Protein AF-0000000065997465 (afdb_homodimer)

Secondary structure (DSSP, 8-state):
-------HHHHHHHHHHHHT-THHHHH--GGG---SSHHHHHHHHHHHHHHHHHHH----EEEEEEEEEES--SEE-HHHHHHTT-GGGTEEEEEEEEEES--HHHHHHHHHHHHHHTBTTS-HHHHHHHHHHHHT-TTS------HHHHHTTTT-S--HHHHHHHHHHHHHHHTEEE-SSTT-EEE--GGG-HHHHHHHHHHHHHHHHHHH-TTSEEE--EEPP-EE-SS-TT-TTSPPEE-SEEEE-SSEEEEEEE---SSSS-SSSS-----HHHHHHHHHHHHH---SS--EEEEEEEEEESS---EEEEEETTEEEEEEEEETTS-HHHHHHHHHHHHHHHH-/-------HHHHHHHHHHHHT-THHHHH--GGG---SSHHHHHHHHHHHHHHHHHHH----EEEEEEEEEES--SEE-HHHHHHTT-GGGTEEEEEEEEEES--HHHHHHHHHHHHHHTBTTS-HHHHHHHHHHHHT-TTS------HHHHHTTTT-S--HHHHHHHHHHHHHHHTEEE-SSTT-EEE--GGG-HHHHHHHHHHHHHHHHHHH-TTSEEE--EEPP-EE-SS-TT-TTSPPEE-SEEEE-SSEEEEEEE---SSSS-SSSS-----HHHHHHHHHHHHH---SS--EEEEEEEEEESS---EEEEEETTEEEEEEEEETTS-HHHHHHHHHHHHHHHH-

GO terms:
  GO:0005515 protein binding (F, IPI)
  GO:0032067 type IV site-specific deoxyribonuclease activity (F, IDA)
  GO:0032067 type IV site-specific deoxyribonuclease activity (F, IMP)

Structure (mmCIF, N/CA/C/O backbone):
data_AF-0000000065997465-model_v1
#
loop_
_entity.id
_entity.type
_entity.pdbx_description
1 polymer 'Type IV methyl-directed restriction enzyme EcoKMcrBC'
#
loop_
_atom_site.group_PDB
_atom_site.id
_atom_site.type_symbol
_atom_site.label_atom_id
_atom_site.label_alt_id
_atom_site.label_comp_id
_atom_site.label_asym_id
_atom_site.label_entity_id
_atom_site.label_seq_id
_atom_site.pdbx_PDB_ins_code
_atom_site.Cartn_x
_atom_site.Cartn_y
_atom_site.Cartn_z
_atom_site.occupancy
_atom_site.B_iso_or_equiv
_atom_site.auth_seq_id
_atom_site.auth_comp_id
_atom_site.auth_asym_id
_atom_site.auth_atom_id
_atom_site.pdbx_PDB_model_num
ATOM 1 N N . MET A 1 1 ? -16.844 3.535 -18.391 1 28.77 1 MET A N 1
ATOM 2 C CA . MET A 1 1 ? -16.344 2.504 -19.297 1 28.77 1 MET A CA 1
ATOM 3 C C . MET A 1 1 ? -15.844 1.292 -18.516 1 28.77 1 MET A C 1
ATOM 5 O O . MET A 1 1 ? -15.203 1.439 -17.469 1 28.77 1 MET A O 1
ATOM 9 N N . GLU A 1 2 ? -16.406 0.195 -18.672 1 41.38 2 GLU A N 1
ATOM 10 C CA . GLU A 1 2 ? -16.094 -1.05 -17.984 1 41.38 2 GLU A CA 1
ATOM 11 C C . GLU A 1 2 ? -14.617 -1.414 -18.156 1 41.38 2 GLU A C 1
ATOM 13 O O . GLU A 1 2 ? -14.078 -1.309 -19.266 1 41.38 2 GLU A O 1
ATOM 18 N N . GLN A 1 3 ? -13.773 -1.021 -17.375 1 50.41 3 GLN A N 1
ATOM 19 C CA . GLN A 1 3 ? -12.352 -1.318 -17.453 1 50.41 3 GLN A CA 1
ATOM 20 C C . GLN A 1 3 ? -12.102 -2.674 -18.125 1 50.41 3 GLN A C 1
ATOM 22 O O . GLN A 1 3 ? -12.766 -3.658 -17.797 1 50.41 3 GLN A O 1
ATOM 27 N N . PRO A 1 4 ? -11.516 -2.508 -19.359 1 57.16 4 PRO A N 1
ATOM 28 C CA . PRO A 1 4 ? -11.305 -3.752 -20.109 1 57.16 4 PRO A CA 1
ATOM 29 C C . PRO A 1 4 ? -10.672 -4.848 -19.25 1 57.16 4 PRO A C 1
ATOM 31 O O . PRO A 1 4 ? -9.766 -4.574 -18.453 1 57.16 4 PRO A O 1
ATOM 34 N N . VAL A 1 5 ? -11.367 -6.004 -19.141 1 72.56 5 VAL A N 1
ATOM 35 C CA . VAL A 1 5 ? -11.086 -7.156 -18.281 1 72.56 5 VAL A CA 1
ATOM 36 C C . VAL A 1 5 ? -10.305 -8.211 -19.062 1 72.56 5 VAL A C 1
ATOM 38 O O . VAL A 1 5 ? -10.492 -8.352 -20.281 1 72.56 5 VAL A O 1
ATOM 41 N N . ILE A 1 6 ? -9.141 -8.68 -18.703 1 85.19 6 ILE A N 1
ATOM 42 C CA . ILE A 1 6 ? -8.398 -9.805 -19.266 1 85.19 6 ILE A CA 1
ATOM 43 C C . ILE A 1 6 ? -9.352 -10.969 -19.547 1 85.19 6 ILE A C 1
ATOM 45 O O . ILE A 1 6 ? -10.078 -11.414 -18.656 1 85.19 6 ILE A O 1
ATOM 49 N N . PRO A 1 7 ? -9.398 -11.312 -20.875 1 86.56 7 PRO A N 1
ATOM 50 C CA . PRO A 1 7 ? -10.234 -12.477 -21.172 1 86.56 7 PRO A CA 1
ATOM 51 C C . PRO A 1 7 ? -9.906 -13.688 -20.312 1 86.56 7 PRO A C 1
ATOM 53 O O . PRO A 1 7 ? -8.734 -13.938 -20.016 1 86.56 7 PRO A O 1
ATOM 56 N N . VAL A 1 8 ? -10.891 -14.477 -20.016 1 86.19 8 VAL A N 1
ATOM 57 C CA . VAL A 1 8 ? -10.75 -15.602 -19.094 1 86.19 8 VAL A CA 1
ATOM 58 C C . VAL A 1 8 ? -9.828 -16.656 -19.703 1 86.19 8 VAL A C 1
ATOM 60 O O . VAL A 1 8 ? -9.086 -17.328 -18.984 1 86.19 8 VAL A O 1
ATOM 63 N N . ARG A 1 9 ? -9.852 -16.844 -21 1 86.81 9 ARG A N 1
ATOM 64 C CA . ARG A 1 9 ? -8.992 -17.797 -21.672 1 86.81 9 ARG A CA 1
ATOM 65 C C . ARG A 1 9 ? -7.52 -17.469 -21.438 1 86.81 9 ARG A C 1
ATOM 67 O O . ARG A 1 9 ? -6.695 -18.375 -21.281 1 86.81 9 ARG A O 1
ATOM 74 N N . ASN A 1 10 ? -7.23 -16.266 -21.469 1 89.81 10 ASN A N 1
ATOM 75 C CA . ASN A 1 10 ? -5.848 -15.844 -21.234 1 89.81 10 ASN A CA 1
ATOM 76 C C . ASN A 1 10 ? -5.418 -16.062 -19.797 1 89.81 10 ASN A C 1
ATOM 78 O O . ASN A 1 10 ? -4.246 -16.344 -19.531 1 89.81 10 ASN A O 1
ATOM 82 N N . ILE A 1 11 ? -6.363 -15.922 -18.922 1 88.69 11 ILE A N 1
ATOM 83 C CA . ILE A 1 11 ? -6.086 -16.25 -17.531 1 88.69 11 ILE A CA 1
ATOM 84 C C . ILE A 1 11 ? -5.742 -17.734 -17.406 1 88.69 11 ILE A C 1
ATOM 86 O O . ILE A 1 11 ? -4.824 -18.109 -16.672 1 88.69 11 ILE A O 1
ATOM 90 N N . TYR A 1 12 ? -6.441 -18.531 -18.156 1 88.19 12 TYR A N 1
ATOM 91 C CA . TYR A 1 12 ? -6.156 -19.969 -18.156 1 88.19 12 TYR A CA 1
ATOM 92 C C . TYR A 1 12 ? -4.754 -20.25 -18.688 1 88.19 12 TYR A C 1
ATOM 94 O O . TYR A 1 12 ? -4.02 -21.047 -18.109 1 88.19 12 TYR A O 1
ATOM 102 N N . TYR A 1 13 ? -4.406 -19.594 -19.719 1 89.19 13 TYR A N 1
ATOM 103 C CA . TYR A 1 13 ? -3.064 -19.766 -20.25 1 89.19 13 TYR A CA 1
ATOM 104 C C . TYR A 1 13 ? -2.01 -19.359 -19.234 1 89.19 13 TYR A C 1
ATOM 106 O O . TYR A 1 13 ? -1.001 -20.047 -19.062 1 89.19 13 TYR A O 1
ATOM 114 N N . MET A 1 14 ? -2.229 -18.312 -18.547 1 92.44 14 MET A N 1
ATOM 115 C CA . MET A 1 14 ? -1.304 -17.859 -17.516 1 92.44 14 MET A CA 1
ATOM 116 C C . MET A 1 14 ? -1.179 -18.891 -16.406 1 92.44 14 MET A C 1
ATOM 118 O O . MET A 1 14 ? -0.078 -19.156 -15.922 1 92.44 14 MET A O 1
ATOM 122 N N . LEU A 1 15 ? -2.326 -19.453 -16.078 1 89.56 15 LEU A N 1
ATOM 123 C CA . LEU A 1 15 ? -2.332 -20.469 -15.047 1 89.56 15 LEU A CA 1
ATOM 124 C C . LEU A 1 15 ? -1.533 -21.688 -15.484 1 89.56 15 LEU A C 1
ATOM 126 O O . LEU A 1 15 ? -0.74 -22.234 -14.711 1 89.56 15 LEU A O 1
ATOM 130 N N . THR A 1 16 ? -1.719 -22.062 -16.656 1 89.12 16 THR A N 1
ATOM 131 C CA . THR A 1 16 ? -1.038 -23.25 -17.172 1 89.12 16 THR A CA 1
ATOM 132 C C . THR A 1 16 ? 0.471 -23.031 -17.203 1 89.12 16 THR A C 1
ATOM 134 O O . THR A 1 16 ? 1.244 -23.938 -16.891 1 89.12 16 THR A O 1
ATOM 137 N N . TYR A 1 17 ? 0.901 -21.875 -17.609 1 89.69 17 TYR A N 1
ATOM 138 C CA . TYR A 1 17 ? 2.316 -21.531 -17.531 1 89.69 17 TYR A CA 1
ATOM 139 C C . TYR A 1 17 ? 2.803 -21.578 -16.078 1 89.69 17 TYR A C 1
ATOM 141 O O . TYR A 1 17 ? 3.832 -22.203 -15.789 1 89.69 17 TYR A O 1
ATOM 149 N N . ALA A 1 18 ? 2.045 -20.969 -15.258 1 91.19 18 ALA A N 1
ATOM 150 C CA . ALA A 1 18 ? 2.428 -20.859 -13.852 1 91.19 18 ALA A CA 1
ATOM 151 C C . ALA A 1 18 ? 2.578 -22.234 -13.219 1 91.19 18 ALA A C 1
ATOM 153 O O . ALA A 1 18 ? 3.438 -22.453 -12.359 1 91.19 18 ALA A O 1
ATOM 154 N N . TRP A 1 19 ? 1.747 -23.141 -13.734 1 87.31 19 TRP A N 1
ATOM 155 C CA . TRP A 1 19 ? 1.773 -24.5 -13.188 1 87.31 19 TRP A CA 1
ATOM 156 C C . TRP A 1 19 ? 2.854 -25.344 -13.867 1 87.31 19 TRP A C 1
ATOM 158 O O . TRP A 1 19 ? 3.254 -26.391 -13.344 1 87.31 19 TRP A O 1
ATOM 168 N N . GLY A 1 20 ? 3.279 -24.922 -14.969 1 85.31 20 GLY A N 1
ATOM 169 C CA . GLY A 1 20 ? 4.348 -25.625 -15.664 1 85.31 20 GLY A CA 1
ATOM 170 C C . GLY A 1 20 ? 3.84 -26.703 -16.609 1 85.31 20 GLY A C 1
ATOM 171 O O . GLY A 1 20 ? 4.555 -27.656 -16.922 1 85.31 20 GLY A O 1
ATOM 172 N N . TYR A 1 21 ? 2.625 -26.609 -17.016 1 82 21 TYR A N 1
ATOM 173 C CA . TYR A 1 21 ? 2.057 -27.656 -17.875 1 82 21 TYR A CA 1
ATOM 174 C C . TYR A 1 21 ? 1.659 -27.094 -19.234 1 82 21 TYR A C 1
ATOM 176 O O . TYR A 1 21 ? 0.493 -27.172 -19.625 1 82 21 TYR A O 1
ATOM 184 N N . LEU A 1 22 ? 2.545 -26.688 -20.031 1 78.31 22 LEU A N 1
ATOM 185 C CA . LEU A 1 22 ? 2.318 -26 -21.297 1 78.31 22 LEU A CA 1
ATOM 186 C C . LEU A 1 22 ? 1.854 -26.969 -22.375 1 78.31 22 LEU A C 1
ATOM 188 O O . LEU A 1 22 ? 1.147 -26.578 -23.312 1 78.31 22 LEU A O 1
ATOM 192 N N . GLN A 1 23 ? 2.311 -28.203 -22.297 1 75.75 23 GLN A N 1
ATOM 193 C CA . GLN A 1 23 ? 1.925 -29.188 -23.312 1 75.75 23 GLN A CA 1
ATOM 194 C C . GLN A 1 23 ? 0.417 -29.422 -23.297 1 75.75 23 GLN A C 1
ATOM 196 O O . GLN A 1 23 ? -0.185 -29.672 -24.344 1 75.75 23 GLN A O 1
ATOM 201 N N . GLU A 1 24 ? -0.088 -29.234 -22.188 1 70.81 24 GLU A N 1
ATOM 202 C CA . GLU A 1 24 ? -1.517 -29.469 -22 1 70.81 24 GLU A CA 1
ATOM 203 C C . GLU A 1 24 ? -2.35 -28.328 -22.578 1 70.81 24 GLU A C 1
ATOM 205 O O . GLU A 1 24 ? -3.529 -28.516 -22.891 1 70.81 24 GLU A O 1
ATOM 210 N N . ILE A 1 25 ? -1.681 -27.156 -22.688 1 63.66 25 ILE A N 1
ATOM 211 C CA . ILE A 1 25 ? -2.344 -26 -23.297 1 63.66 25 ILE A CA 1
ATOM 212 C C . ILE A 1 25 ? -2.699 -26.328 -24.75 1 63.66 25 ILE A C 1
ATOM 214 O O . ILE A 1 25 ? -3.803 -26.016 -25.203 1 63.66 25 ILE A O 1
ATOM 218 N N . LYS A 1 26 ? -1.789 -26.859 -25.406 1 62.69 26 LYS A N 1
ATOM 219 C CA . LYS A 1 26 ? -1.94 -27.141 -26.828 1 62.69 26 LYS A CA 1
ATOM 220 C C . LYS A 1 26 ? -3.051 -28.172 -27.062 1 62.69 26 LYS A C 1
ATOM 222 O O . LYS A 1 26 ? -3.633 -28.203 -28.156 1 62.69 26 LYS A O 1
ATOM 227 N N . GLN A 1 27 ? -3.422 -28.781 -26.078 1 60.03 27 GLN A N 1
ATOM 228 C CA . GLN A 1 27 ? -4.383 -29.859 -26.25 1 60.03 27 GLN A CA 1
ATOM 229 C C . GLN A 1 27 ? -5.809 -29.375 -26.016 1 60.03 27 GLN A C 1
ATOM 231 O O . GLN A 1 27 ? -6.758 -29.922 -26.578 1 60.03 27 GLN A O 1
ATOM 236 N N . ALA A 1 28 ? -5.871 -28.375 -25.219 1 61.59 28 ALA A N 1
ATOM 237 C CA . ALA A 1 28 ? -7.223 -27.938 -24.875 1 61.59 28 ALA A CA 1
ATOM 238 C C . ALA A 1 28 ? -7.758 -26.953 -25.922 1 61.59 28 ALA A C 1
ATOM 240 O O . ALA A 1 28 ? -7.105 -25.969 -26.234 1 61.59 28 ALA A O 1
ATOM 241 N N . ASN A 1 29 ? -8.602 -27.406 -26.828 1 67.44 29 ASN A N 1
ATOM 242 C CA . ASN A 1 29 ? -9.305 -26.5 -27.719 1 67.44 29 ASN A CA 1
ATOM 243 C C . ASN A 1 29 ? -10.25 -25.578 -26.953 1 67.44 29 ASN A C 1
ATOM 245 O O . ASN A 1 29 ? -11.422 -25.891 -26.766 1 67.44 29 ASN A O 1
ATOM 249 N N . LEU A 1 30 ? -9.719 -24.5 -26.453 1 72.44 30 LEU A N 1
ATOM 250 C CA . LEU A 1 30 ? -10.484 -23.609 -25.578 1 72.44 30 LEU A CA 1
ATOM 251 C C . LEU A 1 30 ? -11.602 -22.922 -26.359 1 72.44 30 LEU A C 1
ATOM 253 O O . LEU A 1 30 ? -12.57 -22.438 -25.766 1 72.44 30 LEU A O 1
ATOM 257 N N . GLU A 1 31 ? -11.43 -22.797 -27.656 1 71 31 GLU A N 1
ATOM 258 C CA . GLU A 1 31 ? -12.461 -22.172 -28.469 1 71 31 GLU A CA 1
ATOM 259 C C . GLU A 1 31 ? -13.766 -22.969 -28.422 1 71 31 GLU A C 1
ATOM 261 O O . GLU A 1 31 ? -14.852 -22.406 -28.625 1 71 31 GLU A O 1
ATOM 266 N N . ALA A 1 32 ? -13.617 -24.156 -28.078 1 68.12 32 ALA A N 1
ATOM 267 C CA . ALA A 1 32 ? -14.781 -25.047 -28.094 1 68.12 32 ALA A CA 1
ATOM 268 C C . ALA A 1 32 ? -15.508 -25.016 -26.75 1 68.12 32 ALA A C 1
ATOM 270 O O . ALA A 1 32 ? -16.562 -25.641 -26.594 1 68.12 32 ALA A O 1
ATOM 271 N N . ILE A 1 33 ? -15.086 -24.219 -25.875 1 73.31 33 ILE A N 1
ATOM 272 C CA . ILE A 1 33 ? -15.625 -24.266 -24.531 1 73.31 33 ILE A CA 1
ATOM 273 C C . ILE A 1 33 ? -16.906 -23.438 -24.453 1 73.31 33 ILE A C 1
ATOM 275 O O . ILE A 1 33 ? -16.906 -22.25 -24.797 1 73.31 33 ILE A O 1
ATOM 279 N N . PRO A 1 34 ? -18.016 -24.078 -24.156 1 70.44 34 PRO A N 1
ATOM 280 C CA . PRO A 1 34 ? -19.297 -23.359 -24.062 1 70.44 34 PRO A CA 1
ATOM 281 C C . PRO A 1 34 ? -19.344 -22.422 -22.859 1 70.44 34 PRO A C 1
ATOM 283 O O . PRO A 1 34 ? -20.391 -21.828 -22.578 1 70.44 34 PRO A O 1
ATOM 286 N N . GLY A 1 35 ? -18.219 -22.047 -22.344 1 66.88 35 GLY A N 1
ATOM 287 C CA . GLY A 1 35 ? -18.266 -21.234 -21.125 1 66.88 35 GLY A CA 1
ATOM 288 C C . GLY A 1 35 ? -17.516 -19.922 -21.266 1 66.88 35 GLY A C 1
ATOM 289 O O . GLY A 1 35 ? -16.688 -19.766 -22.156 1 66.88 35 GLY A O 1
ATOM 290 N N . ASN A 1 36 ? -18.062 -18.984 -20.359 1 74 36 ASN A N 1
ATOM 291 C CA . ASN A 1 36 ? -17.578 -17.609 -20.484 1 74 36 ASN A CA 1
ATOM 292 C C . ASN A 1 36 ? -16.812 -17.172 -19.234 1 74 36 ASN A C 1
ATOM 294 O O . ASN A 1 36 ? -16.406 -16.031 -19.125 1 74 36 ASN A O 1
ATOM 298 N N . ASN A 1 37 ? -16.766 -18.156 -18.297 1 86.44 37 ASN A N 1
ATOM 299 C CA . ASN A 1 37 ? -16.047 -17.781 -17.094 1 86.44 37 ASN A CA 1
ATOM 300 C C . ASN A 1 37 ? -14.953 -18.781 -16.75 1 86.44 37 ASN A C 1
ATOM 302 O O . ASN A 1 37 ? -14.844 -19.828 -17.391 1 86.44 37 ASN A O 1
ATOM 306 N N . LEU A 1 38 ? -14.188 -18.438 -15.828 1 88.75 38 LEU A N 1
ATOM 307 C CA . LEU A 1 38 ? -13 -19.219 -15.516 1 88.75 38 LEU A CA 1
ATOM 308 C C . LEU A 1 38 ? -13.375 -20.594 -14.992 1 88.75 38 LEU A C 1
ATOM 310 O O . LEU A 1 38 ? -12.734 -21.594 -15.328 1 88.75 38 LEU A O 1
ATOM 314 N N . LEU A 1 39 ? -14.406 -20.641 -14.227 1 91.88 39 LEU A N 1
ATOM 315 C CA . LEU A 1 39 ? -14.852 -21.922 -13.695 1 91.88 39 LEU A CA 1
ATOM 316 C C . LEU A 1 39 ? -15.25 -22.875 -14.812 1 91.88 39 LEU A C 1
ATOM 318 O O . LEU A 1 39 ? -14.914 -24.062 -14.773 1 91.88 39 LEU A O 1
ATOM 322 N N . ASP A 1 40 ? -15.906 -22.438 -15.789 1 91.81 40 ASP A N 1
ATOM 323 C CA . ASP A 1 40 ? -16.312 -23.25 -16.938 1 91.81 40 ASP A CA 1
ATOM 324 C C . ASP A 1 40 ? -15.086 -23.812 -17.656 1 91.81 40 ASP A C 1
ATOM 326 O O . ASP A 1 40 ? -15.062 -24.984 -18.016 1 91.81 40 ASP A O 1
ATOM 330 N N . ILE A 1 41 ? -14.164 -22.969 -17.844 1 89 41 ILE A N 1
ATOM 331 C CA . ILE A 1 41 ? -12.953 -23.391 -18.531 1 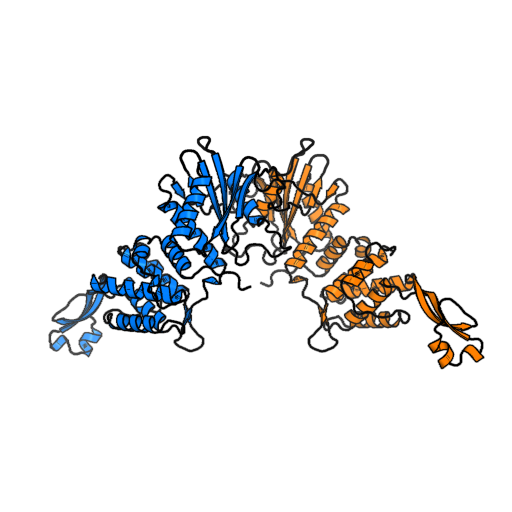89 41 ILE A CA 1
ATOM 332 C C . ILE A 1 41 ? -12.234 -24.453 -17.703 1 89 41 ILE A C 1
ATOM 334 O O . ILE A 1 41 ? -11.85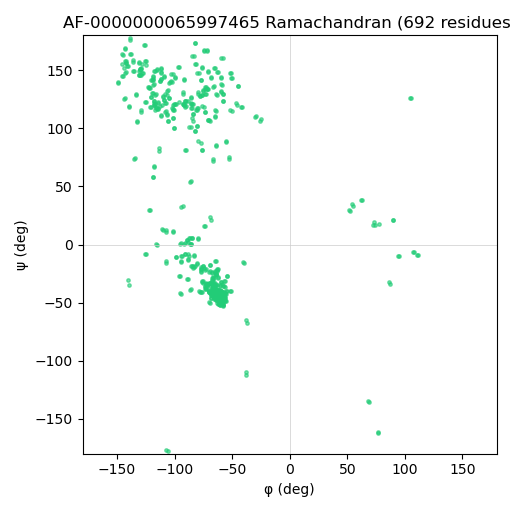9 -25.5 -18.234 1 89 41 ILE A O 1
ATOM 338 N N . LEU A 1 42 ? -12.086 -24.203 -16.484 1 91.69 42 LEU A N 1
ATOM 339 C CA . LEU A 1 42 ? -11.406 -25.141 -15.609 1 91.69 42 LEU A CA 1
ATOM 340 C C . LEU A 1 42 ? -12.18 -26.453 -15.508 1 91.69 42 LEU A C 1
ATOM 342 O O . LEU A 1 42 ? -11.578 -27.531 -15.5 1 91.69 42 LEU A O 1
ATOM 346 N N . GLY A 1 43 ? -13.453 -26.266 -15.383 1 93.56 43 GLY A N 1
ATOM 347 C CA . GLY A 1 43 ? -14.289 -27.469 -15.367 1 93.56 43 GLY A CA 1
ATOM 348 C C . GLY A 1 43 ? -14.148 -28.312 -16.625 1 93.56 43 GLY A C 1
ATOM 349 O O . GLY A 1 43 ? -14.055 -29.531 -16.547 1 93.56 43 GLY A O 1
ATOM 350 N N . TYR A 1 44 ? -14.203 -27.656 -17.75 1 91.25 44 TYR A N 1
ATOM 351 C CA . TYR A 1 44 ? -14.023 -28.344 -19.016 1 91.25 44 TYR A CA 1
ATOM 352 C C . TYR A 1 44 ? -12.688 -29.062 -19.078 1 91.25 44 TYR A C 1
ATOM 354 O O . TYR A 1 44 ? -12.617 -30.234 -19.453 1 91.25 44 TYR A O 1
ATOM 362 N N . VAL A 1 45 ? -11.656 -28.391 -18.688 1 89.44 45 VAL A N 1
ATOM 363 C CA . VAL A 1 45 ? -10.305 -28.938 -18.703 1 89.44 45 VAL A CA 1
ATOM 364 C C . VAL A 1 45 ? -10.219 -30.125 -17.734 1 89.44 45 VAL A C 1
ATOM 366 O O . VAL A 1 45 ? -9.617 -31.141 -18.062 1 89.44 45 VAL A O 1
ATOM 369 N N . LEU A 1 46 ? -10.797 -29.953 -16.578 1 94.12 46 LEU A N 1
ATOM 370 C CA . LEU A 1 46 ? -10.812 -31.047 -15.609 1 94.12 46 LEU A CA 1
ATOM 371 C C . LEU A 1 46 ? -11.516 -32.281 -16.172 1 94.12 46 LEU A C 1
ATOM 373 O O . LEU A 1 46 ? -10.992 -33.375 -16.109 1 94.12 46 LEU A O 1
ATOM 377 N N . ASN A 1 47 ? -12.672 -32.031 -16.75 1 94.12 47 ASN A N 1
ATOM 378 C CA . ASN A 1 47 ? -13.43 -33.125 -17.344 1 94.12 47 ASN A CA 1
ATOM 379 C C . ASN A 1 47 ? -12.617 -33.875 -18.391 1 94.12 47 ASN A C 1
ATOM 381 O O . ASN A 1 47 ? -12.547 -35.094 -18.391 1 94.12 47 ASN A O 1
ATOM 385 N N . LYS A 1 48 ? -12.023 -33.125 -19.266 1 89.94 48 LYS A N 1
ATOM 386 C CA . LYS A 1 48 ? -11.203 -33.719 -20.297 1 89.94 48 LYS A CA 1
ATOM 387 C C . LYS A 1 48 ? -10.016 -34.469 -19.703 1 89.94 48 LYS A C 1
ATOM 389 O O . LYS A 1 48 ? -9.648 -35.562 -20.188 1 89.94 48 LYS A O 1
ATOM 394 N N . GLY A 1 49 ? -9.422 -33.906 -18.703 1 90.75 49 GLY A N 1
ATOM 395 C CA . GLY A 1 49 ? -8.312 -34.562 -18.031 1 90.75 49 GLY A CA 1
ATOM 396 C C . GLY A 1 49 ? -8.695 -35.875 -17.375 1 90.75 49 GLY A C 1
ATOM 397 O O . GLY A 1 49 ? -7.996 -36.875 -17.516 1 90.75 49 GLY A O 1
ATOM 398 N N . VAL A 1 50 ? -9.758 -35.844 -16.672 1 94.25 50 VAL A N 1
ATOM 399 C CA . VAL A 1 50 ? -10.234 -37.031 -15.992 1 94.25 50 VAL A CA 1
ATOM 400 C C . VAL A 1 50 ? -10.594 -38.094 -17.016 1 94.25 50 VAL A C 1
ATOM 402 O O . VAL A 1 50 ? -10.305 -39.281 -16.828 1 94.25 50 VAL A O 1
ATOM 405 N N . LEU A 1 51 ? -11.25 -37.688 -18.062 1 92.38 51 LEU A N 1
ATOM 406 C CA . LEU A 1 51 ? -11.602 -38.625 -19.125 1 92.38 51 LEU A CA 1
ATOM 407 C C . LEU A 1 51 ? -10.352 -39.281 -19.703 1 92.38 51 LEU A C 1
ATOM 409 O O . LEU A 1 51 ? -10.328 -40.5 -19.891 1 92.38 51 LEU A O 1
ATOM 413 N N . GLN A 1 52 ? -9.383 -38.531 -19.922 1 89.62 52 GLN A N 1
ATOM 414 C CA . GLN A 1 52 ? -8.125 -39.062 -20.453 1 89.62 52 GLN A CA 1
ATOM 415 C C . GLN A 1 52 ? -7.469 -40.031 -19.453 1 89.62 52 GLN A C 1
ATOM 417 O O . GLN A 1 52 ? -6.965 -41.062 -19.844 1 89.62 52 GLN A O 1
ATOM 422 N N . LEU A 1 53 ? -7.449 -39.625 -18.219 1 90.88 53 LEU A N 1
ATOM 423 C CA . LEU A 1 53 ? -6.887 -40.5 -17.188 1 90.88 53 LEU A CA 1
ATOM 424 C C . LEU A 1 53 ? -7.652 -41.812 -17.094 1 90.88 53 LEU A C 1
ATOM 426 O O . LEU A 1 53 ? -7.047 -42.875 -16.938 1 90.88 53 LEU A O 1
ATOM 430 N N . SER A 1 54 ? -8.938 -41.719 -17.188 1 90.75 54 SER A N 1
ATOM 431 C CA . SER A 1 54 ? -9.781 -42.906 -17.125 1 90.75 54 SER A CA 1
ATOM 432 C C . SER A 1 54 ? -9.508 -43.844 -18.297 1 90.75 54 SER A C 1
ATOM 434 O O . SER A 1 54 ? -9.523 -45.062 -18.125 1 90.75 54 SER A O 1
ATOM 436 N N . ARG A 1 55 ? -9.203 -43.312 -19.422 1 89.12 55 ARG A N 1
ATOM 437 C CA . ARG A 1 55 ? -8.922 -44.094 -20.609 1 89.12 55 ARG A CA 1
ATOM 438 C C . ARG A 1 55 ? -7.559 -44.781 -20.516 1 89.12 55 ARG A C 1
ATOM 440 O O . ARG A 1 55 ? -7.398 -45.938 -20.922 1 89.12 55 ARG A O 1
ATOM 447 N N . ARG A 1 56 ? -6.629 -44.156 -19.953 1 86.56 56 ARG A N 1
ATOM 448 C CA . ARG A 1 56 ? -5.273 -44.688 -19.812 1 86.56 56 ARG A CA 1
ATOM 449 C C . ARG A 1 56 ? -5.16 -45.594 -18.594 1 86.56 56 ARG A C 1
ATOM 451 O O . ARG A 1 56 ? -4.238 -46.406 -18.5 1 86.56 56 ARG A O 1
ATOM 458 N N . GLY A 1 57 ? -6.039 -45.5 -17.703 1 87.44 57 GLY A N 1
ATOM 459 C CA . GLY A 1 57 ? -5.992 -46.25 -16.438 1 87.44 57 GLY A CA 1
ATOM 460 C C . GLY A 1 57 ? -5.59 -45.375 -15.266 1 87.44 57 GLY A C 1
ATOM 461 O O . GLY A 1 57 ? -4.535 -44.75 -15.281 1 87.44 57 GLY A O 1
ATOM 462 N N . LEU A 1 58 ? -6.359 -45.375 -14.266 1 89.88 58 LEU A N 1
ATOM 463 C CA . LEU A 1 58 ? -6.117 -44.594 -13.07 1 89.88 58 LEU A CA 1
ATOM 464 C C . LEU A 1 58 ? -4.949 -45.156 -12.266 1 89.88 58 LEU A C 1
ATOM 466 O O . LEU A 1 58 ? -4.648 -46.344 -12.352 1 89.88 58 LEU A O 1
ATOM 470 N N . GLU A 1 59 ? -4.34 -44.219 -11.664 1 87.31 59 GLU A N 1
ATOM 471 C CA . GLU A 1 59 ? -3.217 -44.594 -10.812 1 87.31 59 GLU A CA 1
ATOM 472 C C . GLU A 1 59 ? -3.664 -45.562 -9.719 1 87.31 59 GLU A C 1
ATOM 474 O O . GLU A 1 59 ? -4.738 -45.406 -9.141 1 87.31 59 GLU A O 1
ATOM 479 N N . LEU A 1 60 ? -2.834 -46.531 -9.531 1 85.25 60 LEU A N 1
ATOM 480 C CA . LEU A 1 60 ? -3.1 -47.562 -8.516 1 85.25 60 LEU A CA 1
ATOM 481 C C . LEU A 1 60 ? -2.084 -47.469 -7.383 1 85.25 60 LEU A C 1
ATOM 483 O O . LEU A 1 60 ? -0.951 -47.031 -7.59 1 85.25 60 LEU A O 1
ATOM 487 N N . ASP A 1 61 ? -2.582 -47.656 -6.258 1 82.31 61 ASP A N 1
ATOM 488 C CA . ASP A 1 61 ? -1.684 -47.75 -5.109 1 82.31 61 ASP A CA 1
ATOM 489 C C . ASP A 1 61 ? -2.17 -48.812 -4.117 1 82.31 61 ASP A C 1
ATOM 491 O O . ASP A 1 61 ? -3.328 -49.219 -4.164 1 82.31 61 ASP A O 1
ATOM 495 N N . TYR A 1 62 ? -1.187 -49.312 -3.336 1 78.56 62 TYR A N 1
ATOM 496 C CA . TYR A 1 62 ? -1.54 -50.281 -2.305 1 78.56 62 TYR A CA 1
ATOM 497 C C . TYR A 1 62 ? -2.246 -49.625 -1.137 1 78.56 62 TYR A C 1
ATOM 499 O O . TYR A 1 62 ? -1.709 -48.688 -0.538 1 78.56 62 TYR A O 1
ATOM 507 N N . ASN A 1 63 ? -3.393 -49.938 -0.961 1 79.06 63 ASN A N 1
ATOM 508 C CA . ASN A 1 63 ? -4.18 -49.438 0.169 1 79.06 63 ASN A CA 1
ATOM 509 C C . ASN A 1 63 ? -4.844 -50.594 0.922 1 79.06 63 ASN A C 1
ATOM 511 O O . ASN A 1 63 ? -5.141 -51.625 0.337 1 79.06 63 ASN A O 1
ATOM 515 N N . PRO A 1 64 ? -4.965 -50.312 2.389 1 77.06 64 PRO A N 1
ATOM 516 C CA . PRO A 1 64 ? -5.629 -51.344 3.166 1 77.06 64 PRO A CA 1
ATOM 517 C C . PRO A 1 64 ? -7.047 -51.625 2.676 1 77.06 64 PRO A C 1
ATOM 519 O O . PRO A 1 64 ? -7.801 -50.719 2.375 1 77.06 64 PRO A O 1
ATOM 522 N N . ASN A 1 65 ? -7.242 -52.781 2.379 1 77.81 65 ASN A N 1
ATOM 523 C CA . ASN A 1 65 ? -8.562 -53.25 1.98 1 77.81 65 ASN A CA 1
ATOM 524 C C . ASN A 1 65 ? -9.062 -54.344 2.916 1 77.81 65 ASN A C 1
ATOM 526 O O . ASN A 1 65 ? -8.305 -55.25 3.279 1 77.81 65 ASN A O 1
ATOM 530 N N . THR A 1 66 ? -10.273 -54.125 3.445 1 82.75 66 THR A N 1
ATOM 531 C CA . THR A 1 66 ? -10.883 -55.125 4.328 1 82.75 66 THR A CA 1
ATOM 532 C C . THR A 1 66 ? -11.953 -55.938 3.592 1 82.75 66 THR A C 1
ATOM 534 O O . THR A 1 66 ? -12.922 -55.344 3.088 1 82.75 66 THR A O 1
ATOM 537 N N . GLU A 1 67 ? -11.758 -57.156 3.473 1 85.5 67 GLU A N 1
ATOM 538 C CA . GLU A 1 67 ? -12.75 -58 2.805 1 85.5 67 GLU A CA 1
ATOM 539 C C . GLU A 1 67 ? -12.812 -59.375 3.436 1 85.5 67 GLU A C 1
ATOM 541 O O . GLU A 1 67 ? -11.945 -59.75 4.23 1 85.5 67 GLU A O 1
ATOM 546 N N . ILE A 1 68 ? -13.93 -60.125 3.119 1 87.88 68 ILE A N 1
ATOM 547 C CA . ILE A 1 68 ? -14.086 -61.5 3.529 1 87.88 68 ILE A CA 1
ATOM 548 C C . ILE A 1 68 ? -13.305 -62.406 2.578 1 87.88 68 ILE A C 1
ATOM 550 O O . ILE A 1 68 ? -13.531 -62.406 1.365 1 87.88 68 ILE A O 1
ATOM 554 N N . ILE A 1 69 ? -12.422 -63.031 3.098 1 88.56 69 ILE A N 1
ATOM 555 C CA . ILE A 1 69 ? -11.633 -63.906 2.232 1 88.56 69 ILE A CA 1
ATOM 556 C C . ILE A 1 69 ? -11.547 -65.312 2.846 1 88.56 69 ILE A C 1
ATOM 558 O O . ILE A 1 69 ? -11.664 -65.438 4.062 1 88.56 69 ILE A O 1
ATOM 562 N N . PRO A 1 70 ? -11.414 -66.25 1.866 1 89.44 70 PRO A N 1
ATOM 563 C CA . PRO A 1 70 ? -11.055 -67.562 2.416 1 89.44 70 PRO A CA 1
ATOM 564 C C . PRO A 1 70 ? -9.664 -67.562 3.047 1 89.44 70 PRO A C 1
ATOM 566 O O . PRO A 1 70 ? -8.711 -67.062 2.463 1 89.44 70 PRO A O 1
ATOM 569 N N . GLY A 1 71 ? -9.594 -68.188 4.199 1 86.88 71 GLY A N 1
ATOM 570 C CA . GLY A 1 71 ? -8.312 -68.25 4.898 1 86.88 71 GLY A CA 1
ATOM 571 C C . GLY A 1 71 ? -7.977 -66.938 5.578 1 86.88 71 GLY A C 1
ATOM 572 O O . GLY A 1 71 ? -8.859 -66.25 6.074 1 86.88 71 GLY A O 1
ATOM 573 N N . ILE A 1 72 ? -6.715 -66.75 5.895 1 84.12 72 ILE A N 1
ATOM 574 C CA . ILE A 1 72 ? -6.234 -65.562 6.59 1 84.12 72 ILE A CA 1
ATOM 575 C C . ILE A 1 72 ? -5.238 -64.812 5.703 1 84.12 72 ILE A C 1
ATOM 577 O O . ILE A 1 72 ? -4.34 -65.438 5.117 1 84.12 72 ILE A O 1
ATOM 581 N N . LYS A 1 73 ? -5.574 -63.5 5.461 1 82.81 73 LYS A N 1
ATOM 582 C CA . LYS A 1 73 ? -4.621 -62.625 4.777 1 82.81 73 LYS A CA 1
ATOM 583 C C . LYS A 1 73 ? -4.5 -61.281 5.484 1 82.81 73 LYS A C 1
ATOM 585 O O . LYS A 1 73 ? -5.508 -60.656 5.781 1 82.81 73 LYS A O 1
ATOM 590 N N . GLY A 1 74 ? -3.236 -60.875 5.77 1 83.5 74 GLY A N 1
ATOM 591 C CA . GLY A 1 74 ? -3.012 -59.594 6.438 1 83.5 74 GLY A CA 1
ATOM 592 C C . GLY A 1 74 ? -3.496 -59.594 7.875 1 83.5 74 GLY A C 1
ATOM 593 O O . GLY A 1 74 ? -3.238 -60.531 8.633 1 83.5 74 GLY A O 1
ATOM 594 N N . ARG A 1 75 ? -4.223 -58.375 8.188 1 86.94 75 ARG A N 1
ATOM 595 C CA . ARG A 1 75 ? -4.738 -58.219 9.547 1 86.94 75 ARG A CA 1
ATOM 596 C C . ARG A 1 75 ? -6.172 -58.719 9.648 1 86.94 75 ARG A C 1
ATOM 598 O O . ARG A 1 75 ? -7.039 -58.312 8.875 1 86.94 75 ARG A O 1
ATOM 605 N N . ILE A 1 76 ? -6.445 -59.594 10.656 1 85.88 76 ILE A N 1
ATOM 606 C CA . ILE A 1 76 ? -7.773 -60.156 10.852 1 85.88 76 ILE A CA 1
ATOM 607 C C . ILE A 1 76 ? -8.602 -59.25 11.758 1 85.88 76 ILE A C 1
ATOM 609 O O . ILE A 1 76 ? -8.133 -58.844 12.82 1 85.88 76 ILE A O 1
ATOM 613 N N . GLU A 1 77 ? -9.719 -58.906 11.133 1 87.38 77 GLU A N 1
ATOM 614 C CA . GLU A 1 77 ? -10.711 -58.25 11.984 1 87.38 77 GLU A CA 1
ATOM 615 C C . GLU A 1 77 ? -11.531 -59.281 12.766 1 87.38 77 GLU A C 1
ATOM 617 O O . GLU A 1 77 ? -12.617 -59.656 12.336 1 87.38 77 GLU A O 1
ATOM 622 N N . PHE A 1 78 ? -11.133 -59.469 13.922 1 85.94 78 PHE A N 1
ATOM 623 C CA . PHE A 1 78 ? -11.641 -60.594 14.688 1 85.94 78 PHE A CA 1
ATOM 624 C C . PHE A 1 78 ? -13.117 -60.406 15.031 1 85.94 78 PHE A C 1
ATOM 626 O O . PHE A 1 78 ? -13.93 -61.312 14.875 1 85.94 78 PHE A O 1
ATOM 633 N N . ALA A 1 79 ? -13.336 -59.219 15.461 1 87.5 79 ALA A N 1
ATOM 634 C CA . ALA A 1 79 ? -14.711 -58.906 15.859 1 87.5 79 ALA A CA 1
ATOM 635 C C . ALA A 1 79 ? -15.68 -59.125 14.703 1 87.5 79 ALA A C 1
ATOM 637 O O . ALA A 1 79 ? -16.734 -59.75 14.852 1 87.5 79 ALA A O 1
ATOM 638 N N . LYS A 1 80 ? -15.312 -58.688 13.633 1 87.75 80 LYS A N 1
ATOM 639 C CA . LYS A 1 80 ? -16.172 -58.781 12.461 1 87.75 80 LYS A CA 1
ATOM 640 C C . LYS A 1 80 ? -16.266 -60.219 11.969 1 87.75 80 LYS A C 1
ATOM 642 O O . LYS A 1 80 ? -17.328 -60.656 11.516 1 87.75 80 LYS A O 1
ATOM 647 N N . THR A 1 81 ? -15.18 -60.875 12.125 1 87.75 81 THR A N 1
ATOM 648 C CA . THR A 1 81 ? -15.125 -62.25 11.688 1 87.75 81 THR A CA 1
ATOM 649 C C . THR A 1 81 ? -16.047 -63.125 12.539 1 87.75 81 THR A C 1
ATOM 651 O O . THR A 1 81 ? -16.766 -64 12.016 1 87.75 81 THR A O 1
ATOM 654 N N . ILE A 1 82 ? -16.109 -62.875 13.812 1 84.38 82 ILE A N 1
ATOM 655 C CA . ILE A 1 82 ? -16.891 -63.656 14.758 1 84.38 82 ILE A CA 1
ATOM 656 C C . ILE A 1 82 ? -18.359 -63.312 14.625 1 84.38 82 ILE A C 1
ATOM 658 O O . ILE A 1 82 ? -19.219 -64.188 14.547 1 84.38 82 ILE A O 1
ATOM 662 N N . ARG A 1 83 ? -18.5 -62 14.453 1 84.44 83 ARG A N 1
ATOM 663 C CA . ARG A 1 83 ? -19.875 -61.531 14.398 1 84.44 83 ARG A CA 1
ATOM 664 C C . ARG A 1 83 ? -20.578 -62.031 13.141 1 84.44 83 ARG A C 1
ATOM 666 O O . ARG A 1 83 ? -21.781 -62.344 13.164 1 84.44 83 ARG A O 1
ATOM 673 N N . GLY A 1 84 ? -19.891 -62.188 12.141 1 86.44 84 GLY A N 1
ATOM 674 C CA . GLY A 1 84 ? -20.453 -62.625 10.867 1 86.44 84 GLY A CA 1
ATOM 675 C C . GLY A 1 84 ? -20.453 -64.125 10.68 1 86.44 84 GLY A C 1
ATOM 676 O O . GLY A 1 84 ? -20.938 -64.625 9.664 1 86.44 84 GLY A O 1
ATOM 677 N N . PHE A 1 85 ? -19.984 -64.875 11.664 1 86.19 85 PHE A N 1
ATOM 678 C CA . PHE A 1 85 ? -19.891 -66.312 11.656 1 86.19 85 PHE A CA 1
ATOM 679 C C . PHE A 1 85 ? -19.125 -66.812 10.438 1 86.19 85 PHE A C 1
ATOM 681 O O . PHE A 1 85 ? -19.438 -67.875 9.875 1 86.19 85 PHE A O 1
ATOM 688 N N . HIS A 1 86 ? -18.125 -66 10.047 1 87 86 HIS A N 1
ATOM 689 C CA . HIS A 1 86 ? -17.391 -66.375 8.836 1 87 86 HIS A CA 1
ATOM 690 C C . HIS A 1 86 ? -16.406 -67.5 9.078 1 87 86 HIS A C 1
ATOM 692 O O . HIS A 1 86 ? -16.109 -68.25 8.156 1 87 86 HIS A O 1
ATOM 698 N N . LEU A 1 87 ? -16.078 -67.688 10.25 1 85.56 87 LEU A N 1
ATOM 699 C CA . LEU A 1 87 ? -15.102 -68.688 10.609 1 85.56 87 LEU A CA 1
ATOM 700 C C . LEU A 1 87 ? -15.648 -70.062 10.312 1 85.56 87 LEU A C 1
ATOM 702 O O . LEU A 1 87 ? -14.906 -71 9.898 1 85.56 87 LEU A O 1
ATOM 706 N N . ASN A 1 88 ? -16.922 -70.25 10.477 1 86.12 88 ASN A N 1
ATOM 707 C CA . ASN A 1 88 ? -17.562 -71.5 10.242 1 86.12 88 ASN A CA 1
ATOM 708 C C . ASN A 1 88 ? -17.469 -71.938 8.773 1 86.12 88 ASN A C 1
ATOM 710 O O . ASN A 1 88 ? -17.578 -73.125 8.461 1 86.12 88 ASN A O 1
ATOM 714 N N . HIS A 1 89 ? -17.266 -71 8.016 1 89.75 89 HIS A N 1
ATOM 715 C CA . HIS A 1 89 ? -17.156 -71.312 6.582 1 89.75 89 HIS A CA 1
ATOM 716 C C . HIS A 1 89 ? -15.719 -71.188 6.102 1 89.75 89 HIS A C 1
ATOM 718 O O . HIS A 1 89 ? -15.461 -71.125 4.895 1 89.75 89 HIS A O 1
ATOM 724 N N . GLY A 1 90 ? -14.875 -71.062 7.047 1 88.69 90 GLY A N 1
ATOM 725 C CA . GLY A 1 90 ? -13.469 -71 6.703 1 88.69 90 GLY A CA 1
ATOM 726 C C . GLY A 1 90 ? -13.07 -69.625 6.156 1 88.69 90 GLY A C 1
ATOM 727 O O . GLY A 1 90 ? -12.094 -69.5 5.418 1 88.69 90 GLY A O 1
ATOM 728 N N . LYS A 1 91 ? -13.906 -68.688 6.418 1 91.19 91 LYS A N 1
ATOM 729 C CA . LYS A 1 91 ? -13.617 -67.375 5.926 1 91.19 91 LYS A CA 1
ATOM 730 C C . LYS A 1 91 ? -13.281 -66.375 7.07 1 91.19 91 LYS A C 1
ATOM 732 O O . LYS A 1 91 ? -13.664 -66.625 8.219 1 91.19 91 LYS A O 1
ATOM 737 N N . THR A 1 92 ? -12.484 -65.375 6.793 1 91.69 92 THR A N 1
ATOM 738 C CA . THR A 1 92 ? -12.156 -64.375 7.754 1 91.69 92 THR A CA 1
ATOM 739 C C . THR A 1 92 ? -12.344 -62.969 7.137 1 91.69 92 THR A C 1
ATOM 741 O O . THR A 1 92 ? -12.258 -62.812 5.914 1 91.69 92 THR A O 1
ATOM 744 N N . VAL A 1 93 ? -12.688 -62.062 8 1 90.31 93 VAL A N 1
ATOM 745 C CA . VAL A 1 93 ? -12.602 -60.656 7.629 1 90.31 93 VAL A CA 1
ATOM 746 C C . VAL A 1 93 ? -11.18 -60.125 7.832 1 90.31 93 VAL A C 1
ATOM 748 O O . VAL A 1 93 ? -10.688 -60.094 8.961 1 90.31 93 VAL A O 1
ATOM 751 N N . SER A 1 94 ? -10.531 -59.938 6.691 1 89.81 94 SER A N 1
ATOM 752 C CA . SER A 1 94 ? -9.125 -59.594 6.738 1 89.81 94 SER A CA 1
ATOM 753 C C . SER A 1 94 ? -8.875 -58.219 6.086 1 89.81 94 SER A C 1
ATOM 755 O O . SER A 1 94 ? -9.555 -57.875 5.125 1 89.81 94 SER A O 1
ATOM 757 N N . THR A 1 95 ? -7.938 -57.469 6.699 1 86.44 95 THR A N 1
ATOM 758 C CA . THR A 1 95 ? -7.461 -56.219 6.137 1 86.44 95 THR A CA 1
ATOM 759 C C . THR A 1 95 ? -6.051 -56.375 5.574 1 86.44 95 THR A C 1
ATOM 761 O O . THR A 1 95 ? -5.141 -56.812 6.285 1 86.44 95 THR A O 1
ATOM 764 N N . PHE A 1 96 ? -5.992 -56.281 4.227 1 83.88 96 PHE A N 1
ATOM 765 C CA . PHE A 1 96 ? -4.68 -56.375 3.596 1 83.88 96 PHE A CA 1
ATOM 766 C C . PHE A 1 96 ? -4.531 -55.312 2.512 1 83.88 96 PHE A C 1
ATOM 768 O O . PHE A 1 96 ? -5.527 -54.781 2.014 1 83.88 96 PHE A O 1
ATOM 775 N N . ASP A 1 97 ? -3.285 -55 2.184 1 79.44 97 ASP A N 1
ATOM 776 C CA . ASP A 1 97 ? -3.029 -53.969 1.163 1 79.44 97 ASP 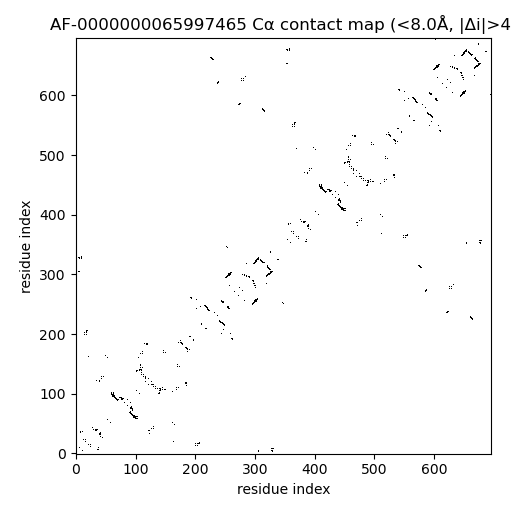A CA 1
ATOM 777 C C . ASP A 1 97 ? -3.283 -54.531 -0.236 1 79.44 97 ASP A C 1
ATOM 779 O O . ASP A 1 97 ? -2.85 -55.625 -0.559 1 79.44 97 ASP A O 1
ATOM 783 N N . MET A 1 98 ? -4.23 -53.906 -0.892 1 78.25 98 MET A N 1
ATOM 784 C CA . MET A 1 98 ? -4.5 -54.281 -2.279 1 78.25 98 MET A CA 1
ATOM 785 C C . MET A 1 98 ? -4.258 -53.094 -3.213 1 78.25 98 MET A C 1
ATOM 787 O O . MET A 1 98 ? -4.418 -51.938 -2.816 1 78.25 98 MET A O 1
ATOM 791 N N . LEU A 1 99 ? -3.768 -53.5 -4.352 1 80.69 99 LEU A N 1
ATOM 792 C CA . LEU A 1 99 ? -3.604 -52.5 -5.398 1 80.69 99 LEU A CA 1
ATOM 793 C C . LEU A 1 99 ? -4.957 -52.062 -5.945 1 80.69 99 LEU A C 1
ATOM 795 O O . LEU A 1 99 ? -5.707 -52.875 -6.488 1 80.69 99 LEU A O 1
ATOM 799 N N . ASN A 1 100 ? -5.32 -50.844 -5.559 1 84.12 100 ASN A N 1
ATOM 800 C CA . ASN A 1 100 ? -6.594 -50.344 -6.082 1 84.12 100 ASN A CA 1
ATOM 801 C C . ASN A 1 100 ? -6.508 -48.875 -6.488 1 84.12 100 ASN A C 1
ATOM 803 O O . ASN A 1 100 ? -5.461 -48.25 -6.328 1 84.12 100 ASN A O 1
ATOM 807 N N . GLU A 1 101 ? -7.609 -48.406 -7.039 1 89.38 101 GLU A N 1
ATOM 808 C CA . GLU A 1 101 ? -7.652 -47.062 -7.617 1 89.38 101 GLU A CA 1
ATOM 809 C C . GLU A 1 101 ? -7.961 -46.031 -6.555 1 89.38 101 GLU A C 1
ATOM 811 O O . GLU A 1 101 ? -7.965 -44.812 -6.84 1 89.38 101 GLU A O 1
ATOM 816 N N . ASP A 1 102 ? -8.133 -46.375 -5.32 1 90.38 102 ASP A N 1
ATOM 817 C CA . ASP A 1 102 ? -8.539 -45.438 -4.277 1 90.38 102 ASP A CA 1
ATOM 818 C C . ASP A 1 102 ? -7.332 -44.75 -3.674 1 90.38 102 ASP A C 1
ATOM 820 O O . ASP A 1 102 ? -7.137 -44.75 -2.457 1 90.38 102 ASP A O 1
ATOM 824 N N . THR A 1 103 ? -6.586 -44.188 -4.516 1 89.88 103 THR A N 1
ATOM 825 C CA . THR A 1 103 ? -5.41 -43.406 -4.129 1 89.88 103 THR A CA 1
ATOM 826 C C . THR A 1 103 ? -5.797 -41.969 -3.758 1 89.88 103 THR A C 1
ATOM 828 O O . THR A 1 103 ? -6.891 -41.531 -4.094 1 89.88 103 THR A O 1
ATOM 831 N N . LEU A 1 104 ? -4.898 -41.344 -3.066 1 91 104 LEU A N 1
ATOM 832 C CA . LEU A 1 104 ? -5.152 -39.938 -2.67 1 91 104 LEU A CA 1
ATOM 833 C C . LEU A 1 104 ? -5.414 -39.062 -3.891 1 91 104 LEU A C 1
ATOM 835 O O . LEU A 1 104 ? -6.32 -38.25 -3.877 1 91 104 LEU A O 1
ATOM 839 N N . ALA A 1 105 ? -4.629 -39.281 -4.91 1 93 105 ALA A N 1
ATOM 840 C CA . ALA A 1 105 ? -4.793 -38.5 -6.133 1 93 105 ALA A CA 1
ATOM 841 C C . ALA A 1 105 ? -6.188 -38.656 -6.719 1 93 105 ALA A C 1
ATOM 843 O O . ALA A 1 105 ? -6.859 -37.688 -7.055 1 93 105 ALA A O 1
ATOM 844 N N . ASN A 1 106 ? -6.621 -39.875 -6.73 1 94.25 106 ASN A N 1
ATOM 845 C CA . ASN A 1 106 ? -7.934 -40.188 -7.301 1 94.25 106 ASN A CA 1
ATOM 846 C C . ASN A 1 106 ? -9.062 -39.688 -6.395 1 94.25 106 ASN A C 1
ATOM 848 O O . ASN A 1 106 ? -10.102 -39.25 -6.879 1 94.25 106 ASN A O 1
ATOM 852 N N . ARG A 1 107 ? -8.844 -39.75 -5.172 1 94.56 107 ARG A N 1
ATOM 853 C CA . ARG A 1 107 ? -9.82 -39.188 -4.23 1 94.56 107 ARG A CA 1
ATOM 854 C C . ARG A 1 107 ? -9.977 -37.688 -4.398 1 94.56 107 ARG A C 1
ATOM 856 O O . ARG A 1 107 ? -11.086 -37.156 -4.324 1 94.56 107 ARG A O 1
ATOM 863 N N . ILE A 1 108 ? -8.891 -37.062 -4.594 1 95.44 108 ILE A N 1
ATOM 864 C CA . ILE A 1 108 ? -8.906 -35.625 -4.805 1 95.44 108 ILE A CA 1
ATOM 865 C C . ILE A 1 108 ? -9.695 -35.281 -6.07 1 95.44 108 ILE A C 1
ATOM 867 O O . ILE A 1 108 ? -10.539 -34.375 -6.066 1 95.44 108 ILE A O 1
ATOM 871 N N . ILE A 1 109 ? -9.422 -36.031 -7.07 1 96.62 109 ILE A N 1
ATOM 872 C CA . ILE A 1 109 ? -10.078 -35.812 -8.352 1 96.62 109 ILE A CA 1
ATOM 873 C C . ILE A 1 109 ? -11.586 -36 -8.203 1 96.62 109 ILE A C 1
ATOM 875 O O . ILE A 1 109 ? -12.367 -35.125 -8.578 1 96.62 109 ILE A O 1
ATOM 879 N N . LYS A 1 110 ? -11.992 -37.094 -7.641 1 96.88 110 LYS A N 1
ATOM 880 C CA . LYS A 1 110 ? -13.422 -37.375 -7.48 1 96.88 110 LYS A CA 1
ATOM 881 C C . LYS A 1 110 ? -14.094 -36.312 -6.598 1 96.88 110 LYS A C 1
ATOM 883 O O . LYS A 1 110 ? -15.188 -35.844 -6.91 1 96.88 110 LYS A O 1
ATOM 888 N N . SER A 1 111 ? -13.445 -36.031 -5.543 1 96.88 111 SER A N 1
ATOM 889 C CA . SER A 1 111 ? -14 -35.031 -4.625 1 96.88 111 SER A CA 1
ATOM 890 C C . SER A 1 111 ? -14.141 -33.656 -5.297 1 96.88 111 SER A C 1
ATOM 892 O O . SER A 1 111 ? -15.094 -32.938 -5.035 1 96.88 111 SER A O 1
ATOM 894 N N . THR A 1 112 ? -13.172 -33.281 -6.098 1 97.06 112 THR A N 1
ATOM 895 C CA . THR A 1 112 ? -13.242 -32.031 -6.816 1 97.06 112 THR A CA 1
ATOM 896 C C . THR A 1 112 ? -14.398 -32.031 -7.812 1 97.06 112 THR A C 1
ATOM 898 O O . THR A 1 112 ? -15.094 -31.016 -7.965 1 97.06 112 THR A O 1
ATOM 901 N N . LEU A 1 113 ? -14.594 -33.156 -8.469 1 97.19 113 LEU A N 1
ATOM 902 C CA . LEU A 1 113 ? -15.742 -33.281 -9.352 1 97.19 113 LEU A CA 1
ATOM 903 C C . LEU A 1 113 ? -17.047 -33.031 -8.594 1 97.19 113 LEU A C 1
ATOM 905 O O . LEU A 1 113 ? -17.938 -32.375 -9.094 1 97.19 113 LEU A O 1
ATOM 909 N N . ALA A 1 114 ? -17.078 -33.562 -7.426 1 95.69 114 ALA A N 1
ATOM 910 C CA . ALA A 1 114 ? -18.25 -33.375 -6.594 1 95.69 114 ALA A CA 1
ATOM 911 C C . ALA A 1 114 ? -18.484 -31.906 -6.285 1 95.69 114 ALA A C 1
ATOM 913 O O . ALA A 1 114 ? -19.625 -31.438 -6.312 1 95.69 114 ALA A O 1
ATOM 914 N N . ILE A 1 115 ? -17.453 -31.266 -6 1 95 115 ILE A N 1
ATOM 915 C CA . ILE A 1 115 ? -17.531 -29.844 -5.707 1 95 115 ILE A CA 1
ATOM 916 C C . ILE A 1 115 ? -17.953 -29.078 -6.957 1 95 115 ILE A C 1
ATOM 918 O O . ILE A 1 115 ? -18.812 -28.203 -6.895 1 95 115 ILE A O 1
ATOM 922 N N . LEU A 1 116 ? -17.328 -29.422 -8.055 1 95.75 116 LEU A N 1
ATOM 923 C CA . LEU A 1 116 ? -17.594 -28.781 -9.336 1 95.75 116 LEU A CA 1
ATOM 924 C C . LEU A 1 116 ? -19.062 -28.875 -9.695 1 95.75 116 LEU A C 1
ATOM 926 O O . LEU A 1 116 ? -19.688 -27.891 -10.086 1 95.75 116 LEU A O 1
ATOM 930 N N . ILE A 1 117 ? -19.656 -30 -9.477 1 96.06 117 ILE A N 1
ATOM 931 C CA . ILE A 1 117 ? -21.047 -30.281 -9.812 1 96.06 117 ILE A CA 1
ATOM 932 C C . ILE A 1 117 ? -21.984 -29.391 -8.992 1 96.06 117 ILE A C 1
ATOM 934 O O . ILE A 1 117 ? -23.047 -28.984 -9.461 1 96.06 117 ILE A O 1
ATOM 938 N N . LYS A 1 118 ? -21.531 -29 -7.91 1 94.38 118 LYS A N 1
ATOM 939 C CA . LYS A 1 118 ? -22.375 -28.266 -6.969 1 94.38 118 LYS A CA 1
ATOM 940 C C . LYS A 1 118 ? -22.219 -26.766 -7.137 1 94.38 118 LYS A C 1
ATOM 942 O O . LYS A 1 118 ? -22.859 -25.984 -6.418 1 94.38 118 LYS A O 1
ATOM 947 N N . HIS A 1 119 ? -21.453 -26.406 -8.016 1 93.69 119 HIS A N 1
ATOM 948 C CA . HIS A 1 119 ? -21.281 -24.969 -8.25 1 93.69 119 HIS A CA 1
ATOM 949 C C . HIS A 1 119 ? -22.5 -24.391 -8.953 1 93.69 119 HIS A C 1
ATOM 951 O O . HIS A 1 119 ? -22.922 -24.891 -9.992 1 93.69 119 HIS A O 1
ATOM 957 N N . GLU A 1 120 ? -22.953 -23.297 -8.516 1 88.56 120 GLU A N 1
ATOM 958 C CA . GLU A 1 120 ? -24.203 -22.719 -8.977 1 88.56 120 GLU A CA 1
ATOM 959 C C . GLU A 1 120 ? -24.062 -22.156 -10.391 1 88.56 120 GLU A C 1
ATOM 961 O O . GLU A 1 120 ? -24.938 -22.328 -11.234 1 88.56 120 GLU A O 1
ATOM 966 N N . LYS A 1 121 ? -22.984 -21.594 -10.711 1 88.88 121 LYS A N 1
ATOM 967 C CA . LYS A 1 121 ? -22.844 -20.844 -11.953 1 88.88 121 LYS A CA 1
ATOM 968 C C . LYS A 1 121 ? -22.109 -21.672 -13.016 1 88.88 121 LYS A C 1
ATOM 970 O O . LYS A 1 121 ? -21.703 -21.141 -14.039 1 88.88 121 LYS A O 1
ATOM 975 N N . LEU A 1 122 ? -21.938 -22.922 -12.719 1 92.81 122 LEU A N 1
ATOM 976 C CA . LEU A 1 122 ? -21.266 -23.797 -13.68 1 92.81 122 LEU A CA 1
ATOM 977 C C . LEU A 1 122 ? -22.172 -24.078 -14.875 1 92.81 122 LEU A C 1
ATOM 979 O O . LEU A 1 122 ? -23.359 -24.344 -14.703 1 92.81 122 LEU A O 1
ATOM 983 N N . ASN A 1 123 ? -21.578 -23.953 -16.078 1 93.31 123 ASN A N 1
ATOM 984 C CA . ASN A 1 123 ? -22.297 -24.297 -17.297 1 93.31 123 ASN A CA 1
ATOM 985 C C . ASN A 1 123 ? -22.922 -25.688 -17.203 1 93.31 123 ASN A C 1
ATOM 987 O O . ASN A 1 123 ? -22.297 -26.625 -16.703 1 93.31 123 ASN A O 1
ATOM 991 N N . SER A 1 124 ? -24.062 -25.875 -17.75 1 94 124 SER A N 1
ATOM 992 C CA . SER A 1 124 ? -24.844 -27.094 -17.578 1 94 124 SER A CA 1
ATOM 993 C C . SER A 1 124 ? -24.188 -28.266 -18.297 1 94 124 SER A C 1
ATOM 995 O O . SER A 1 124 ? -24.172 -29.391 -17.797 1 94 124 SER A O 1
ATOM 997 N N . THR A 1 125 ? -23.656 -28.047 -19.5 1 93.88 125 THR A N 1
ATOM 998 C CA . THR A 1 125 ? -23.016 -29.109 -20.266 1 93.88 125 THR A CA 1
ATOM 999 C C . THR A 1 125 ? -21.781 -29.625 -19.516 1 93.88 125 THR A C 1
ATOM 1001 O O . THR A 1 125 ? -21.578 -30.844 -19.438 1 93.88 125 THR A O 1
ATOM 1004 N N . ILE A 1 126 ? -21.094 -28.75 -18.953 1 94.56 126 ILE A N 1
ATOM 1005 C CA . ILE A 1 126 ? -19.906 -29.109 -18.203 1 94.56 126 ILE A CA 1
ATOM 1006 C C . ILE A 1 126 ? -20.281 -29.859 -16.938 1 94.56 126 ILE A C 1
ATOM 1008 O O . ILE A 1 126 ? -19.656 -30.844 -16.562 1 94.56 126 ILE A O 1
ATOM 1012 N N . ARG A 1 127 ? -21.281 -29.375 -16.344 1 95.94 127 ARG A N 1
ATOM 1013 C CA . ARG A 1 127 ? -21.797 -30 -15.125 1 95.94 127 ARG A CA 1
ATOM 1014 C C . ARG A 1 127 ? -22.188 -31.453 -15.391 1 95.94 127 ARG A C 1
ATOM 1016 O O . ARG A 1 127 ? -21.844 -32.344 -14.625 1 95.94 127 ARG A O 1
ATOM 1023 N N . ASP A 1 128 ? -22.891 -31.641 -16.438 1 96.56 128 ASP A N 1
ATOM 1024 C CA . ASP A 1 128 ? -23.375 -32.969 -16.781 1 96.56 128 ASP A CA 1
ATOM 1025 C C . ASP A 1 128 ? -22.219 -33.906 -17.078 1 96.56 128 ASP A C 1
ATOM 1027 O O . ASP A 1 128 ? -22.234 -35.094 -16.688 1 96.56 128 ASP A O 1
ATOM 1031 N N . GLU A 1 129 ? -21.312 -33.375 -17.75 1 95.69 129 GLU A N 1
ATOM 1032 C CA . GLU A 1 129 ? -20.125 -34.188 -18.031 1 95.69 129 GLU A CA 1
ATOM 1033 C C . GLU A 1 129 ? -19.391 -34.562 -16.734 1 95.69 129 GLU A C 1
ATOM 1035 O O . GLU A 1 129 ? -18.953 -35.688 -16.562 1 95.69 129 GLU A O 1
ATOM 1040 N N . ALA A 1 130 ? -19.25 -33.594 -15.891 1 97.19 130 ALA A N 1
ATOM 1041 C CA . ALA A 1 130 ? -18.609 -33.844 -14.602 1 97.19 130 ALA A CA 1
ATOM 1042 C C . ALA A 1 130 ? -19.359 -34.906 -13.805 1 97.19 130 ALA A C 1
ATOM 1044 O O . ALA A 1 130 ? -18.75 -35.781 -13.172 1 97.19 130 ALA A O 1
ATOM 1045 N N . ARG A 1 131 ? -20.641 -34.812 -13.836 1 96.94 131 ARG A N 1
ATOM 1046 C CA . ARG A 1 131 ? -21.484 -35.781 -13.148 1 96.94 131 ARG A CA 1
ATOM 1047 C C . ARG A 1 131 ? -21.266 -37.188 -13.703 1 96.94 131 ARG A C 1
ATOM 1049 O O . ARG A 1 131 ? -21.172 -38.156 -12.945 1 96.94 131 ARG A O 1
ATOM 1056 N N . SER A 1 132 ? -21.234 -37.25 -14.969 1 96.75 132 SER A N 1
ATOM 1057 C CA . SER A 1 132 ? -21 -38.531 -15.625 1 96.75 132 SER A CA 1
ATOM 1058 C C . SER A 1 132 ? -19.656 -39.125 -15.227 1 96.75 132 SER A C 1
ATOM 1060 O O . SER A 1 132 ? -19.562 -40.312 -14.914 1 96.75 132 SER A O 1
ATOM 1062 N N . LEU A 1 133 ? -18.688 -38.312 -15.203 1 96.81 133 LEU A N 1
ATOM 1063 C CA . LEU A 1 133 ? -17.344 -38.781 -14.836 1 96.81 133 LEU A CA 1
ATOM 1064 C C . LEU A 1 133 ? -17.281 -39.156 -13.367 1 96.81 133 LEU A C 1
ATOM 1066 O O . LEU A 1 133 ? -16.641 -40.156 -13.016 1 96.81 133 LEU A O 1
ATOM 1070 N N . TYR A 1 134 ? -17.969 -38.438 -12.578 1 96.5 134 TYR A N 1
ATOM 1071 C CA . TYR A 1 134 ? -18.062 -38.75 -11.148 1 96.5 134 TYR A CA 1
ATOM 1072 C C . TYR A 1 134 ? -18.609 -40.156 -10.922 1 96.5 134 TYR A C 1
ATOM 1074 O O . TYR A 1 134 ? -18.078 -40.906 -10.117 1 96.5 134 TYR A O 1
ATOM 1082 N N . ARG A 1 135 ? -19.547 -40.531 -11.656 1 94.81 135 ARG A N 1
ATOM 1083 C CA . ARG A 1 135 ? -20.203 -41.812 -11.516 1 94.81 135 ARG A CA 1
ATOM 1084 C C . ARG A 1 135 ? -19.312 -42.938 -12.023 1 94.81 135 ARG A C 1
ATOM 1086 O O . ARG A 1 135 ? -19.438 -44.094 -11.578 1 94.81 135 ARG A O 1
ATOM 1093 N N . LYS A 1 136 ? -18.391 -42.594 -12.859 1 92.44 136 LYS A N 1
ATOM 1094 C CA . LYS A 1 136 ? -17.516 -43.594 -13.469 1 92.44 136 LYS A CA 1
ATOM 1095 C C . LYS A 1 136 ? -16.344 -43.906 -12.555 1 92.44 136 LYS A C 1
ATOM 1097 O O . LYS A 1 136 ? -15.461 -44.688 -12.93 1 92.44 136 LYS A O 1
ATOM 1102 N N . LEU A 1 137 ? -16.391 -43.344 -11.391 1 93.06 137 LEU A N 1
ATOM 1103 C CA . LEU A 1 137 ? -15.328 -43.594 -10.43 1 93.06 137 LEU A CA 1
ATOM 1104 C C . LEU A 1 137 ? -15.883 -44.25 -9.172 1 93.06 137 LEU A C 1
ATOM 1106 O O . LEU A 1 137 ? -15.617 -43.812 -8.055 1 93.06 137 LEU A O 1
ATOM 1110 N N . PRO A 1 138 ? -16.5 -45.344 -9.25 1 85.69 138 PRO A N 1
ATOM 1111 C CA . PRO A 1 138 ? -17.203 -45.906 -8.094 1 85.69 138 PRO A CA 1
ATOM 1112 C C . PRO A 1 138 ? -16.25 -46.438 -7.023 1 85.69 138 PRO A C 1
ATOM 1114 O O . PRO A 1 138 ? -16.562 -46.375 -5.832 1 85.69 138 PRO A O 1
ATOM 1117 N N . GLY A 1 139 ? -15.141 -46.969 -7.32 1 85.31 139 GLY A N 1
ATOM 1118 C CA . GLY A 1 139 ? -14.219 -47.531 -6.348 1 85.31 139 GLY A CA 1
ATOM 1119 C C . GLY A 1 139 ? -13.383 -46.5 -5.633 1 85.31 139 GLY A C 1
ATOM 1120 O O . GLY A 1 139 ? -12.523 -46.844 -4.816 1 85.31 139 GLY A O 1
ATOM 1121 N N . ILE A 1 140 ? -13.641 -45.281 -5.891 1 92.69 140 ILE A N 1
ATOM 1122 C CA . ILE A 1 140 ? -12.852 -44.188 -5.305 1 92.69 140 ILE A CA 1
ATOM 1123 C C . ILE A 1 140 ? -13.695 -43.438 -4.289 1 92.69 140 ILE A C 1
ATOM 1125 O O . ILE A 1 140 ? -14.82 -43.031 -4.586 1 92.69 140 ILE A O 1
ATOM 1129 N N . SER A 1 141 ? -13.203 -43.281 -3.092 1 91.62 141 SER A N 1
ATOM 1130 C CA . SER A 1 141 ? -13.922 -42.562 -2.029 1 91.62 141 SER A CA 1
ATOM 1131 C C . SER A 1 141 ? -13.75 -41.062 -2.15 1 91.62 141 SER A C 1
ATOM 1133 O O . SER A 1 141 ? -12.781 -40.594 -2.756 1 91.62 141 SER A O 1
ATOM 1135 N N . THR A 1 142 ? -14.695 -40.281 -1.614 1 93.06 142 THR A N 1
ATOM 1136 C CA . THR A 1 142 ? -14.594 -38.844 -1.564 1 93.06 142 THR A CA 1
ATOM 1137 C C . THR A 1 142 ? -14.047 -38.375 -0.215 1 93.06 142 THR A C 1
ATOM 1139 O O . THR A 1 142 ? -14.141 -39.094 0.776 1 93.06 142 THR A O 1
ATOM 1142 N N . LEU A 1 143 ? -13.43 -37.25 -0.266 1 92 143 LEU A N 1
ATOM 1143 C CA . LEU A 1 143 ? -12.883 -36.688 0.958 1 92 143 LEU A CA 1
ATOM 1144 C C . LEU A 1 143 ? -13.195 -35.188 1.04 1 92 143 LEU A C 1
ATOM 1146 O O . LEU A 1 143 ? -13.469 -34.562 0.022 1 92 143 LEU A O 1
ATOM 1150 N N . HIS A 1 144 ? -13.336 -34.75 2.336 1 91 144 HIS A N 1
ATOM 1151 C CA . HIS A 1 144 ? -13.383 -33.312 2.537 1 91 144 HIS A CA 1
ATOM 1152 C C . HIS A 1 144 ? -12.031 -32.688 2.26 1 91 144 HIS A C 1
ATOM 1154 O O . HIS A 1 144 ? -11.125 -32.75 3.092 1 91 144 HIS A O 1
ATOM 1160 N N . LEU A 1 145 ? -12 -32.062 1.2 1 91.19 145 LEU A N 1
ATOM 1161 C CA . LEU A 1 145 ? -10.719 -31.562 0.7 1 91.19 145 LEU A CA 1
ATOM 1162 C C . LEU A 1 145 ? -10.227 -30.375 1.521 1 91.19 145 LEU A C 1
ATOM 1164 O O . LEU A 1 145 ? -10.984 -29.453 1.796 1 91.19 145 LEU A O 1
ATOM 1168 N N . THR A 1 146 ? -9.023 -30.453 1.942 1 88.62 146 THR A N 1
ATOM 1169 C CA . THR A 1 146 ? -8.273 -29.375 2.594 1 88.62 146 THR A CA 1
ATOM 1170 C C . THR A 1 146 ? -6.957 -29.125 1.863 1 88.62 146 THR A C 1
ATOM 1172 O O . THR A 1 146 ? -6.504 -29.953 1.081 1 88.62 146 THR A O 1
ATOM 1175 N N . PRO A 1 147 ? -6.449 -27.953 2.068 1 85.69 147 PRO A N 1
ATOM 1176 C CA . PRO A 1 147 ? -5.18 -27.656 1.411 1 85.69 147 PRO A CA 1
ATOM 1177 C C . PRO A 1 147 ? -4.094 -28.688 1.711 1 85.69 147 PRO A C 1
ATOM 1179 O O . PRO A 1 147 ? -3.201 -28.906 0.89 1 85.69 147 PRO A O 1
ATOM 1182 N N . GLN A 1 148 ? -4.184 -29.297 2.799 1 87.31 148 GLN A N 1
ATOM 1183 C CA . GLN A 1 148 ? -3.178 -30.266 3.217 1 87.31 148 GLN A CA 1
ATOM 1184 C C . GLN A 1 148 ? -3.188 -31.5 2.305 1 87.31 148 GLN A C 1
ATOM 1186 O O . GLN A 1 148 ? -2.139 -32.094 2.051 1 87.31 148 GLN A O 1
ATOM 1191 N N . HIS A 1 149 ? -4.273 -31.922 1.845 1 90.62 149 HIS A N 1
ATOM 1192 C CA . HIS A 1 149 ? -4.375 -33.062 0.962 1 90.62 149 HIS A CA 1
ATOM 1193 C C . HIS A 1 149 ? -3.543 -32.875 -0.3 1 90.62 149 HIS A C 1
ATOM 1195 O O . HIS A 1 149 ? -2.939 -33.844 -0.804 1 90.62 149 HIS A O 1
ATOM 1201 N N . PHE A 1 150 ? -3.498 -31.672 -0.744 1 90.31 150 PHE A N 1
ATOM 1202 C CA . PHE A 1 150 ? -2.756 -31.375 -1.965 1 90.31 150 PHE A CA 1
ATOM 1203 C C . PHE A 1 150 ? -1.255 -31.375 -1.701 1 90.31 150 PHE A C 1
ATOM 1205 O O . PHE A 1 150 ? -0.468 -31.766 -2.564 1 90.31 150 PHE A O 1
ATOM 1212 N N . SER A 1 151 ? -0.903 -30.969 -0.54 1 86.31 151 SER A N 1
ATOM 1213 C CA . SER A 1 151 ? 0.51 -30.922 -0.176 1 86.31 151 SER A CA 1
ATOM 1214 C C . SER A 1 151 ? 1.113 -32.312 -0.104 1 86.31 151 SER A C 1
ATOM 1216 O O . SER A 1 151 ? 2.297 -32.5 -0.392 1 86.31 151 SER A O 1
ATOM 1218 N N . TYR A 1 152 ? 0.32 -33.312 0.197 1 80.56 152 TYR A N 1
ATOM 1219 C CA . TYR A 1 152 ? 0.788 -34.688 0.322 1 80.56 152 TYR A CA 1
ATOM 1220 C C . TYR A 1 152 ? 1.179 -35.25 -1.037 1 80.56 152 TYR A C 1
ATOM 1222 O O . TYR A 1 152 ? 1.948 -36.219 -1.116 1 80.56 152 TYR A O 1
ATOM 1230 N N . LEU A 1 153 ? 0.641 -34.688 -2.018 1 83.62 153 LEU A N 1
ATOM 1231 C CA . LEU A 1 153 ? 0.913 -35.219 -3.357 1 83.62 153 LEU A CA 1
ATOM 1232 C C . LEU A 1 153 ? 2.158 -34.562 -3.945 1 83.62 153 LEU A C 1
ATOM 1234 O O . LEU A 1 153 ? 2.656 -34.969 -4.988 1 83.62 153 LEU A O 1
ATOM 1238 N N . ASN A 1 154 ? 2.549 -33.531 -3.1 1 72.44 154 ASN A N 1
ATOM 1239 C CA . ASN A 1 154 ? 3.738 -32.812 -3.576 1 72.44 154 ASN A CA 1
ATOM 1240 C C . ASN A 1 154 ? 4.961 -33.75 -3.568 1 72.44 154 ASN A C 1
ATOM 1242 O O . ASN A 1 154 ? 5.242 -34.406 -2.566 1 72.44 154 ASN A O 1
ATOM 1246 N N . GLY A 1 155 ? 5.469 -34.125 -4.699 1 62.5 155 GLY A N 1
ATOM 1247 C CA . GLY A 1 155 ? 6.676 -34.938 -4.77 1 62.5 155 GLY A CA 1
ATOM 1248 C C . GLY A 1 155 ? 6.406 -36.375 -5.168 1 62.5 155 GLY A C 1
ATOM 1249 O O . GLY A 1 155 ? 7.328 -37.188 -5.215 1 62.5 155 GLY A O 1
ATOM 1250 N N . GLY A 1 156 ? 5.18 -36.688 -5.254 1 62.22 156 GLY A N 1
ATOM 1251 C CA . GLY A 1 156 ? 4.867 -38.062 -5.523 1 62.22 156 GLY A CA 1
ATOM 1252 C C . GLY A 1 156 ? 5.137 -38.469 -6.961 1 62.22 156 GLY A C 1
ATOM 1253 O O . GLY A 1 156 ? 5.609 -37.656 -7.762 1 62.22 156 GLY A O 1
ATOM 1254 N N . LYS A 1 157 ? 5.117 -39.719 -7.141 1 67.31 157 LYS A N 1
ATOM 1255 C CA . LYS A 1 157 ? 5.488 -40.406 -8.367 1 67.31 157 LYS A CA 1
ATOM 1256 C C . LYS A 1 157 ? 4.418 -40.25 -9.445 1 67.31 157 LYS A C 1
ATOM 1258 O O . LYS A 1 157 ? 4.469 -40.906 -10.484 1 67.31 157 LYS A O 1
ATOM 1263 N N . ASN A 1 158 ? 3.514 -39.25 -9.195 1 72.88 158 ASN A N 1
ATOM 1264 C CA . ASN A 1 158 ? 2.451 -39.125 -10.188 1 72.88 158 ASN A CA 1
ATOM 1265 C C . ASN A 1 158 ? 2.998 -38.625 -11.531 1 72.88 158 ASN A C 1
ATOM 1267 O O . ASN A 1 158 ? 4.027 -37.938 -11.578 1 72.88 158 ASN A O 1
ATOM 1271 N N . THR A 1 159 ? 2.346 -39.219 -12.516 1 78.19 159 THR A N 1
ATOM 1272 C CA . THR A 1 159 ? 2.711 -38.75 -13.859 1 78.19 159 THR A CA 1
ATOM 1273 C C . THR A 1 159 ? 2.477 -37.25 -14.016 1 78.19 159 THR A C 1
ATOM 1275 O O . THR A 1 159 ? 1.735 -36.656 -13.234 1 78.19 159 THR A O 1
ATOM 1278 N N . ARG A 1 160 ? 3.105 -36.688 -14.961 1 81.81 160 ARG A N 1
ATOM 1279 C CA . ARG A 1 160 ? 2.971 -35.281 -15.266 1 81.81 160 ARG A CA 1
ATOM 1280 C C . ARG A 1 160 ? 1.515 -34.906 -15.531 1 81.81 160 ARG A C 1
ATOM 1282 O O . ARG A 1 160 ? 1.055 -33.844 -15.109 1 81.81 160 ARG A O 1
ATOM 1289 N N . TYR A 1 161 ? 0.884 -35.812 -16.141 1 82.5 161 TYR A N 1
ATOM 1290 C CA . TYR A 1 161 ? -0.504 -35.531 -16.484 1 82.5 161 TYR A CA 1
ATOM 1291 C C . TYR A 1 161 ? -1.385 -35.5 -15.25 1 82.5 161 TYR A C 1
ATOM 1293 O O . TYR A 1 161 ? -2.262 -34.656 -15.125 1 82.5 161 TYR A O 1
ATOM 1301 N N . TYR A 1 162 ? -1.147 -36.438 -14.297 1 88.69 162 TYR A N 1
ATOM 1302 C CA . TYR A 1 162 ? -1.862 -36.406 -13.031 1 88.69 162 TYR A CA 1
ATOM 1303 C C . TYR A 1 162 ? -1.604 -35.125 -12.289 1 88.69 162 TYR A C 1
ATOM 1305 O O . TYR A 1 162 ? -2.527 -34.5 -11.734 1 88.69 162 TYR A O 1
ATOM 1313 N N . LYS A 1 163 ? -0.39 -34.75 -12.406 1 88.75 163 LYS A N 1
ATOM 1314 C CA . LYS A 1 163 ? -0.015 -33.531 -11.688 1 88.75 163 LYS A CA 1
ATOM 1315 C C . LYS A 1 163 ? -0.747 -32.312 -12.242 1 88.75 163 LYS A C 1
ATOM 1317 O O . LYS A 1 163 ? -1.165 -31.438 -11.484 1 88.75 163 LYS A O 1
ATOM 1322 N N . PHE A 1 164 ? -0.852 -32.312 -13.508 1 88.56 164 PHE A N 1
ATOM 1323 C CA . PHE A 1 164 ? -1.6 -31.234 -14.148 1 88.56 164 PHE A CA 1
ATOM 1324 C C . PHE A 1 164 ? -3.047 -31.219 -13.68 1 88.56 164 PHE A C 1
ATOM 1326 O O . PHE A 1 164 ? -3.555 -30.188 -13.242 1 88.56 164 PHE A O 1
ATOM 1333 N N . VAL A 1 165 ? -3.66 -32.344 -13.719 1 91.75 165 VAL A N 1
ATOM 1334 C CA . VAL A 1 165 ? -5.062 -32.469 -13.328 1 91.75 165 VAL A CA 1
ATOM 1335 C C . VAL A 1 165 ? -5.227 -32.062 -11.859 1 91.75 165 VAL A C 1
ATOM 1337 O O . VAL A 1 165 ? -6.168 -31.359 -11.5 1 91.75 165 VAL A O 1
ATOM 1340 N N . ILE A 1 166 ? -4.277 -32.5 -11.094 1 92.81 166 ILE A N 1
ATOM 1341 C CA . ILE A 1 166 ? -4.316 -32.188 -9.664 1 92.81 166 ILE A CA 1
ATOM 1342 C C . ILE A 1 166 ? -4.184 -30.672 -9.461 1 92.81 166 ILE A C 1
ATOM 1344 O O . ILE A 1 166 ? -4.828 -30.109 -8.57 1 92.81 166 ILE A O 1
ATOM 1348 N N . SER A 1 167 ? -3.383 -30.047 -10.227 1 91.19 167 SER A N 1
ATOM 1349 C CA . SER A 1 167 ? -3.24 -28.609 -10.141 1 91.19 167 SER A CA 1
ATOM 1350 C C . SER A 1 167 ? -4.555 -27.891 -10.453 1 91.19 167 SER A C 1
ATOM 1352 O O . SER A 1 167 ? -4.91 -26.922 -9.797 1 91.19 167 SER A O 1
ATOM 1354 N N . VAL A 1 168 ? -5.262 -28.375 -11.406 1 92.44 168 VAL A N 1
ATOM 1355 C CA . VAL A 1 168 ? -6.57 -27.828 -11.758 1 92.44 168 VAL A CA 1
ATOM 1356 C C . VAL A 1 168 ? -7.535 -28.016 -10.594 1 92.44 168 VAL A C 1
ATOM 1358 O O . VAL A 1 168 ? -8.242 -27.078 -10.211 1 92.44 168 VAL A O 1
ATOM 1361 N N . CYS A 1 169 ? -7.484 -29.203 -10.008 1 95.31 169 CYS A N 1
ATOM 1362 C CA . CYS A 1 169 ? -8.328 -29.484 -8.852 1 95.31 169 CYS A CA 1
ATOM 1363 C C . CYS A 1 169 ? -8.031 -28.516 -7.703 1 95.31 169 CYS A C 1
ATOM 1365 O O . CYS A 1 169 ? -8.945 -27.938 -7.125 1 95.31 169 CYS A O 1
ATOM 1367 N N . LYS A 1 170 ? -6.789 -28.438 -7.484 1 93.75 170 LYS A N 1
ATOM 1368 C CA . LYS A 1 170 ? -6.355 -27.578 -6.391 1 93.75 170 LYS A CA 1
ATOM 1369 C C . LYS A 1 170 ? -6.875 -26.156 -6.566 1 93.75 170 LYS A C 1
ATOM 1371 O O . LYS A 1 170 ? -7.387 -25.562 -5.621 1 93.75 170 LYS A O 1
ATOM 1376 N N . PHE A 1 171 ? -6.758 -25.672 -7.734 1 92.69 171 PHE A N 1
ATOM 1377 C CA . PHE A 1 171 ? -7.199 -24.312 -8.008 1 92.69 171 PHE A CA 1
ATOM 1378 C C . PHE A 1 171 ? -8.703 -24.172 -7.832 1 92.69 171 PHE A C 1
ATOM 1380 O O . PHE A 1 171 ? -9.188 -23.219 -7.234 1 92.69 171 PHE A O 1
ATOM 1387 N N . ILE A 1 172 ? -9.469 -25.109 -8.328 1 93.19 172 ILE A N 1
ATOM 1388 C CA . ILE A 1 172 ? -10.922 -25.094 -8.219 1 93.19 172 ILE A CA 1
ATOM 1389 C C . ILE A 1 172 ? -11.328 -25.125 -6.746 1 93.19 172 ILE A C 1
ATOM 1391 O O . ILE A 1 172 ? -12.133 -24.297 -6.301 1 93.19 172 ILE A O 1
ATOM 1395 N N . VAL A 1 173 ? -10.727 -26 -6.031 1 93.12 173 VAL A N 1
ATOM 1396 C CA . VAL A 1 173 ? -11.078 -26.188 -4.625 1 93.12 173 VAL A CA 1
ATOM 1397 C C . VAL A 1 173 ? -10.719 -24.938 -3.828 1 93.12 173 VAL A C 1
ATOM 1399 O O . VAL A 1 173 ? -11.523 -24.453 -3.035 1 93.12 173 VAL A O 1
ATOM 1402 N N . ASN A 1 174 ? -9.57 -24.422 -4.066 1 89.81 174 ASN A N 1
ATOM 1403 C CA . ASN A 1 174 ? -9.086 -23.266 -3.322 1 89.81 174 ASN A CA 1
ATOM 1404 C C . ASN A 1 174 ? -9.938 -22.031 -3.594 1 89.81 174 ASN A C 1
ATOM 1406 O O . ASN A 1 174 ? -9.984 -21.109 -2.777 1 89.81 174 ASN A O 1
ATOM 1410 N N . ASN A 1 175 ? -10.594 -22.016 -4.691 1 90.12 175 ASN A N 1
ATOM 1411 C CA . ASN A 1 175 ? -11.367 -20.828 -5.051 1 90.12 175 ASN A CA 1
ATOM 1412 C C . ASN A 1 175 ? -12.867 -21.109 -4.984 1 90.12 175 ASN A C 1
ATOM 1414 O O . ASN A 1 175 ? -13.672 -20.359 -5.547 1 90.12 175 ASN A O 1
ATOM 1418 N N . SER A 1 176 ? -13.258 -22.219 -4.383 1 91 176 SER A N 1
ATOM 1419 C CA . SER A 1 176 ? -14.656 -22.547 -4.16 1 91 176 SER A CA 1
ATOM 1420 C C . SER A 1 176 ? -15.07 -22.266 -2.721 1 91 176 SER A C 1
ATOM 1422 O O . SER A 1 176 ? -14.469 -22.781 -1.778 1 91 176 SER A O 1
ATOM 1424 N N . ILE A 1 177 ? -16.016 -21.406 -2.572 1 87.5 177 ILE A N 1
ATOM 1425 C CA . ILE A 1 177 ? -16.516 -21.031 -1.255 1 87.5 177 ILE A CA 1
ATOM 1426 C C . ILE A 1 177 ? -17.891 -21.641 -1.026 1 87.5 177 ILE A C 1
ATOM 1428 O O . ILE A 1 177 ? -18.781 -21.547 -1.882 1 87.5 177 ILE A O 1
ATOM 1432 N N . PRO A 1 178 ? -18.031 -22.312 0.115 1 84.94 178 PRO A N 1
ATOM 1433 C CA . PRO A 1 178 ? -19.359 -22.875 0.395 1 84.94 178 PRO A CA 1
ATOM 1434 C C . PRO A 1 178 ? -20.438 -21.797 0.544 1 84.94 178 PRO A C 1
ATOM 1436 O O . PRO A 1 178 ? -20.188 -20.75 1.148 1 84.94 178 PRO A O 1
ATOM 1439 N N . GLY A 1 179 ? -21.422 -21.969 -0.122 1 76.62 179 GLY A N 1
ATOM 1440 C CA . GLY A 1 179 ? -22.516 -21.031 -0.037 1 76.62 179 GLY A CA 1
ATOM 1441 C C . GLY A 1 179 ? -23.281 -21.125 1.268 1 76.62 179 GLY A C 1
ATOM 1442 O O . GLY A 1 179 ? -22.984 -21.969 2.115 1 76.62 179 GLY A O 1
ATOM 1443 N N . GLN A 1 180 ? -24.141 -20.062 1.491 1 70.12 180 GLN A N 1
ATOM 1444 C CA . GLN A 1 180 ? -25 -20 2.67 1 70.12 180 GLN A CA 1
ATOM 1445 C C . GLN A 1 180 ? -25.938 -21.219 2.734 1 70.12 180 GLN A C 1
ATOM 1447 O O . GLN A 1 180 ? -26.234 -21.719 3.82 1 70.12 180 GLN A O 1
ATOM 1452 N N . ASN A 1 181 ? -26.469 -21.578 1.605 1 65.25 181 ASN A N 1
ATOM 1453 C CA . ASN A 1 181 ? -27.312 -22.766 1.568 1 65.25 181 ASN A CA 1
ATOM 1454 C C . ASN A 1 181 ? -26.484 -24.047 1.532 1 65.25 181 ASN A C 1
ATOM 1456 O O . ASN A 1 181 ? -25.469 -24.109 0.843 1 65.25 181 ASN A O 1
ATOM 1460 N N . LYS A 1 182 ? -26.812 -24.812 2.332 1 67.19 182 LYS A N 1
ATOM 1461 C CA . LYS A 1 182 ? -26.125 -26.094 2.453 1 67.19 182 LYS A CA 1
ATOM 1462 C C . LYS A 1 182 ? -26.016 -26.781 1.1 1 67.19 182 LYS A C 1
ATOM 1464 O O . LYS A 1 182 ? -27.016 -26.938 0.392 1 67.19 182 LYS A O 1
ATOM 1469 N N . GLY A 1 183 ? -24.766 -26.969 0.573 1 73.81 183 GLY A N 1
ATOM 1470 C CA . GLY A 1 183 ? -24.516 -27.859 -0.548 1 73.81 183 GLY A CA 1
ATOM 1471 C C . GLY A 1 183 ? -24.109 -27.141 -1.816 1 73.81 183 GLY A C 1
ATOM 1472 O O . GLY A 1 183 ? -23.781 -27.766 -2.822 1 73.81 183 GLY A O 1
ATOM 1473 N N . HIS A 1 184 ? -24.203 -25.859 -1.812 1 84.19 184 HIS A N 1
ATOM 1474 C CA . HIS A 1 184 ? -23.828 -25.156 -3.031 1 84.19 184 HIS A CA 1
ATOM 1475 C C . HIS A 1 184 ? -22.516 -24.391 -2.846 1 84.19 184 HIS A C 1
ATOM 1477 O O . HIS A 1 184 ? -22.156 -24.031 -1.722 1 84.19 184 HIS A O 1
ATOM 1483 N N . TYR A 1 185 ? -21.797 -24.391 -3.936 1 88 185 TYR A N 1
ATOM 1484 C CA . TYR A 1 185 ? -20.531 -23.672 -3.926 1 88 185 TYR A CA 1
ATOM 1485 C C . TYR A 1 185 ? -20.594 -22.453 -4.832 1 88 185 TYR A C 1
ATOM 1487 O O . TYR A 1 185 ? -21.391 -22.422 -5.781 1 88 185 TYR A O 1
ATOM 1495 N N . ARG A 1 186 ? -19.844 -21.438 -4.418 1 86.12 186 ARG A N 1
ATOM 1496 C CA . ARG A 1 186 ? -19.594 -20.281 -5.266 1 86.12 186 ARG A CA 1
ATOM 1497 C C . ARG A 1 186 ? -18.109 -20.125 -5.551 1 86.12 186 ARG A C 1
ATOM 1499 O O . ARG A 1 186 ? -17.266 -20.391 -4.684 1 86.12 186 ARG A O 1
ATOM 1506 N N . PHE A 1 187 ? -17.922 -19.844 -6.75 1 85.44 187 PHE A N 1
ATOM 1507 C CA . PHE A 1 187 ? -16.531 -19.672 -7.152 1 85.44 187 PHE A CA 1
ATOM 1508 C C . PHE A 1 187 ? -16.062 -18.234 -6.883 1 85.44 187 PHE A C 1
ATOM 1510 O O . PHE A 1 187 ? -16.734 -17.281 -7.266 1 85.44 187 PHE A O 1
ATOM 1517 N N . TYR A 1 188 ? -14.984 -18.203 -6.164 1 78.5 188 TYR A N 1
ATOM 1518 C CA . TYR A 1 188 ? -14.367 -16.922 -5.824 1 78.5 188 TYR A CA 1
ATOM 1519 C C . TYR A 1 188 ? -14 -16.141 -7.082 1 78.5 188 TYR A C 1
ATOM 1521 O O . TYR A 1 188 ? -13.539 -16.719 -8.062 1 78.5 188 TYR A O 1
ATOM 1529 N N . ASP A 1 189 ? -14.422 -14.852 -7.129 1 80.5 189 ASP A N 1
ATOM 1530 C CA . ASP A 1 189 ? -14.062 -14 -8.258 1 80.5 189 ASP A CA 1
ATOM 1531 C C . ASP A 1 189 ? -12.562 -13.727 -8.281 1 80.5 189 ASP A C 1
ATOM 1533 O O . ASP A 1 189 ? -12.125 -12.609 -8 1 80.5 189 ASP A O 1
ATOM 1537 N N . PHE A 1 190 ? -11.82 -14.75 -8.633 1 78.75 190 PHE A N 1
ATOM 1538 C CA . PHE A 1 190 ? -10.359 -14.742 -8.656 1 78.75 190 PHE A CA 1
ATOM 1539 C C . PHE A 1 190 ? -9.836 -13.547 -9.438 1 78.75 190 PHE A C 1
ATOM 1541 O O . PHE A 1 190 ? -8.906 -12.867 -8.992 1 78.75 190 PHE A O 1
ATOM 1548 N N . GLU A 1 191 ? -10.492 -13.242 -10.531 1 78.56 191 GLU A N 1
ATOM 1549 C CA . GLU A 1 191 ? -10.039 -12.188 -11.438 1 78.56 191 GLU A CA 1
ATOM 1550 C C . GLU A 1 191 ? -10.195 -10.812 -10.805 1 78.56 191 GLU A C 1
ATOM 1552 O O . GLU A 1 191 ? -9.547 -9.852 -11.227 1 78.56 191 GLU A O 1
ATOM 1557 N N . ARG A 1 192 ? -10.969 -10.797 -9.836 1 78.88 192 ARG A N 1
ATOM 1558 C CA . ARG A 1 192 ? -11.234 -9.516 -9.195 1 78.88 192 ARG A CA 1
ATOM 1559 C C . ARG A 1 192 ? -10.297 -9.297 -8.008 1 78.88 192 ARG A C 1
ATOM 1561 O O . ARG A 1 192 ? -10.18 -8.18 -7.504 1 78.88 192 ARG A O 1
ATOM 1568 N N . ASN A 1 193 ? -9.75 -10.367 -7.695 1 84 193 ASN A N 1
ATOM 1569 C CA . ASN A 1 193 ? -8.797 -10.266 -6.59 1 84 193 ASN A CA 1
ATOM 1570 C C . ASN A 1 193 ? -7.422 -9.812 -7.07 1 84 193 ASN A C 1
ATOM 1572 O O . ASN A 1 193 ? -6.68 -10.602 -7.664 1 84 193 ASN A O 1
ATOM 1576 N N . GLU A 1 194 ? -7.02 -8.672 -6.707 1 85.69 194 GLU A N 1
ATOM 1577 C CA . GLU A 1 194 ? -5.789 -8.07 -7.195 1 85.69 194 GLU A CA 1
ATOM 1578 C C . GLU A 1 194 ? -4.562 -8.812 -6.68 1 85.69 194 GLU A C 1
ATOM 1580 O O . GLU A 1 194 ? -3.598 -9.023 -7.422 1 85.69 194 GLU A O 1
ATOM 1585 N N . LYS A 1 195 ? -4.605 -9.203 -5.473 1 86.31 195 LYS A N 1
ATOM 1586 C CA . LYS A 1 195 ? -3.465 -9.898 -4.883 1 86.31 195 LYS A CA 1
ATOM 1587 C C . LYS A 1 195 ? -3.213 -11.234 -5.578 1 86.31 195 LYS A C 1
ATOM 1589 O O . LYS A 1 195 ? -2.078 -11.539 -5.949 1 86.31 195 LYS A O 1
ATOM 1594 N N . GLU A 1 196 ? -4.234 -12 -5.789 1 86.31 196 GLU A N 1
ATOM 1595 C CA . GLU A 1 196 ? -4.109 -13.297 -6.438 1 86.31 196 GLU A CA 1
ATOM 1596 C C . GLU A 1 196 ? -3.676 -13.156 -7.891 1 86.31 196 GLU A C 1
ATOM 1598 O O . GLU A 1 196 ? -2.844 -13.922 -8.375 1 86.31 196 GLU A O 1
ATOM 1603 N N . MET A 1 197 ? -4.238 -12.18 -8.516 1 88.81 197 MET A N 1
ATOM 1604 C CA . MET A 1 197 ? -3.875 -11.938 -9.906 1 88.81 197 MET A CA 1
ATOM 1605 C C . MET A 1 197 ? -2.422 -11.484 -10.023 1 88.81 197 MET A C 1
ATOM 1607 O O . MET A 1 197 ? -1.731 -11.836 -10.977 1 88.81 197 MET A O 1
ATOM 1611 N N . SER A 1 198 ? -1.986 -10.688 -9.07 1 92 198 SER A N 1
ATOM 1612 C CA . SER A 1 198 ? -0.595 -10.242 -9.039 1 92 198 SER A CA 1
ATOM 1613 C C . SER A 1 198 ? 0.356 -11.43 -8.922 1 92 198 SER A C 1
ATOM 1615 O O . SER A 1 198 ? 1.337 -11.523 -9.656 1 92 198 SER A O 1
ATOM 1617 N N . LEU A 1 199 ? 0.031 -12.328 -8.047 1 92.12 199 LEU A N 1
ATOM 1618 C CA . LEU A 1 199 ? 0.861 -13.508 -7.855 1 92.12 199 LEU A CA 1
ATOM 1619 C C . LEU A 1 199 ? 0.871 -14.383 -9.109 1 92.12 199 LEU A C 1
ATOM 1621 O O . LEU A 1 199 ? 1.922 -14.883 -9.516 1 92.12 199 LEU A O 1
ATOM 1625 N N . LEU A 1 200 ? -0.3 -14.523 -9.648 1 92.69 200 LEU A N 1
ATOM 1626 C CA . LEU A 1 200 ? -0.398 -15.289 -10.891 1 92.69 200 LEU A CA 1
ATOM 1627 C C . LEU A 1 200 ? 0.444 -14.648 -11.992 1 92.69 200 LEU A C 1
ATOM 1629 O O . LEU A 1 200 ? 1.195 -15.336 -12.68 1 92.69 200 LEU A O 1
ATOM 1633 N N . TYR A 1 201 ? 0.333 -13.352 -12.141 1 94.62 201 TYR A N 1
ATOM 1634 C CA . TYR A 1 201 ? 1.057 -12.617 -13.172 1 94.62 201 TYR A CA 1
ATOM 1635 C C . TYR A 1 201 ? 2.562 -12.797 -13.016 1 94.62 201 TYR A C 1
ATOM 1637 O O . TYR A 1 201 ? 3.264 -13.07 -13.992 1 94.62 201 TYR A O 1
ATOM 1645 N N . GLN A 1 202 ? 3.043 -12.727 -11.828 1 96.19 202 GLN A N 1
ATOM 1646 C CA . GLN A 1 202 ? 4.457 -12.906 -11.523 1 96.19 202 GLN A CA 1
ATOM 1647 C C . GLN A 1 202 ? 4.926 -14.312 -11.875 1 96.19 202 GLN A C 1
ATOM 1649 O O . GLN A 1 202 ? 5.934 -14.484 -12.562 1 96.19 202 GLN A O 1
ATOM 1654 N N . LYS A 1 203 ? 4.184 -15.266 -11.398 1 95.25 203 LYS A N 1
ATOM 1655 C CA . LYS A 1 203 ? 4.559 -16.656 -11.641 1 95.25 203 LYS A CA 1
ATOM 1656 C C . LYS A 1 203 ? 4.484 -16.984 -13.133 1 95.25 203 LYS A C 1
ATOM 1658 O O . LYS A 1 203 ? 5.344 -17.703 -13.656 1 95.25 203 LYS A O 1
ATOM 1663 N N . PHE A 1 204 ? 3.5 -16.469 -13.789 1 95.62 204 PHE A N 1
ATOM 1664 C CA . PHE A 1 204 ? 3.34 -16.641 -15.227 1 95.62 204 PHE A CA 1
ATOM 1665 C C . PHE A 1 204 ? 4.559 -16.125 -15.977 1 95.62 204 PHE A C 1
ATOM 1667 O O . PHE A 1 204 ? 5.168 -16.859 -16.766 1 95.62 204 PHE A O 1
ATOM 1674 N N . LEU A 1 205 ? 4.918 -14.93 -15.695 1 97 205 LEU A N 1
ATOM 1675 C CA . LEU A 1 205 ? 6.035 -14.32 -16.406 1 97 205 LEU A CA 1
ATOM 1676 C C . LEU A 1 205 ? 7.34 -15.055 -16.094 1 97 205 LEU A C 1
ATOM 1678 O O . LEU A 1 205 ? 8.18 -15.227 -16.984 1 97 205 LEU A O 1
ATOM 1682 N N . TYR A 1 206 ? 7.539 -15.461 -14.867 1 97 206 TYR A N 1
ATOM 1683 C CA . TYR A 1 206 ? 8.727 -16.219 -14.5 1 97 206 TYR A CA 1
ATOM 1684 C C . TYR A 1 206 ? 8.836 -17.5 -15.32 1 97 206 TYR A C 1
ATOM 1686 O O . TYR A 1 206 ? 9.867 -17.766 -15.938 1 97 206 TYR A O 1
ATOM 1694 N N . GLU A 1 207 ? 7.738 -18.297 -15.312 1 95.44 207 GLU A N 1
ATOM 1695 C CA . GLU A 1 207 ? 7.738 -19.562 -16.031 1 95.44 207 GLU A CA 1
ATOM 1696 C C . GLU A 1 207 ? 7.852 -19.328 -17.547 1 95.44 207 GLU A C 1
ATOM 1698 O O . GLU A 1 207 ? 8.477 -20.125 -18.25 1 95.44 207 GLU A O 1
ATOM 1703 N N . PHE A 1 208 ? 7.207 -18.266 -18.016 1 95.81 208 PHE A N 1
ATOM 1704 C CA . PHE A 1 208 ? 7.332 -17.922 -19.422 1 95.81 208 PHE A CA 1
ATOM 1705 C C . PHE A 1 208 ? 8.789 -17.703 -19.797 1 95.81 208 PHE A C 1
ATOM 1707 O O . PHE A 1 208 ? 9.289 -18.297 -20.75 1 95.81 208 PHE A O 1
ATOM 1714 N N . CYS A 1 209 ? 9.469 -16.875 -19.031 1 96.38 209 CYS A N 1
ATOM 1715 C CA . CYS A 1 209 ? 10.867 -16.562 -19.312 1 96.38 209 CYS A CA 1
ATOM 1716 C C . CYS A 1 209 ? 11.734 -17.812 -19.203 1 96.38 209 CYS A C 1
ATOM 1718 O O . CYS A 1 209 ? 12.594 -18.062 -20.047 1 96.38 209 CYS A O 1
ATOM 1720 N N . ARG A 1 210 ? 11.523 -18.562 -18.203 1 95.19 210 ARG A N 1
ATOM 1721 C CA . ARG A 1 210 ? 12.312 -19.766 -17.938 1 95.19 210 ARG A CA 1
ATOM 1722 C C . ARG A 1 210 ? 12.188 -20.75 -19.094 1 95.19 210 ARG A C 1
ATOM 1724 O O . ARG A 1 210 ? 13.172 -21.391 -19.484 1 95.19 210 ARG A O 1
ATOM 1731 N N . ARG A 1 211 ? 11.07 -20.828 -19.688 1 92.88 211 ARG A N 1
ATOM 1732 C CA . ARG A 1 211 ? 10.789 -21.859 -20.688 1 92.88 211 ARG A CA 1
ATOM 1733 C C . ARG A 1 211 ? 11.062 -21.328 -22.094 1 92.88 211 ARG A C 1
ATOM 1735 O O . ARG A 1 211 ? 11.555 -22.078 -22.953 1 92.88 211 ARG A O 1
ATOM 1742 N N . GLU A 1 212 ? 10.648 -20.125 -22.344 1 93.69 212 GLU A N 1
ATOM 1743 C CA . GLU A 1 212 ? 10.656 -19.625 -23.703 1 93.69 212 GLU A CA 1
ATOM 1744 C C . GLU A 1 212 ? 11.992 -18.969 -24.047 1 93.69 212 GLU A C 1
ATOM 1746 O O . GLU A 1 212 ? 12.375 -18.875 -25.203 1 93.69 212 GLU A O 1
ATOM 1751 N N . LEU A 1 213 ? 12.648 -18.406 -23 1 94.25 213 LEU A N 1
ATOM 1752 C CA . LEU A 1 213 ? 13.945 -17.797 -23.234 1 94.25 213 LEU A CA 1
ATOM 1753 C C . LEU A 1 213 ? 15.07 -18.812 -23.031 1 94.25 213 LEU A C 1
ATOM 1755 O O . LEU A 1 213 ? 15.828 -18.703 -22.062 1 94.25 213 LEU A O 1
ATOM 1759 N N . THR A 1 214 ? 15.336 -19.594 -23.938 1 91.38 214 THR A N 1
ATOM 1760 C CA . THR A 1 214 ? 16.219 -20.75 -23.812 1 91.38 214 THR A CA 1
ATOM 1761 C C . THR A 1 214 ? 17.688 -20.312 -23.828 1 91.38 214 THR A C 1
ATOM 1763 O O . THR A 1 214 ? 18.562 -21.031 -23.359 1 91.38 214 THR A O 1
ATOM 1766 N N . SER A 1 215 ? 18 -19.188 -24.328 1 90.88 215 SER A N 1
ATOM 1767 C CA . SER A 1 215 ? 19.375 -18.719 -24.422 1 90.88 215 SER A CA 1
ATOM 1768 C C . SER A 1 215 ? 19.781 -17.984 -23.156 1 90.88 215 SER A C 1
ATOM 1770 O O . SER A 1 215 ? 20.906 -17.484 -23.047 1 90.88 215 SER A O 1
ATOM 1772 N N . ALA A 1 216 ? 18.922 -17.906 -22.203 1 93.56 216 ALA A N 1
ATOM 1773 C CA . ALA A 1 216 ? 19.188 -17.203 -20.938 1 93.56 216 ALA A CA 1
ATOM 1774 C C . ALA A 1 216 ? 18.812 -18.078 -19.75 1 93.56 216 ALA A C 1
ATOM 1776 O O . ALA A 1 216 ? 18.109 -19.062 -19.891 1 93.56 216 ALA A O 1
ATOM 1777 N N . ASN A 1 217 ? 19.406 -17.766 -18.719 1 95.12 217 ASN A N 1
ATOM 1778 C CA . ASN A 1 217 ? 19.078 -18.438 -17.453 1 95.12 217 ASN A CA 1
ATOM 1779 C C . ASN A 1 217 ? 18.141 -17.578 -16.594 1 95.12 217 ASN A C 1
ATOM 1781 O O . ASN A 1 217 ? 18.469 -16.438 -16.281 1 95.12 217 ASN A O 1
ATOM 1785 N N . THR A 1 218 ? 17.016 -18.078 -16.281 1 96.25 218 THR A N 1
ATOM 1786 C CA . THR A 1 218 ? 16 -17.359 -15.508 1 96.25 218 THR A CA 1
ATOM 1787 C C . THR A 1 218 ? 15.953 -17.891 -14.078 1 96.25 218 THR A C 1
ATOM 1789 O O . THR A 1 218 ? 15.812 -19.109 -13.867 1 96.25 218 THR A O 1
ATOM 1792 N N . THR A 1 219 ? 16.078 -17.031 -13.109 1 96.25 219 THR A N 1
ATOM 1793 C CA . THR A 1 219 ? 16.047 -17.422 -11.711 1 96.25 219 THR A CA 1
ATOM 1794 C C . THR A 1 219 ? 15.336 -16.359 -10.867 1 96.25 219 THR A C 1
ATOM 1796 O O . THR A 1 219 ? 14.977 -15.289 -11.383 1 96.25 219 THR A O 1
ATOM 1799 N N . ARG A 1 220 ? 15.055 -16.719 -9.672 1 94.19 220 ARG A N 1
ATOM 1800 C CA . ARG A 1 220 ? 14.727 -15.781 -8.609 1 94.19 220 ARG A CA 1
ATOM 1801 C C . ARG A 1 220 ? 15.922 -15.547 -7.691 1 94.19 220 ARG A C 1
ATOM 1803 O O . ARG A 1 220 ? 16.391 -16.469 -7.023 1 94.19 220 ARG A O 1
ATOM 1810 N N . SER A 1 221 ? 16.406 -14.438 -7.641 1 92.5 221 SER A N 1
ATOM 1811 C CA . SER A 1 221 ? 17.656 -14.18 -6.938 1 92.5 221 SER A CA 1
ATOM 1812 C C . SER A 1 221 ? 17.406 -13.477 -5.605 1 92.5 221 SER A C 1
ATOM 1814 O O . SER A 1 221 ? 16.516 -12.633 -5.5 1 92.5 221 SER A O 1
ATOM 1816 N N . TYR A 1 222 ? 18.141 -13.93 -4.68 1 92.56 222 TYR A N 1
ATOM 1817 C CA . TYR A 1 222 ? 18.234 -13.188 -3.426 1 92.56 222 TYR A CA 1
ATOM 1818 C C . TYR A 1 222 ? 19.391 -12.211 -3.451 1 92.56 222 TYR A C 1
ATOM 1820 O O . TYR A 1 222 ? 20.547 -12.609 -3.676 1 92.56 222 TYR A O 1
ATOM 1828 N N . LEU A 1 223 ? 19.078 -10.969 -3.275 1 92.94 223 LEU A N 1
ATOM 1829 C CA . LEU A 1 223 ? 20.109 -9.93 -3.307 1 92.94 223 LEU A CA 1
ATOM 1830 C C . LEU A 1 223 ? 20.516 -9.523 -1.893 1 92.94 223 LEU A C 1
ATOM 1832 O O . LEU A 1 223 ? 19.672 -9.484 -0.992 1 92.94 223 LEU A O 1
ATOM 1836 N N . LYS A 1 224 ? 21.734 -9.25 -1.741 1 90.44 224 LYS A N 1
ATOM 1837 C CA . LYS A 1 224 ? 22.234 -8.852 -0.433 1 90.44 224 LYS A CA 1
ATOM 1838 C C . LYS A 1 224 ? 22.453 -7.34 -0.366 1 90.44 224 LYS A C 1
ATOM 1840 O O . LYS A 1 224 ? 22.922 -6.734 -1.331 1 90.44 224 LYS A O 1
ATOM 1845 N N . TRP A 1 225 ? 22.109 -6.828 0.744 1 91.12 225 TRP A N 1
ATOM 1846 C CA . TRP A 1 225 ? 22.422 -5.43 1.014 1 91.12 225 TRP A CA 1
ATOM 1847 C C . TRP A 1 225 ? 23.922 -5.238 1.253 1 91.12 225 TRP A C 1
ATOM 1849 O O . TRP A 1 225 ? 24.562 -6.059 1.912 1 91.12 225 TRP A O 1
ATOM 1859 N N . ASP A 1 226 ? 24.516 -4.25 0.646 1 92.25 226 ASP A N 1
ATOM 1860 C CA . ASP A 1 226 ? 25.812 -3.779 1.12 1 92.25 226 ASP A CA 1
ATOM 1861 C C . ASP A 1 226 ? 25.656 -2.943 2.389 1 92.25 226 ASP A C 1
ATOM 1863 O O . ASP A 1 226 ? 25.594 -1.713 2.324 1 92.25 226 ASP A O 1
ATOM 1867 N N . ALA A 1 227 ? 25.547 -3.699 3.477 1 93.81 227 ALA A N 1
ATOM 1868 C CA . ALA A 1 227 ? 25.172 -3.006 4.707 1 93.81 227 ALA A CA 1
ATOM 1869 C C . ALA A 1 227 ? 25.938 -3.57 5.906 1 93.81 227 ALA A C 1
ATOM 1871 O O . ALA A 1 227 ? 26.422 -4.699 5.859 1 93.81 227 ALA A O 1
ATOM 1872 N N . SER A 1 228 ? 26.094 -2.715 6.883 1 93.88 228 SER A N 1
ATOM 1873 C CA . SER A 1 228 ? 26.641 -3.102 8.18 1 93.88 228 SER A CA 1
ATOM 1874 C C . SER A 1 228 ? 25.953 -2.367 9.32 1 93.88 228 SER A C 1
ATOM 1876 O O . SER A 1 228 ? 25.391 -1.288 9.117 1 93.88 228 SER A O 1
ATOM 1878 N N . SER A 1 229 ? 25.875 -3.004 10.359 1 92.75 229 SER A N 1
ATOM 1879 C CA . SER A 1 229 ? 25.266 -2.424 11.562 1 92.75 229 SER A CA 1
ATOM 1880 C C . SER A 1 229 ? 25.906 -2.984 12.828 1 92.75 229 SER A C 1
ATOM 1882 O O . SER A 1 229 ? 26.156 -4.188 12.922 1 92.75 229 SER A O 1
ATOM 1884 N N . ILE A 1 230 ? 26.109 -2.074 13.75 1 86.81 230 ILE A N 1
ATOM 1885 C CA . ILE A 1 230 ? 26.672 -2.51 15.031 1 86.81 230 ILE A CA 1
ATOM 1886 C C . ILE A 1 230 ? 25.578 -3.154 15.875 1 86.81 230 ILE A C 1
ATOM 1888 O O . ILE A 1 230 ? 25.797 -4.199 16.484 1 86.81 230 ILE A O 1
ATOM 1892 N N . SER A 1 231 ? 24.406 -2.584 15.859 1 84.38 231 SER A N 1
ATOM 1893 C CA . SER A 1 231 ? 23.297 -3.039 16.688 1 84.38 231 SER A CA 1
ATOM 1894 C C . SER A 1 231 ? 22.578 -4.219 16.047 1 84.38 231 SER A C 1
ATOM 1896 O O . SER A 1 231 ? 21.859 -4.953 16.719 1 84.38 231 SER A O 1
ATOM 1898 N N . ASP A 1 232 ? 22.734 -4.426 14.844 1 86.56 232 ASP A N 1
ATOM 1899 C CA . ASP A 1 232 ? 22.125 -5.523 14.086 1 86.56 232 ASP A CA 1
ATOM 1900 C C . ASP A 1 232 ? 23.156 -6.176 13.164 1 86.56 232 ASP A C 1
ATOM 1902 O O . ASP A 1 232 ? 23.047 -6.086 11.938 1 86.56 232 ASP A O 1
ATOM 1906 N N . GLN A 1 233 ? 24.031 -6.906 13.711 1 86.88 233 GLN A N 1
ATOM 1907 C CA . GLN A 1 233 ? 25.156 -7.465 12.969 1 86.88 233 GLN A CA 1
ATOM 1908 C C . GLN A 1 233 ? 24.688 -8.469 11.922 1 86.88 233 GLN A C 1
ATOM 1910 O O . GLN A 1 233 ? 25.281 -8.578 10.844 1 86.88 233 GLN A O 1
ATOM 1915 N N . SER A 1 234 ? 23.641 -9.133 12.242 1 87.5 234 SER A N 1
ATOM 1916 C CA . SER A 1 234 ? 23.109 -10.133 11.32 1 87.5 234 SER A CA 1
ATOM 1917 C C . SER A 1 234 ? 22.234 -9.492 10.258 1 87.5 234 SER A C 1
ATOM 1919 O O . SER A 1 234 ? 21.812 -10.156 9.305 1 87.5 234 SER A O 1
ATOM 1921 N N . LEU A 1 235 ? 21.906 -8.273 10.383 1 88.12 235 LEU A N 1
ATOM 1922 C CA . LEU A 1 235 ? 21.125 -7.484 9.43 1 88.12 235 LEU A CA 1
ATOM 1923 C C . LEU A 1 235 ? 19.719 -8.062 9.266 1 88.12 235 LEU A C 1
ATOM 1925 O O . LEU A 1 235 ? 19.188 -8.109 8.156 1 88.12 235 LEU A O 1
ATOM 1929 N N . ASN A 1 236 ? 19.156 -8.523 10.32 1 84.44 236 ASN A N 1
ATOM 1930 C CA . ASN A 1 236 ? 17.859 -9.203 10.305 1 84.44 236 ASN A CA 1
ATOM 1931 C C . ASN A 1 236 ? 16.703 -8.211 10.125 1 84.44 236 ASN A C 1
ATOM 1933 O O . ASN A 1 236 ? 15.602 -8.602 9.758 1 84.44 236 ASN A O 1
ATOM 1937 N N . LEU A 1 237 ? 16.984 -6.988 10.383 1 84.75 237 LEU A N 1
ATOM 1938 C CA . LEU A 1 237 ? 15.914 -6.004 10.32 1 84.75 237 LEU A CA 1
ATOM 1939 C C . LEU A 1 237 ? 15.773 -5.438 8.914 1 84.75 237 LEU A C 1
ATOM 1941 O O . LEU A 1 237 ? 14.781 -4.777 8.602 1 84.75 237 LEU A O 1
ATOM 1945 N N . LEU A 1 238 ? 16.781 -5.727 8.102 1 88.81 238 LEU A N 1
ATOM 1946 C CA . LEU A 1 238 ? 16.688 -5.277 6.719 1 88.81 238 LEU A CA 1
ATOM 1947 C C . LEU A 1 238 ? 15.75 -6.172 5.914 1 88.81 238 LEU A C 1
ATOM 1949 O O . LEU A 1 238 ? 15.711 -7.383 6.133 1 88.81 238 LEU A O 1
ATOM 1953 N N . PRO A 1 239 ? 15.023 -5.582 5.086 1 87.81 239 PRO A N 1
ATOM 1954 C CA . PRO A 1 239 ? 14.133 -6.398 4.262 1 87.81 239 PRO A CA 1
ATOM 1955 C C . PRO A 1 239 ? 14.883 -7.371 3.357 1 87.81 239 PRO A C 1
ATOM 1957 O O . PRO A 1 239 ? 16 -7.082 2.928 1 87.81 239 PRO A O 1
ATOM 1960 N N . ARG A 1 240 ? 14.234 -8.477 3.123 1 87.62 240 ARG A N 1
ATOM 1961 C CA . ARG A 1 240 ? 14.766 -9.414 2.141 1 87.62 240 ARG A CA 1
ATOM 1962 C C . ARG A 1 240 ? 14.508 -8.922 0.72 1 87.62 240 ARG A C 1
ATOM 1964 O O . ARG A 1 240 ? 13.398 -8.5 0.395 1 87.62 240 ARG A O 1
ATOM 1971 N N . MET A 1 241 ? 15.602 -8.93 0.013 1 92.12 241 MET A N 1
ATOM 1972 C CA . MET A 1 241 ? 15.453 -8.531 -1.384 1 92.12 241 MET A CA 1
ATOM 1973 C C . MET A 1 241 ? 15.414 -9.75 -2.299 1 92.12 241 MET A C 1
ATOM 1975 O O . MET A 1 241 ? 16.453 -10.344 -2.59 1 92.12 241 MET A O 1
ATOM 1979 N N . GLU A 1 242 ? 14.242 -10.07 -2.664 1 93.56 242 GLU A N 1
ATOM 1980 C CA . GLU A 1 242 ? 14.055 -11.18 -3.594 1 93.56 242 GLU A CA 1
ATOM 1981 C C . GLU A 1 242 ? 13.414 -10.711 -4.898 1 93.56 242 GLU A C 1
ATOM 1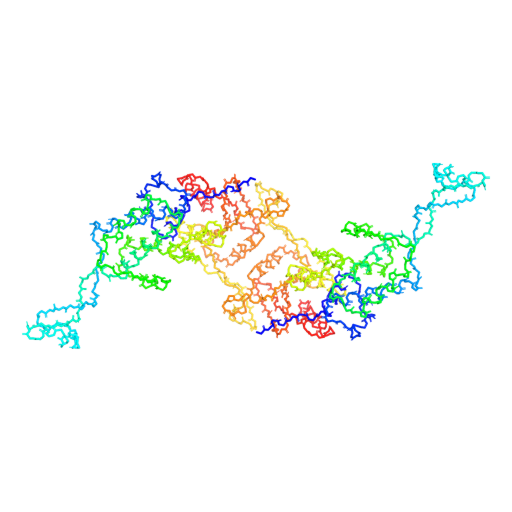983 O O . GLU A 1 242 ? 12.336 -10.109 -4.883 1 93.56 242 GLU A O 1
ATOM 1988 N N . THR A 1 243 ? 14.102 -10.938 -5.992 1 95.38 243 THR A N 1
ATOM 1989 C CA . THR A 1 243 ? 13.586 -10.484 -7.277 1 95.38 243 THR A CA 1
ATOM 1990 C C . THR A 1 243 ? 12.469 -11.398 -7.766 1 95.38 243 THR A C 1
ATOM 1992 O O . THR A 1 243 ? 12.461 -12.594 -7.461 1 95.38 243 THR A O 1
ATOM 1995 N N . ASP A 1 244 ? 11.57 -10.875 -8.531 1 95.31 244 ASP A N 1
ATOM 1996 C CA . ASP A 1 244 ? 10.562 -11.703 -9.188 1 95.31 244 ASP A CA 1
ATOM 1997 C C . ASP A 1 244 ? 11.195 -12.578 -10.273 1 95.31 244 ASP A C 1
ATOM 1999 O O . ASP A 1 244 ? 10.914 -13.773 -10.359 1 95.31 244 ASP A O 1
ATOM 2003 N N . ILE A 1 245 ? 11.969 -11.945 -11.117 1 97.31 245 ILE A N 1
ATOM 2004 C CA . ILE A 1 245 ? 12.617 -12.617 -12.234 1 97.31 245 ILE A CA 1
ATOM 2005 C C . ILE A 1 245 ? 14.008 -12.031 -12.453 1 97.31 245 ILE A C 1
ATOM 2007 O O . ILE A 1 245 ? 14.164 -10.812 -12.531 1 97.31 245 ILE A O 1
ATOM 2011 N N . THR A 1 246 ? 14.984 -12.789 -12.484 1 96.88 246 THR A N 1
ATOM 2012 C CA . THR A 1 246 ? 16.328 -12.438 -12.914 1 96.88 246 THR A CA 1
ATOM 2013 C C . THR A 1 246 ? 16.734 -13.234 -14.148 1 96.88 246 THR A C 1
ATOM 2015 O O . THR A 1 246 ? 16.75 -14.469 -14.125 1 96.88 246 THR A O 1
ATOM 2018 N N . ILE A 1 247 ? 16.938 -12.562 -15.18 1 96.81 247 ILE A N 1
ATOM 2019 C CA . ILE A 1 247 ? 17.344 -13.203 -16.422 1 96.81 247 ILE A CA 1
ATOM 2020 C C . ILE A 1 247 ? 18.812 -12.898 -16.703 1 96.81 247 ILE A C 1
ATOM 2022 O O . ILE A 1 247 ? 19.203 -11.734 -16.828 1 96.81 247 ILE A O 1
ATOM 2026 N N . ARG A 1 248 ? 19.609 -13.898 -16.828 1 93.69 248 ARG A N 1
ATOM 2027 C CA . ARG A 1 248 ? 21.047 -13.742 -17.109 1 93.69 248 ARG A CA 1
ATOM 2028 C C . ARG A 1 248 ? 21.391 -14.312 -18.484 1 93.69 248 ARG A C 1
ATOM 2030 O O . ARG A 1 248 ? 21.125 -15.484 -18.75 1 93.69 248 ARG A O 1
ATOM 2037 N N . SER A 1 249 ? 21.797 -13.438 -19.219 1 90.94 249 SER A N 1
ATOM 2038 C CA . SER A 1 249 ? 22.391 -13.844 -20.5 1 90.94 249 SER A CA 1
ATOM 2039 C C . SER A 1 249 ? 23.906 -13.695 -20.484 1 90.94 249 SER A C 1
ATOM 2041 O O . SER A 1 249 ? 24.5 -13.391 -19.438 1 90.94 249 SER A O 1
ATOM 2043 N N . SER A 1 250 ? 24.578 -13.977 -21.609 1 85.44 250 SER A N 1
ATOM 2044 C CA . SER A 1 250 ? 26.047 -13.914 -21.672 1 85.44 250 SER A CA 1
ATOM 2045 C C . SER A 1 250 ? 26.547 -12.492 -21.453 1 85.44 250 SER A C 1
ATOM 2047 O O . SER A 1 250 ? 27.609 -12.289 -20.875 1 85.44 250 SER A O 1
ATOM 2049 N N . GLU A 1 251 ? 25.781 -11.5 -21.734 1 87.38 251 GLU A N 1
ATOM 2050 C CA . GLU A 1 251 ? 26.312 -10.141 -21.719 1 87.38 251 GLU A CA 1
ATOM 2051 C C . GLU A 1 251 ? 25.5 -9.234 -20.797 1 87.38 251 GLU A C 1
ATOM 2053 O O . GLU A 1 251 ? 25.906 -8.117 -20.484 1 87.38 251 GLU A O 1
ATOM 2058 N N . LYS A 1 252 ? 24.375 -9.812 -20.328 1 92.44 252 LYS A N 1
ATOM 2059 C CA . LYS A 1 252 ? 23.453 -8.898 -19.641 1 92.44 252 LYS A CA 1
ATOM 2060 C C . LYS A 1 252 ? 22.75 -9.602 -18.484 1 92.44 252 LYS A C 1
ATOM 2062 O O . LYS A 1 252 ? 22.469 -10.797 -18.562 1 92.44 252 LYS A O 1
ATOM 2067 N N . ILE A 1 253 ? 22.5 -8.883 -17.438 1 94.81 253 ILE A N 1
ATOM 2068 C CA . ILE A 1 253 ? 21.609 -9.305 -16.375 1 94.81 253 ILE A CA 1
ATOM 2069 C C . ILE A 1 253 ? 20.391 -8.391 -16.328 1 94.81 253 ILE A C 1
ATOM 2071 O O . ILE A 1 253 ? 20.531 -7.164 -16.234 1 94.81 253 ILE A O 1
ATOM 2075 N N . LEU A 1 254 ? 19.25 -8.945 -16.453 1 96.5 254 LEU A N 1
ATOM 2076 C CA . LEU A 1 254 ? 18.016 -8.18 -16.453 1 96.5 254 LEU A CA 1
ATOM 2077 C C . LEU A 1 254 ? 17.141 -8.555 -15.258 1 96.5 254 LEU A C 1
ATOM 2079 O O . LEU A 1 254 ? 16.781 -9.719 -15.094 1 96.5 254 LEU A O 1
ATOM 2083 N N . ILE A 1 255 ? 16.875 -7.605 -14.391 1 97.44 255 ILE A N 1
ATOM 2084 C CA . ILE A 1 255 ? 15.922 -7.797 -13.305 1 97.44 255 ILE A CA 1
ATOM 2085 C C . ILE A 1 255 ? 14.531 -7.355 -13.75 1 97.44 255 ILE A C 1
ATOM 2087 O O . ILE A 1 255 ? 14.336 -6.203 -14.141 1 97.44 255 ILE A O 1
ATOM 2091 N N . VAL A 1 256 ? 13.609 -8.25 -13.727 1 97.69 256 VAL A N 1
ATOM 2092 C CA . VAL A 1 256 ? 12.242 -7.961 -14.156 1 97.69 256 VAL A CA 1
ATOM 2093 C C . VAL A 1 256 ? 11.312 -7.934 -12.953 1 97.69 256 VAL A C 1
ATOM 2095 O O . VAL A 1 256 ? 11.289 -8.875 -12.148 1 97.69 256 VAL A O 1
ATOM 2098 N N . ASP A 1 257 ? 10.641 -6.887 -12.789 1 95.94 257 ASP A N 1
ATOM 2099 C CA . ASP A 1 257 ? 9.633 -6.758 -11.742 1 95.94 257 ASP A CA 1
ATOM 2100 C C . ASP A 1 257 ? 8.234 -6.68 -12.336 1 95.94 257 ASP A C 1
ATOM 2102 O O . ASP A 1 257 ? 7.898 -5.715 -13.031 1 95.94 257 ASP A O 1
ATOM 2106 N N . ALA A 1 258 ? 7.461 -7.684 -12.125 1 95.06 258 ALA A N 1
ATOM 2107 C CA . ALA A 1 258 ? 6.105 -7.789 -12.664 1 95.06 258 ALA A CA 1
ATOM 2108 C C . ALA A 1 258 ? 5.086 -7.211 -11.688 1 95.06 258 ALA A C 1
ATOM 2110 O O . ALA A 1 258 ? 4.996 -7.652 -10.539 1 95.06 258 ALA A O 1
ATOM 2111 N N . LYS A 1 259 ? 4.43 -6.242 -12.078 1 92.19 259 LYS A N 1
ATOM 2112 C CA . LYS A 1 259 ? 3.43 -5.594 -11.234 1 92.19 259 LYS A CA 1
ATOM 2113 C C . LYS A 1 259 ? 2.041 -5.68 -11.859 1 92.19 259 LYS A C 1
ATOM 2115 O O . LYS A 1 259 ? 1.894 -5.531 -13.078 1 92.19 259 LYS A O 1
ATOM 2120 N N . TYR A 1 260 ? 1.045 -5.887 -11 1 89.12 260 TYR A N 1
ATOM 2121 C CA . TYR A 1 260 ? -0.349 -6 -11.414 1 89.12 260 TYR A CA 1
ATOM 2122 C C . TYR A 1 260 ? -1.238 -5.074 -10.594 1 89.12 260 TYR A C 1
ATOM 2124 O O . TYR A 1 260 ? -1.266 -5.164 -9.359 1 89.12 260 TYR A O 1
ATOM 2132 N N . TYR A 1 261 ? -1.846 -4.094 -11.25 1 77.69 261 TYR A N 1
ATOM 2133 C CA . TYR A 1 261 ? -2.82 -3.221 -10.602 1 77.69 261 TYR A CA 1
ATOM 2134 C C . TYR A 1 261 ? -4.16 -3.27 -11.32 1 77.69 261 TYR A C 1
ATOM 2136 O O . TYR A 1 261 ? -4.207 -3.377 -12.547 1 77.69 261 TYR A O 1
ATOM 2144 N N . LYS A 1 262 ? -5.293 -3.377 -10.57 1 67.88 262 LYS A N 1
ATOM 2145 C CA . LYS A 1 262 ? -6.605 -3.314 -11.203 1 67.88 262 LYS A CA 1
ATOM 2146 C C . LYS A 1 262 ? -6.785 -2.006 -11.969 1 67.88 262 LYS A C 1
ATOM 2148 O O . LYS A 1 262 ? -7.32 -1.999 -13.078 1 67.88 262 LYS A O 1
ATOM 2153 N N . SER A 1 263 ? -6.457 -0.933 -11.266 1 58.44 263 SER A N 1
ATOM 2154 C CA . SER A 1 263 ? -6.438 0.366 -11.938 1 58.44 263 SER A CA 1
ATOM 2155 C C . SER A 1 263 ? -5.02 0.921 -12.023 1 58.44 263 SER A C 1
ATOM 2157 O O . SER A 1 263 ? -4.359 1.113 -11 1 58.44 263 SER A O 1
ATOM 2159 N N . ILE A 1 264 ? -4.387 0.336 -13.141 1 50.12 264 ILE A N 1
ATOM 2160 C CA . ILE A 1 264 ? -2.953 0.604 -13.219 1 50.12 264 ILE A CA 1
ATOM 2161 C C . ILE A 1 264 ? -2.67 2.035 -12.766 1 50.12 264 ILE A C 1
ATOM 2163 O O . ILE A 1 264 ? -1.67 2.293 -12.094 1 50.12 264 ILE A O 1
ATOM 2167 N N . PHE A 1 265 ? -3.203 3 -13.586 1 46.72 265 PHE A N 1
ATOM 2168 C CA . PHE A 1 265 ? -2.732 4.363 -13.375 1 46.72 265 PHE A CA 1
ATOM 2169 C C . PHE A 1 265 ? -3.441 5.004 -12.188 1 46.72 265 PHE A C 1
ATOM 2171 O O . PHE A 1 265 ? -4.668 4.941 -12.086 1 46.72 265 PHE A O 1
ATOM 2178 N N . SER A 1 266 ? -2.869 4.816 -11.094 1 45.66 266 SER A N 1
ATOM 2179 C CA . SER A 1 266 ? -3.385 5.539 -9.938 1 45.66 266 SER A CA 1
ATOM 2180 C C . SER A 1 266 ? -4.086 6.828 -10.352 1 45.66 266 SER A C 1
ATOM 2182 O O . SER A 1 266 ? -3.617 7.531 -11.25 1 45.66 266 SER A O 1
ATOM 2184 N N . ARG A 1 267 ? -5.445 6.73 -10.242 1 44.25 267 ARG A N 1
ATOM 2185 C CA . ARG A 1 267 ? -6.285 7.875 -10.562 1 44.25 267 ARG A CA 1
ATOM 2186 C C . ARG A 1 267 ? -5.66 9.172 -10.062 1 44.25 267 ARG A C 1
ATOM 2188 O O . ARG A 1 267 ? -6.27 10.242 -10.156 1 44.25 267 ARG A O 1
ATOM 2195 N N . ARG A 1 268 ? -4.746 9.141 -9.234 1 43.28 268 ARG A N 1
ATOM 2196 C CA . ARG A 1 268 ? -4.719 10.547 -8.836 1 43.28 268 ARG A CA 1
ATOM 2197 C C . ARG A 1 268 ? -4.973 11.461 -10.023 1 43.28 268 ARG A C 1
ATOM 2199 O O . ARG A 1 268 ? -5.941 12.227 -10.031 1 43.28 268 ARG A O 1
ATOM 2206 N N . MET A 1 269 ? -4.188 12.289 -10.609 1 40.31 269 MET A N 1
ATOM 2207 C CA . MET A 1 269 ? -4.527 13.422 -11.469 1 40.31 269 MET A CA 1
ATOM 2208 C C . MET A 1 269 ? -4.539 13.008 -12.938 1 40.31 269 MET A C 1
ATOM 2210 O O . MET A 1 269 ? -4.277 13.82 -13.82 1 40.31 269 MET A O 1
ATOM 2214 N N . GLY A 1 270 ? -4.918 11.758 -13.352 1 43.41 270 GLY A N 1
ATOM 2215 C CA . GLY A 1 270 ? -5.016 11.594 -14.797 1 43.41 270 GLY A CA 1
ATOM 2216 C C . GLY A 1 270 ? -3.695 11.227 -15.438 1 43.41 270 GLY A C 1
ATOM 2217 O O . GLY A 1 270 ? -3.639 10.961 -16.641 1 43.41 270 GLY A O 1
ATOM 2218 N N . THR A 1 271 ? -2.609 11.664 -14.953 1 49.91 271 THR A N 1
ATOM 2219 C CA . THR A 1 271 ? -1.359 11.461 -15.68 1 49.91 271 THR A CA 1
ATOM 2220 C C . THR A 1 271 ? -0.758 10.102 -15.352 1 49.91 271 THR A C 1
ATOM 2222 O O . THR A 1 271 ? -0.807 9.656 -14.203 1 49.91 271 THR A O 1
ATOM 2225 N N . GLU A 1 272 ? -0.581 9.32 -16.359 1 57.69 272 GLU A N 1
ATOM 2226 C CA . GLU A 1 272 ? 0.08 8.023 -16.406 1 57.69 272 GLU A CA 1
ATOM 2227 C C . GLU A 1 272 ? 1.479 8.094 -15.797 1 57.69 272 GLU A C 1
ATOM 2229 O O . GLU A 1 272 ? 2.412 8.586 -16.438 1 57.69 272 GLU A O 1
ATOM 2234 N N . LYS A 1 273 ? 1.688 8.195 -14.398 1 65.38 273 LYS A N 1
ATOM 2235 C CA . LYS A 1 273 ? 3.021 8.195 -13.805 1 65.38 273 LYS A CA 1
ATOM 2236 C C . LYS A 1 273 ? 3.361 6.832 -13.211 1 65.38 273 LYS A C 1
ATOM 2238 O O . LYS A 1 273 ? 2.469 6.027 -12.938 1 65.38 273 LYS A O 1
ATOM 2243 N N . PHE A 1 274 ? 4.707 6.492 -13.305 1 69.69 274 PHE A N 1
ATOM 2244 C CA . PHE A 1 274 ? 5.23 5.34 -12.586 1 69.69 274 PHE A CA 1
ATOM 2245 C C . PHE A 1 274 ? 4.707 5.309 -11.156 1 69.69 274 PHE A C 1
ATOM 2247 O O . PHE A 1 274 ? 4.574 6.352 -10.516 1 69.69 274 PHE A O 1
ATOM 2254 N N . HIS A 1 275 ? 4.336 4.152 -10.789 1 82.31 275 HIS A N 1
ATOM 2255 C CA . HIS A 1 275 ? 4.23 3.982 -9.344 1 82.31 275 HIS A CA 1
ATOM 2256 C C . HIS A 1 275 ? 5.594 4.125 -8.672 1 82.31 275 HIS A C 1
ATOM 2258 O O . HIS A 1 275 ? 6.508 3.344 -8.938 1 82.31 275 HIS A O 1
ATOM 2264 N N . SER A 1 276 ? 5.832 5.016 -7.918 1 88 276 SER A N 1
ATOM 2265 C CA . SER A 1 276 ? 7.121 5.344 -7.324 1 88 276 SER A CA 1
ATOM 2266 C C . SER A 1 276 ? 7.723 4.141 -6.605 1 88 276 SER A C 1
ATOM 2268 O O . SER A 1 276 ? 8.898 3.828 -6.785 1 88 276 SER A O 1
ATOM 2270 N N . GLN A 1 277 ? 6.895 3.436 -5.945 1 89.56 277 GLN A N 1
ATOM 2271 C CA . GLN A 1 277 ? 7.367 2.322 -5.129 1 89.56 277 GLN A CA 1
ATOM 2272 C C . GLN A 1 277 ? 7.984 1.229 -5.996 1 89.56 277 GLN A C 1
ATOM 2274 O O . GLN A 1 277 ? 8.977 0.605 -5.605 1 89.56 277 GLN A O 1
ATOM 2279 N N . ASN A 1 278 ? 7.426 1.054 -7.145 1 92 278 ASN A N 1
ATOM 2280 C CA . ASN A 1 278 ? 7.945 0.027 -8.039 1 92 278 ASN A CA 1
ATOM 2281 C C . ASN A 1 278 ? 9.328 0.397 -8.57 1 92 278 ASN A C 1
ATOM 2283 O O . ASN A 1 278 ? 10.227 -0.445 -8.617 1 92 278 ASN A O 1
ATOM 2287 N N . LEU A 1 279 ? 9.453 1.622 -8.945 1 93.69 279 LEU A N 1
ATOM 2288 C CA . LEU A 1 279 ? 10.734 2.084 -9.461 1 93.69 279 LEU A CA 1
ATOM 2289 C C . LEU A 1 279 ? 11.797 2.088 -8.367 1 93.69 279 LEU A C 1
ATOM 2291 O O . LEU A 1 279 ? 12.938 1.68 -8.602 1 93.69 279 LEU A O 1
ATOM 2295 N N . TYR A 1 280 ? 11.406 2.525 -7.195 1 94.06 280 TYR A N 1
ATOM 2296 C CA . TYR A 1 280 ? 12.344 2.541 -6.078 1 94.06 280 TYR A CA 1
ATOM 2297 C C . TYR A 1 280 ? 12.844 1.136 -5.766 1 94.06 280 TYR A C 1
ATOM 2299 O O . TYR A 1 280 ? 14.031 0.936 -5.508 1 94.06 280 TYR A O 1
ATOM 2307 N N . GLN A 1 281 ? 11.953 0.26 -5.746 1 94.19 281 GLN A N 1
ATOM 2308 C CA . GLN A 1 281 ? 12.328 -1.126 -5.48 1 94.19 281 GLN A CA 1
ATOM 2309 C C . GLN A 1 281 ? 13.289 -1.65 -6.543 1 94.19 281 GLN A C 1
ATOM 2311 O O . GLN A 1 281 ? 14.336 -2.209 -6.215 1 94.19 281 GLN A O 1
ATOM 2316 N N . LEU A 1 282 ? 12.906 -1.451 -7.777 1 96 282 LEU A N 1
ATOM 2317 C CA . LEU A 1 282 ? 13.734 -1.92 -8.883 1 96 282 LEU A CA 1
ATOM 2318 C C . LEU A 1 282 ? 15.133 -1.326 -8.797 1 96 282 LEU A C 1
ATOM 2320 O O . LEU A 1 282 ? 16.125 -2.039 -8.961 1 96 282 LEU A O 1
ATOM 2324 N N . MET A 1 283 ? 15.227 -0.055 -8.531 1 95 283 MET A N 1
ATOM 2325 C CA . MET A 1 283 ? 16.516 0.623 -8.438 1 95 283 MET A CA 1
ATOM 2326 C C . MET A 1 283 ? 17.375 0.017 -7.332 1 95 283 MET A C 1
ATOM 2328 O O . MET A 1 283 ? 18.578 -0.184 -7.512 1 95 283 MET A O 1
ATOM 2332 N N . ASN A 1 284 ? 16.781 -0.235 -6.246 1 95.19 284 ASN A N 1
ATOM 2333 C CA . ASN A 1 284 ? 17.531 -0.835 -5.148 1 95.19 284 ASN A CA 1
ATOM 2334 C C . ASN A 1 284 ? 18.078 -2.213 -5.527 1 95.19 284 ASN A C 1
ATOM 2336 O O . ASN A 1 284 ? 19.188 -2.574 -5.145 1 95.19 284 ASN A O 1
ATOM 2340 N N . TYR A 1 285 ? 17.281 -2.967 -6.234 1 95.56 285 TYR A N 1
ATOM 2341 C CA . TYR A 1 285 ? 17.75 -4.262 -6.711 1 95.56 285 TYR A CA 1
ATOM 2342 C C . TYR A 1 285 ? 18.969 -4.102 -7.617 1 95.56 285 TYR A C 1
ATOM 2344 O O . TYR A 1 285 ? 19.953 -4.832 -7.48 1 95.56 285 TYR A O 1
ATOM 2352 N N . LEU A 1 286 ? 18.906 -3.16 -8.453 1 95.06 286 LEU A N 1
ATOM 2353 C CA . LEU A 1 286 ? 19.969 -2.939 -9.422 1 95.06 286 LEU A CA 1
ATOM 2354 C C . LEU A 1 286 ? 21.266 -2.518 -8.719 1 95.06 286 LEU A C 1
ATOM 2356 O O . LEU A 1 286 ? 22.344 -3.016 -9.039 1 95.06 286 LEU A O 1
ATOM 2360 N N . TRP A 1 287 ? 21.156 -1.65 -7.766 1 92.19 287 TRP A N 1
ATOM 2361 C CA . TRP A 1 287 ? 22.312 -1.184 -7.031 1 92.19 287 TRP A CA 1
ATOM 2362 C C . TRP A 1 287 ? 22.938 -2.312 -6.211 1 92.19 287 TRP A C 1
ATOM 2364 O O . TRP A 1 287 ? 24.125 -2.293 -5.91 1 92.19 287 TRP A O 1
ATOM 2374 N N . SER A 1 288 ? 22.094 -3.215 -5.848 1 91.94 288 SER A N 1
ATOM 2375 C CA . SER A 1 288 ? 22.562 -4.301 -4.992 1 91.94 288 SER A CA 1
ATOM 2376 C C . SER A 1 288 ? 23.281 -5.375 -5.809 1 91.94 288 SER A C 1
ATOM 2378 O O . SER A 1 288 ? 23.969 -6.223 -5.25 1 91.94 288 SER A O 1
ATOM 2380 N N . LEU A 1 289 ? 23.062 -5.336 -7.105 1 90.31 289 LEU A N 1
ATOM 2381 C CA . LEU A 1 289 ? 23.688 -6.324 -7.977 1 90.31 289 LEU A CA 1
ATOM 2382 C C . LEU A 1 289 ? 25.141 -5.977 -8.234 1 90.31 289 LEU A C 1
ATOM 2384 O O . LEU A 1 289 ? 25.484 -4.809 -8.445 1 90.31 289 LEU A O 1
ATOM 2388 N N . LYS A 1 290 ? 26.062 -6.883 -8.031 1 80.81 290 LYS A N 1
ATOM 2389 C CA . LYS A 1 290 ? 27.484 -6.742 -8.359 1 80.81 290 LYS A CA 1
ATOM 2390 C C . LYS A 1 290 ? 27.844 -7.57 -9.586 1 80.81 290 LYS A C 1
ATOM 2392 O O . LYS A 1 290 ? 27.859 -8.805 -9.531 1 80.81 290 LYS A O 1
ATOM 2397 N N . PRO A 1 291 ? 28.047 -6.816 -10.688 1 78.5 291 PRO A N 1
ATOM 2398 C CA . PRO A 1 291 ? 28.422 -7.605 -11.859 1 78.5 291 PRO A CA 1
ATOM 2399 C C . PRO A 1 291 ? 29.719 -8.398 -11.648 1 78.5 291 PRO A C 1
ATOM 2401 O O . PRO A 1 291 ? 30.641 -7.914 -10.984 1 78.5 291 PRO A O 1
ATOM 2404 N N . GLU A 1 292 ? 29.734 -9.625 -11.961 1 76.31 292 GLU A N 1
ATOM 2405 C CA . GLU A 1 292 ? 30.906 -10.477 -11.812 1 76.31 292 GLU A CA 1
ATOM 2406 C C . GLU A 1 292 ? 31.812 -10.391 -13.031 1 76.31 292 GLU A C 1
ATOM 2408 O O . GLU A 1 292 ? 33.031 -10.375 -12.898 1 76.31 292 GLU A O 1
ATOM 2413 N N . ASN A 1 293 ? 31.297 -10.328 -14.18 1 79.44 293 ASN A N 1
ATOM 2414 C CA . ASN A 1 293 ? 32.062 -10.383 -15.414 1 79.44 293 ASN A CA 1
ATOM 2415 C C . ASN A 1 293 ? 31.844 -9.141 -16.266 1 79.44 293 ASN A C 1
ATOM 2417 O O . ASN A 1 293 ? 31.828 -9.219 -17.5 1 79.44 293 ASN A O 1
ATOM 2421 N N . GLY A 1 294 ? 31.562 -7.996 -15.57 1 79.75 294 GLY A N 1
ATOM 2422 C CA . GLY A 1 294 ? 31.359 -6.766 -16.328 1 79.75 294 GLY A CA 1
ATOM 2423 C C . GLY A 1 294 ? 30.047 -6.734 -17.078 1 79.75 294 GLY A C 1
ATOM 2424 O O . GLY A 1 294 ? 29.922 -6.031 -18.094 1 79.75 294 GLY A O 1
ATOM 2425 N N . GLU A 1 295 ? 29.109 -7.582 -16.734 1 85.5 295 GLU A N 1
ATOM 2426 C CA . GLU A 1 295 ? 27.797 -7.609 -17.391 1 85.5 295 GLU A CA 1
ATOM 2427 C C . GLU A 1 295 ? 27.078 -6.27 -17.234 1 85.5 295 GLU A C 1
ATOM 2429 O O . GLU A 1 295 ? 27.219 -5.594 -16.219 1 85.5 295 GLU A O 1
ATOM 2434 N N . ASN A 1 296 ? 26.391 -6.008 -18.359 1 90.94 296 ASN A N 1
ATOM 2435 C CA . ASN A 1 296 ? 25.484 -4.867 -18.234 1 90.94 296 ASN A CA 1
ATOM 2436 C C . ASN A 1 296 ? 24.234 -5.223 -17.438 1 90.94 296 ASN A C 1
ATOM 2438 O O . ASN A 1 296 ? 23.672 -6.309 -17.594 1 90.94 296 ASN A O 1
ATOM 2442 N N . ILE A 1 297 ? 23.953 -4.363 -16.562 1 93.12 297 ILE A N 1
ATOM 2443 C CA . ILE A 1 297 ? 22.797 -4.609 -15.703 1 93.12 297 ILE A CA 1
ATOM 2444 C C . ILE A 1 297 ? 21.641 -3.695 -16.109 1 93.12 297 ILE A C 1
ATOM 2446 O O . ILE A 1 297 ? 21.844 -2.504 -16.359 1 93.12 297 ILE A O 1
ATOM 2450 N N . GLY A 1 298 ? 20.469 -4.281 -16.25 1 95.06 298 GLY A N 1
ATOM 2451 C CA . GLY A 1 298 ? 19.266 -3.516 -16.562 1 95.06 298 GLY A CA 1
ATOM 2452 C C . GLY A 1 298 ? 18.047 -3.957 -15.773 1 95.06 298 GLY A C 1
ATOM 2453 O O . GLY A 1 298 ? 18.094 -4.965 -15.062 1 95.06 298 GLY A O 1
ATOM 2454 N N . GLY A 1 299 ? 17.078 -3.119 -15.781 1 97 299 GLY A N 1
ATOM 2455 C CA . GLY A 1 299 ? 15.828 -3.412 -15.102 1 97 299 GLY A CA 1
ATOM 2456 C C . GLY A 1 299 ? 14.609 -3.199 -15.984 1 97 299 GLY A C 1
ATOM 2457 O O . GLY A 1 299 ? 14.617 -2.34 -16.875 1 97 299 GLY A O 1
ATOM 2458 N N . LEU A 1 300 ? 13.57 -3.938 -15.734 1 96.56 300 LEU A N 1
ATOM 2459 C CA . LEU A 1 300 ? 12.344 -3.834 -16.516 1 96.56 300 LEU A CA 1
ATOM 2460 C C . LEU A 1 300 ? 11.117 -3.93 -15.602 1 96.56 300 LEU A C 1
ATOM 2462 O O . LEU A 1 300 ? 10.992 -4.879 -14.828 1 96.56 300 LEU A O 1
ATOM 2466 N N . LEU A 1 301 ? 10.328 -2.883 -15.586 1 94.44 301 LEU A N 1
ATOM 2467 C CA . LEU A 1 301 ? 9 -2.941 -14.992 1 94.44 301 LEU A CA 1
ATOM 2468 C C . LEU A 1 301 ? 7.953 -3.324 -16.031 1 94.44 301 LEU A C 1
ATOM 2470 O O . LEU A 1 301 ? 7.852 -2.682 -17.078 1 94.44 301 LEU A O 1
ATOM 2474 N N . ILE A 1 302 ? 7.219 -4.383 -15.781 1 93.56 302 ILE A N 1
ATOM 2475 C CA . ILE A 1 302 ? 6.262 -4.867 -16.766 1 93.56 302 ILE A CA 1
ATOM 2476 C C . ILE A 1 302 ? 4.875 -4.965 -16.141 1 93.56 302 ILE A C 1
ATOM 2478 O O . ILE A 1 302 ? 4.707 -5.582 -15.086 1 93.56 302 ILE A O 1
ATOM 2482 N N . TYR A 1 303 ? 3.955 -4.289 -16.719 1 90 303 TYR A N 1
ATOM 2483 C CA . TYR A 1 303 ? 2.572 -4.23 -16.25 1 90 303 TYR A CA 1
ATOM 2484 C C . TYR A 1 303 ? 1.623 -4.809 -17.297 1 90 303 TYR A C 1
ATOM 2486 O O . TYR A 1 303 ? 1.871 -4.699 -18.5 1 90 303 TYR A O 1
ATOM 2494 N N . PRO A 1 304 ? 0.512 -5.395 -16.797 1 88.69 304 PRO A N 1
ATOM 2495 C CA . PRO A 1 304 ? -0.513 -5.758 -17.781 1 88.69 304 PRO A CA 1
ATOM 2496 C C . PRO A 1 304 ? -1.379 -4.57 -18.203 1 88.69 304 PRO A C 1
ATOM 2498 O O . PRO A 1 304 ? -1.517 -3.607 -17.438 1 88.69 304 PRO A O 1
ATOM 2501 N N . HIS A 1 305 ? -1.791 -4.586 -19.344 1 80.19 305 HIS A N 1
ATOM 2502 C CA . HIS A 1 305 ? -2.766 -3.611 -19.812 1 80.19 305 HIS A CA 1
ATOM 2503 C C . HIS A 1 305 ? -3.721 -4.23 -20.828 1 80.19 305 HIS A C 1
ATOM 2505 O O . HIS A 1 305 ? -3.418 -5.273 -21.422 1 80.19 305 HIS A O 1
ATOM 2511 N N . VAL A 1 306 ? -4.941 -3.629 -20.938 1 67.75 306 VAL A N 1
ATOM 2512 C CA . VAL A 1 306 ? -5.844 -4.133 -21.969 1 67.75 306 VAL A CA 1
ATOM 2513 C C . VAL A 1 306 ? -5.938 -3.121 -23.109 1 67.75 306 VAL A C 1
ATOM 2515 O O . VAL A 1 306 ? -6.176 -3.494 -24.266 1 67.75 306 VAL A O 1
ATOM 2518 N N . ASP A 1 307 ? -5.488 -1.829 -22.891 1 63.31 307 ASP A N 1
ATOM 2519 C CA . ASP A 1 307 ? -5.75 -0.948 -24.031 1 63.31 307 ASP A CA 1
ATOM 2520 C C . ASP A 1 307 ? -4.574 -0 -24.266 1 63.31 307 ASP A C 1
ATOM 2522 O O . ASP A 1 307 ? -4.355 0.448 -25.391 1 63.31 307 ASP A O 1
ATOM 2526 N N . THR A 1 308 ? -3.924 0.324 -23.281 1 66.31 308 THR A N 1
ATOM 2527 C CA . THR A 1 308 ? -2.875 1.32 -23.469 1 66.31 308 THR A CA 1
ATOM 2528 C C . THR A 1 308 ? -1.494 0.678 -23.359 1 66.31 308 THR A C 1
ATOM 2530 O O . THR A 1 308 ? -1.206 -0.037 -22.406 1 66.31 308 THR A O 1
ATOM 2533 N N . ALA A 1 309 ? -0.808 0.708 -24.578 1 74 309 ALA A N 1
ATOM 2534 C CA . ALA A 1 309 ? 0.556 0.186 -24.578 1 74 309 ALA A CA 1
ATOM 2535 C C . ALA A 1 309 ? 1.555 1.265 -24.156 1 74 309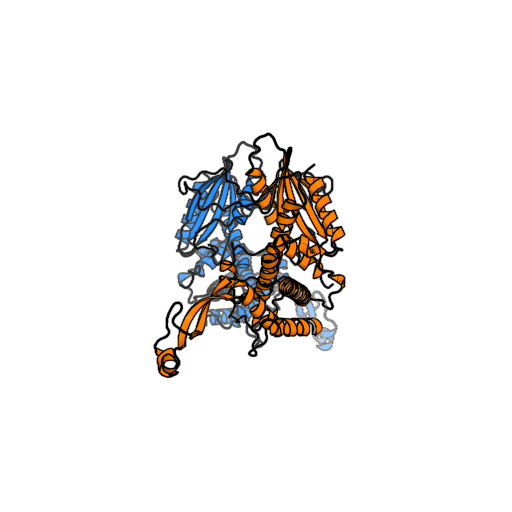 ALA A C 1
ATOM 2537 O O . ALA A 1 309 ? 1.5 2.393 -24.656 1 74 309 ALA A O 1
ATOM 2538 N N . VAL A 1 310 ? 2.25 1.095 -23.188 1 79.31 310 VAL A N 1
ATOM 2539 C CA . VAL A 1 310 ? 3.318 1.976 -22.734 1 79.31 310 VAL A CA 1
ATOM 2540 C C . VAL A 1 310 ? 4.668 1.277 -22.891 1 79.31 310 VAL A C 1
ATOM 2542 O O . VAL A 1 310 ? 4.82 0.117 -22.5 1 79.31 310 VAL A O 1
ATOM 2545 N N . LYS A 1 311 ? 5.512 1.809 -23.641 1 87 311 LYS A N 1
ATOM 2546 C CA . LYS A 1 311 ? 6.891 1.353 -23.766 1 87 311 LYS A CA 1
ATOM 2547 C C . LYS A 1 311 ? 7.871 2.52 -23.672 1 87 311 LYS A C 1
ATOM 2549 O O . LYS A 1 311 ? 7.965 3.336 -24.594 1 87 311 LYS A O 1
ATOM 2554 N N . HIS A 1 312 ? 8.508 2.562 -22.562 1 88.94 312 HIS A N 1
ATOM 2555 C CA . HIS A 1 312 ? 9.469 3.633 -22.344 1 88.94 312 HIS A CA 1
ATOM 2556 C C . HIS A 1 312 ? 10.812 3.08 -21.859 1 88.94 312 HIS A C 1
ATOM 2558 O O . HIS A 1 312 ? 10.852 2.061 -21.172 1 88.94 312 HIS A O 1
ATOM 2564 N N . ARG A 1 313 ? 11.82 3.725 -22.281 1 92.25 313 ARG A N 1
ATOM 2565 C CA . ARG A 1 313 ? 13.172 3.377 -21.859 1 92.25 313 ARG A CA 1
ATOM 2566 C C . ARG A 1 313 ? 13.867 4.566 -21.203 1 92.25 313 ARG A C 1
ATOM 2568 O O . ARG A 1 313 ? 13.766 5.695 -21.688 1 92.25 313 ARG A O 1
ATOM 2575 N N . TYR A 1 314 ? 14.469 4.266 -20.188 1 93.44 314 TYR A N 1
ATOM 2576 C CA . TYR A 1 314 ? 15.188 5.297 -19.453 1 93.44 314 TYR A CA 1
ATOM 2577 C C . TYR A 1 314 ? 16.609 4.84 -19.125 1 93.44 314 TYR A C 1
ATOM 2579 O O . TYR A 1 314 ? 16.875 3.641 -19.031 1 93.44 314 TYR A O 1
ATOM 2587 N N . LYS A 1 315 ? 17.469 5.746 -19.125 1 94.88 315 LYS A N 1
ATOM 2588 C CA . LYS A 1 315 ? 18.734 5.582 -18.422 1 94.88 315 LYS A CA 1
ATOM 2589 C C . LYS A 1 315 ? 18.734 6.309 -17.078 1 94.88 315 LYS A C 1
ATOM 2591 O O . LYS A 1 315 ? 18.641 7.539 -17.047 1 94.88 315 LYS A O 1
ATOM 2596 N N . ILE A 1 316 ? 18.688 5.535 -16.062 1 93.81 316 ILE A N 1
ATOM 2597 C CA . ILE A 1 316 ? 18.641 6.117 -14.719 1 93.81 316 ILE A CA 1
ATOM 2598 C C . ILE A 1 316 ? 19.875 5.695 -13.922 1 93.81 316 ILE A C 1
ATOM 2600 O O . ILE A 1 316 ? 20.094 4.504 -13.703 1 93.81 316 ILE A O 1
ATOM 2604 N N . ASN A 1 317 ? 20.688 6.629 -13.477 1 91.31 317 ASN A N 1
ATOM 2605 C CA . ASN A 1 317 ? 21.906 6.367 -12.711 1 91.31 317 ASN A CA 1
ATOM 2606 C C . ASN A 1 317 ? 22.797 5.348 -13.414 1 91.31 317 ASN A C 1
ATOM 2608 O O . ASN A 1 317 ? 23.344 4.457 -12.766 1 91.31 317 ASN A O 1
ATOM 2612 N N . GLY A 1 318 ? 22.703 5.355 -14.727 1 90.31 318 GLY A N 1
ATOM 2613 C CA . GLY A 1 318 ? 23.578 4.504 -15.523 1 90.31 318 GLY A CA 1
ATOM 2614 C C . GLY A 1 318 ? 22.953 3.17 -15.875 1 90.31 318 GLY A C 1
ATOM 2615 O O . GLY A 1 318 ? 23.516 2.404 -16.656 1 90.31 318 GLY A O 1
ATOM 2616 N N . PHE A 1 319 ? 21.828 2.893 -15.258 1 93.62 319 PHE A N 1
ATOM 2617 C CA . PHE A 1 319 ? 21.156 1.63 -15.547 1 93.62 319 PHE A CA 1
ATOM 2618 C C . PHE A 1 319 ? 20.141 1.801 -16.672 1 93.62 319 PHE A C 1
ATOM 2620 O O . PHE A 1 319 ? 19.438 2.818 -16.734 1 93.62 319 PHE A O 1
ATOM 2627 N N . ASP A 1 320 ? 20.047 0.824 -17.5 1 94.19 320 ASP A N 1
ATOM 2628 C CA . ASP A 1 320 ? 18.969 0.781 -18.484 1 94.19 320 ASP A CA 1
ATOM 2629 C C . ASP A 1 320 ? 17.672 0.26 -17.875 1 94.19 320 ASP A C 1
ATOM 2631 O O . ASP A 1 320 ? 17.609 -0.894 -17.438 1 94.19 320 ASP A O 1
ATOM 2635 N N . ILE A 1 321 ? 16.719 1.125 -17.859 1 94.69 321 ILE A N 1
ATOM 2636 C CA . ILE A 1 321 ? 15.461 0.761 -17.219 1 94.69 321 ILE A CA 1
ATOM 2637 C C . ILE A 1 321 ? 14.328 0.81 -18.25 1 94.69 321 ILE A C 1
ATOM 2639 O O . ILE A 1 321 ? 14.203 1.776 -19 1 94.69 321 ILE A O 1
ATOM 2643 N N . GLY A 1 322 ? 13.594 -0.222 -18.281 1 93.38 322 GLY A N 1
ATOM 2644 C CA . GLY A 1 322 ? 12.43 -0.263 -19.141 1 93.38 322 GLY A CA 1
ATOM 2645 C C . GLY A 1 322 ? 11.117 -0.269 -18.391 1 93.38 322 GLY A C 1
ATOM 2646 O O . GLY A 1 322 ? 11.023 -0.836 -17.297 1 93.38 322 GLY A O 1
ATOM 2647 N N . LEU A 1 323 ? 10.148 0.408 -18.922 1 89.94 323 LEU A N 1
ATOM 2648 C CA . LEU A 1 323 ? 8.75 0.353 -18.5 1 89.94 323 LEU A CA 1
ATOM 2649 C C . LEU A 1 323 ? 7.855 -0.09 -19.656 1 89.94 323 LEU A C 1
ATOM 2651 O O . LEU A 1 323 ? 7.781 0.586 -20.688 1 89.94 323 LEU A O 1
ATOM 2655 N N . CYS A 1 324 ? 7.207 -1.204 -19.469 1 90 324 CYS A N 1
ATOM 2656 C CA . CYS A 1 324 ? 6.367 -1.654 -20.562 1 90 324 CYS A CA 1
ATOM 2657 C C . CYS A 1 324 ? 5.082 -2.287 -20.047 1 90 324 CYS A C 1
ATOM 2659 O O . CYS A 1 324 ? 4.992 -2.658 -18.875 1 90 324 CYS A O 1
ATOM 2661 N N . THR A 1 325 ? 4.168 -2.279 -20.891 1 89.31 325 THR A N 1
ATOM 2662 C CA . THR A 1 325 ? 2.92 -2.986 -20.641 1 89.31 325 THR A CA 1
ATOM 2663 C C . THR A 1 325 ? 2.736 -4.133 -21.625 1 89.31 325 THR A C 1
ATOM 2665 O O . THR A 1 325 ? 3.297 -4.105 -22.734 1 89.31 325 THR A O 1
ATOM 2668 N N . VAL A 1 326 ? 2.064 -5.105 -21.188 1 91.69 326 VAL A N 1
ATOM 2669 C CA . VAL A 1 326 ? 1.669 -6.199 -22.062 1 91.69 326 VAL A CA 1
ATOM 2670 C C . VAL A 1 326 ? 0.147 -6.262 -22.156 1 91.69 326 VAL A C 1
ATOM 2672 O O . VAL A 1 326 ? -0.547 -6.254 -21.141 1 91.69 326 VAL A O 1
ATOM 2675 N N . ASN A 1 327 ? -0.319 -6.293 -23.375 1 90.31 327 ASN A N 1
ATOM 2676 C CA . ASN A 1 327 ? -1.76 -6.363 -23.594 1 90.31 327 ASN A CA 1
ATOM 2677 C C . ASN A 1 327 ? -2.277 -7.793 -23.438 1 90.31 327 ASN A C 1
ATOM 2679 O O . ASN A 1 327 ? -2.234 -8.578 -24.391 1 90.31 327 ASN A O 1
ATOM 2683 N N . LEU A 1 328 ? -2.859 -8.055 -22.359 1 90.31 328 LEU A N 1
ATOM 2684 C CA . LEU A 1 328 ? -3.344 -9.406 -22.078 1 90.31 328 LEU A CA 1
ATOM 2685 C C . LEU A 1 328 ? -4.754 -9.602 -22.625 1 90.31 328 LEU A C 1
ATOM 2687 O O . LEU A 1 328 ? -5.375 -10.641 -22.406 1 90.31 328 LEU A O 1
ATOM 2691 N N . GLY A 1 329 ? -5.242 -8.641 -23.328 1 87.69 329 GLY A N 1
ATOM 2692 C CA . GLY A 1 329 ? -6.559 -8.734 -23.922 1 87.69 329 GLY A CA 1
ATOM 2693 C C . GLY A 1 329 ? -6.531 -9.305 -25.328 1 87.69 329 GLY A C 1
ATOM 2694 O O . GLY A 1 329 ? -7.574 -9.656 -25.891 1 87.69 329 GLY A O 1
ATOM 2695 N N . GLN A 1 330 ? -5.352 -9.461 -25.844 1 90 330 GLN A N 1
ATOM 2696 C CA . GLN A 1 330 ? -5.195 -9.984 -27.203 1 90 330 GLN A CA 1
ATOM 2697 C C . GLN A 1 330 ? -5.273 -11.508 -27.203 1 90 330 GLN A C 1
ATOM 2699 O O . GLN A 1 330 ? -5.395 -12.141 -26.156 1 90 330 GLN A O 1
ATOM 2704 N N . GLU A 1 331 ? -5.27 -12.055 -28.516 1 89 331 GLU A N 1
ATOM 2705 C CA . GLU A 1 331 ? -5.184 -13.508 -28.625 1 89 331 GLU A CA 1
ATOM 2706 C C . GLU A 1 331 ? -3.848 -14.031 -28.109 1 89 331 GLU A C 1
ATOM 2708 O O . GLU A 1 331 ? -2.828 -13.344 -28.203 1 89 331 GLU A O 1
ATOM 2713 N N . TRP A 1 332 ? -3.816 -15.172 -27.656 1 89 332 TRP A N 1
ATOM 2714 C CA . TRP A 1 332 ? -2.672 -15.727 -26.938 1 89 332 TRP A CA 1
ATOM 2715 C C . TRP A 1 332 ? -1.416 -15.68 -27.812 1 89 332 TRP A C 1
ATOM 2717 O O . TRP A 1 332 ? -0.347 -15.289 -27.328 1 89 332 TRP A O 1
ATOM 2727 N N . PRO A 1 333 ? -1.513 -16.125 -29.094 1 91.12 333 PRO A N 1
ATOM 2728 C CA . PRO A 1 333 ? -0.291 -16.078 -29.891 1 91.12 333 PRO A CA 1
ATOM 2729 C C . PRO A 1 333 ? 0.309 -14.672 -29.969 1 91.12 333 PRO A C 1
ATOM 2731 O O . PRO A 1 333 ? 1.532 -14.523 -30.016 1 91.12 333 PRO A O 1
ATOM 2734 N N . CYS A 1 334 ? -0.515 -13.734 -29.922 1 92.75 334 CYS A N 1
ATOM 2735 C CA . CYS A 1 334 ? -0.051 -12.352 -29.938 1 92.75 334 CYS A CA 1
ATOM 2736 C C . CYS A 1 334 ? 0.599 -11.969 -28.609 1 92.75 334 CYS A C 1
ATOM 2738 O O . CYS A 1 334 ? 1.603 -11.25 -28.594 1 92.75 334 CYS A O 1
ATOM 2740 N N . ILE A 1 335 ? 0.058 -12.43 -27.562 1 92.94 335 ILE A N 1
ATOM 2741 C CA . ILE A 1 335 ? 0.636 -12.195 -26.234 1 92.94 335 ILE A CA 1
ATOM 2742 C C . ILE A 1 335 ? 2.016 -12.844 -26.156 1 92.94 335 ILE A C 1
ATOM 2744 O O . ILE A 1 335 ? 2.979 -12.219 -25.703 1 92.94 335 ILE A O 1
ATOM 2748 N N . HIS A 1 336 ? 2.01 -14.07 -26.641 1 94.06 336 HIS A N 1
ATOM 2749 C CA . HIS A 1 336 ? 3.254 -14.828 -26.641 1 94.06 336 HIS A CA 1
ATOM 2750 C C . HIS A 1 336 ? 4.348 -14.086 -27.406 1 94.06 336 HIS A C 1
ATOM 2752 O O . HIS A 1 336 ? 5.453 -13.906 -26.891 1 94.06 336 HIS A O 1
ATOM 2758 N N . GLN A 1 337 ? 4.004 -13.656 -28.531 1 95.44 337 GLN A N 1
ATOM 2759 C CA . GLN A 1 337 ? 4.965 -12.961 -29.375 1 95.44 337 GLN A CA 1
ATOM 2760 C C . GLN A 1 337 ? 5.363 -11.617 -28.766 1 95.44 337 GLN A C 1
ATOM 2762 O O . GLN A 1 337 ? 6.535 -11.234 -28.812 1 95.44 337 GLN A O 1
ATOM 2767 N N . GLU A 1 338 ? 4.465 -10.969 -28.281 1 94.25 338 GLU A N 1
ATOM 2768 C CA . GLU A 1 338 ? 4.742 -9.68 -27.656 1 94.25 338 GLU A CA 1
ATOM 2769 C C . GLU A 1 338 ? 5.738 -9.82 -26.516 1 94.25 338 GLU A C 1
ATOM 2771 O O . GLU A 1 338 ? 6.664 -9.016 -26.375 1 94.25 338 GLU A O 1
ATOM 2776 N N . LEU A 1 339 ? 5.523 -10.789 -25.734 1 95.56 339 LEU A N 1
ATOM 2777 C CA . LEU A 1 339 ? 6.418 -11.039 -24.609 1 95.56 339 LEU A CA 1
ATOM 2778 C C . LEU A 1 339 ? 7.824 -11.383 -25.094 1 95.56 339 LEU A C 1
ATOM 2780 O O . LEU A 1 339 ? 8.812 -10.875 -24.562 1 95.56 339 LEU A O 1
ATOM 2784 N N . LEU A 1 340 ? 7.879 -12.203 -26.094 1 95.81 340 LEU A N 1
ATOM 2785 C CA . LEU A 1 340 ? 9.18 -12.539 -26.656 1 95.81 340 LEU A CA 1
ATOM 2786 C C . LEU A 1 340 ? 9.891 -11.281 -27.172 1 95.81 340 LEU A C 1
ATOM 2788 O O . LEU A 1 340 ? 11.086 -11.102 -26.922 1 95.81 340 LEU A O 1
ATOM 2792 N N . ASP A 1 341 ? 9.141 -10.484 -27.797 1 94.56 341 ASP A N 1
ATOM 2793 C CA . ASP A 1 341 ? 9.695 -9.258 -28.344 1 94.56 341 ASP A CA 1
ATOM 2794 C C . ASP A 1 341 ? 10.211 -8.336 -27.25 1 94.56 341 ASP A C 1
ATOM 2796 O O . ASP A 1 341 ? 11.289 -7.75 -27.375 1 94.56 341 ASP A O 1
ATOM 2800 N N . ILE A 1 342 ? 9.492 -8.195 -26.234 1 93.25 342 ILE A N 1
ATOM 2801 C CA . ILE A 1 342 ? 9.859 -7.344 -25.109 1 93.25 342 ILE A CA 1
ATOM 2802 C C . ILE A 1 342 ? 11.172 -7.84 -24.484 1 93.25 342 ILE A C 1
ATOM 2804 O O . ILE A 1 342 ? 12.125 -7.07 -24.344 1 93.25 342 ILE A O 1
ATOM 2808 N N . PHE A 1 343 ? 11.234 -9.109 -24.156 1 94.31 343 PHE A N 1
ATOM 2809 C CA . PHE A 1 343 ? 12.406 -9.641 -23.469 1 94.31 343 PHE A CA 1
ATOM 2810 C C . PHE A 1 343 ? 13.617 -9.656 -24.391 1 94.31 343 PHE A C 1
ATOM 2812 O O . PHE A 1 343 ? 14.742 -9.414 -23.953 1 94.31 343 PHE A O 1
ATOM 2819 N N . ASP A 1 344 ? 13.391 -9.891 -25.656 1 91.69 344 ASP A N 1
ATOM 2820 C CA . ASP A 1 344 ? 14.484 -9.859 -26.609 1 91.69 344 ASP A CA 1
ATOM 2821 C C . ASP A 1 344 ? 15.086 -8.461 -26.734 1 91.69 344 ASP A C 1
ATOM 2823 O O . ASP A 1 344 ? 16.297 -8.312 -26.844 1 91.69 344 ASP A O 1
ATOM 2827 N N . GLU A 1 345 ? 14.258 -7.543 -26.703 1 91.25 345 GLU A N 1
ATOM 2828 C CA . GLU A 1 345 ? 14.703 -6.156 -26.828 1 91.25 345 GLU A CA 1
ATOM 2829 C C . GLU A 1 345 ? 15.555 -5.742 -25.625 1 91.25 345 GLU A C 1
ATOM 2831 O O . GLU A 1 345 ? 16.562 -5.039 -25.781 1 91.25 345 GLU A O 1
ATOM 2836 N N . TYR A 1 346 ? 15.242 -6.211 -24.484 1 89.88 346 TYR A N 1
ATOM 2837 C CA . TYR A 1 346 ? 15.93 -5.742 -23.281 1 89.88 346 TYR A CA 1
ATOM 2838 C C . TYR A 1 346 ? 17.094 -6.652 -22.938 1 89.88 346 TYR A C 1
ATOM 2840 O O . TYR A 1 346 ? 17.906 -6.328 -22.078 1 89.88 346 TYR A O 1
ATOM 2848 N N . LEU A 1 347 ? 17.203 -7.777 -23.578 1 89.38 347 LEU A N 1
ATOM 2849 C CA . LEU A 1 347 ? 18.312 -8.688 -23.328 1 89.38 347 LEU A CA 1
ATOM 2850 C C . LEU A 1 347 ? 19.391 -8.516 -24.406 1 89.38 347 LEU A C 1
ATOM 2852 O O . LEU A 1 347 ? 20.5 -9.062 -24.266 1 89.38 347 LEU A O 1
ATOM 2856 N N . LYS A 1 348 ? 19.109 -7.82 -25.422 1 78.81 348 LYS A N 1
ATOM 2857 C CA . LYS A 1 348 ? 20.125 -7.492 -26.422 1 78.81 348 LYS A CA 1
ATOM 2858 C C . LYS A 1 348 ? 20.922 -6.258 -26.016 1 78.81 348 LYS A C 1
ATOM 2860 O O . LYS A 1 348 ? 20.391 -5.359 -25.359 1 78.81 348 LYS A O 1
ATOM 2865 N N . MET B 1 1 ? -4.496 -7.406 23.328 1 28.45 1 MET B N 1
ATOM 2866 C CA . MET B 1 1 ? -3.971 -6.219 24 1 28.45 1 MET B CA 1
ATOM 2867 C C . MET B 1 1 ? -4.297 -4.961 23.188 1 28.45 1 MET B C 1
ATOM 2869 O O . MET B 1 1 ? -4.23 -4.965 21.969 1 28.45 1 MET B O 1
ATOM 2873 N N . GLU B 1 2 ? -5.023 -4.086 23.719 1 40.78 2 GLU B N 1
ATOM 2874 C CA . GLU B 1 2 ? -5.477 -2.846 23.094 1 40.78 2 GLU B CA 1
ATOM 2875 C C . GLU B 1 2 ? -4.297 -2.023 22.578 1 40.78 2 GLU B C 1
ATOM 2877 O O . GLU B 1 2 ? -3.293 -1.869 23.281 1 40.78 2 GLU B O 1
ATOM 2882 N N . GLN B 1 3 ? -3.846 -2.188 21.469 1 49.88 3 GLN B N 1
ATOM 2883 C CA . GLN B 1 3 ? -2.729 -1.451 20.891 1 49.88 3 GLN B CA 1
ATOM 2884 C C . GLN B 1 3 ? -2.645 -0.038 21.453 1 49.88 3 GLN B C 1
ATOM 2886 O O . GLN B 1 3 ? -3.656 0.659 21.547 1 49.88 3 GLN B O 1
ATOM 2891 N N . PRO B 1 4 ? -1.54 0.089 22.281 1 56.47 4 PRO B N 1
ATOM 2892 C CA . PRO B 1 4 ? -1.41 1.397 22.938 1 56.47 4 PRO B CA 1
ATOM 2893 C C . PRO B 1 4 ? -1.626 2.557 21.969 1 56.47 4 PRO B C 1
ATOM 2895 O O . PRO B 1 4 ? -1.144 2.518 20.828 1 56.47 4 PRO B O 1
ATOM 2898 N N . VAL B 1 5 ? -2.641 3.41 22.234 1 72.12 5 VAL B N 1
ATOM 2899 C CA . VAL B 1 5 ? -3.18 4.512 21.453 1 72.12 5 VAL B CA 1
ATOM 2900 C C . VAL B 1 5 ? -2.504 5.82 21.859 1 72.12 5 VAL B C 1
ATOM 2902 O O . VAL B 1 5 ? -2.139 6 23.016 1 72.12 5 VAL B O 1
ATOM 2905 N N . ILE B 1 6 ? -1.828 6.598 21.031 1 84.94 6 ILE B N 1
ATOM 2906 C CA . ILE B 1 6 ? -1.314 7.945 21.266 1 84.94 6 ILE B CA 1
ATOM 2907 C C . ILE B 1 6 ? -2.344 8.766 22.031 1 84.94 6 ILE B C 1
ATOM 2909 O O . ILE B 1 6 ? -3.496 8.883 21.609 1 84.94 6 ILE B O 1
ATOM 2913 N N . PRO B 1 7 ? -1.891 9.188 23.266 1 86.5 7 PRO B N 1
ATOM 2914 C CA . PRO B 1 7 ? -2.816 10.047 24 1 86.5 7 PRO B CA 1
ATOM 2915 C C . PRO B 1 7 ? -3.32 11.227 23.172 1 86.5 7 PRO B C 1
ATOM 2917 O O . PRO B 1 7 ? -2.559 11.805 22.391 1 86.5 7 PRO B O 1
ATOM 2920 N N . VAL B 1 8 ? -4.512 11.633 23.422 1 86.12 8 VAL B N 1
ATOM 2921 C CA . VAL B 1 8 ? -5.172 12.664 22.641 1 86.12 8 VAL B CA 1
ATOM 2922 C C . VAL B 1 8 ? -4.461 14 22.828 1 86.12 8 VAL B C 1
ATOM 2924 O O . VAL B 1 8 ? -4.379 14.812 21.906 1 86.12 8 VAL B O 1
ATOM 2927 N N . ARG B 1 9 ? -3.955 14.281 24 1 86.88 9 ARG B N 1
ATOM 2928 C CA . ARG B 1 9 ? -3.227 15.516 24.281 1 86.88 9 ARG B CA 1
ATOM 2929 C C . ARG B 1 9 ? -2.006 15.641 23.375 1 86.88 9 ARG B C 1
ATOM 2931 O O . ARG B 1 9 ? -1.676 16.734 22.922 1 86.88 9 ARG B O 1
ATOM 2938 N N . ASN B 1 10 ? -1.377 14.586 23.172 1 89.81 10 ASN B N 1
ATOM 2939 C CA . ASN B 1 10 ? -0.196 14.609 22.312 1 89.81 10 ASN B CA 1
ATOM 2940 C C . ASN B 1 10 ? -0.566 14.844 20.859 1 89.81 10 ASN B C 1
ATOM 2942 O O . ASN B 1 10 ? 0.202 15.445 20.109 1 89.81 10 ASN B O 1
ATOM 2946 N N . ILE B 1 11 ? -1.706 14.344 20.5 1 88.69 11 ILE B N 1
ATOM 2947 C CA . ILE B 1 11 ? -2.213 14.633 19.156 1 88.69 11 ILE B CA 1
ATOM 2948 C C . ILE B 1 11 ? -2.447 16.141 19 1 88.69 11 ILE B C 1
ATOM 2950 O O . ILE B 1 11 ? -2.133 16.719 17.969 1 88.69 11 ILE B O 1
ATOM 2954 N N . TYR B 1 12 ? -2.939 16.734 20.047 1 88.19 12 TYR B N 1
ATOM 2955 C CA . TYR B 1 12 ? -3.154 18.172 20.031 1 88.19 12 TYR B CA 1
ATOM 2956 C C . TYR B 1 12 ? -1.833 18.922 19.875 1 88.19 12 TYR B C 1
ATOM 2958 O O . TYR B 1 12 ? -1.735 19.875 19.094 1 88.19 12 TYR B O 1
ATOM 2966 N N . TYR B 1 13 ? -0.861 18.484 20.594 1 89.12 13 TYR B N 1
ATOM 2967 C CA . TYR B 1 13 ? 0.449 19.125 20.469 1 89.12 13 TYR B CA 1
ATOM 2968 C C . TYR B 1 13 ? 0.988 18.984 19.047 1 89.12 13 TYR B C 1
ATOM 2970 O O . TYR B 1 13 ? 1.534 19.953 18.5 1 89.12 13 TYR B O 1
ATOM 2978 N N . MET B 1 14 ? 0.821 17.859 18.469 1 92.38 14 MET B N 1
ATOM 2979 C CA . MET B 1 14 ? 1.262 17.641 17.094 1 92.38 14 MET B CA 1
ATOM 2980 C C . MET B 1 14 ? 0.536 18.578 16.125 1 92.38 14 MET B C 1
ATOM 2982 O O . MET B 1 14 ? 1.15 19.141 15.219 1 92.38 14 MET B O 1
ATOM 2986 N N . LEU B 1 15 ? -0.734 18.719 16.406 1 89.44 15 LEU B N 1
ATOM 2987 C CA . LEU B 1 15 ? -1.532 19.609 15.57 1 89.44 15 LEU B CA 1
ATOM 2988 C C . LEU B 1 15 ? -1.049 21.047 15.688 1 89.44 15 LEU B C 1
ATOM 2990 O O . LEU B 1 15 ? -0.911 21.75 14.688 1 89.44 15 LEU B O 1
ATOM 2994 N N . THR B 1 16 ? -0.792 21.438 16.844 1 89.06 16 THR B N 1
ATOM 2995 C CA . THR B 1 16 ? -0.364 22.812 17.078 1 89.06 16 THR B CA 1
ATOM 2996 C C . THR B 1 16 ? 0.982 23.078 16.406 1 89.06 16 THR B C 1
ATOM 2998 O O . THR B 1 16 ? 1.195 24.156 15.844 1 89.06 16 THR B O 1
ATOM 3001 N N . TYR B 1 17 ? 1.89 22.141 16.484 1 89.75 17 TYR B N 1
ATOM 3002 C CA . TYR B 1 17 ? 3.137 22.266 15.734 1 89.75 17 TYR B CA 1
ATOM 3003 C C . TYR B 1 17 ? 2.869 22.359 14.242 1 89.75 17 TYR B C 1
ATOM 3005 O O . TYR B 1 17 ? 3.398 23.234 13.562 1 89.75 17 TYR B O 1
ATOM 3013 N N . ALA B 1 18 ? 2.049 21.453 13.812 1 91.19 18 ALA B N 1
ATOM 3014 C CA . ALA B 1 18 ? 1.762 21.375 12.383 1 91.19 18 ALA B CA 1
ATOM 3015 C C . ALA B 1 18 ? 1.168 22.672 11.859 1 91.19 18 ALA B C 1
ATOM 3017 O O . ALA B 1 18 ? 1.427 23.078 10.719 1 91.19 18 ALA B O 1
ATOM 3018 N N . TRP B 1 19 ? 0.424 23.312 12.758 1 87.25 19 TRP B N 1
ATOM 3019 C CA . TRP B 1 19 ? -0.228 24.562 12.375 1 87.25 19 TRP B CA 1
ATOM 3020 C C . TRP B 1 19 ? 0.714 25.75 12.547 1 87.25 19 TRP B C 1
ATOM 3022 O O . TRP B 1 19 ? 0.48 26.828 11.992 1 87.25 19 TRP B O 1
ATOM 3032 N N . GLY B 1 20 ? 1.712 25.578 13.297 1 85.19 20 GLY B N 1
ATOM 3033 C CA . GLY B 1 20 ? 2.691 26.625 13.484 1 85.19 20 GLY B CA 1
ATOM 3034 C C . GLY B 1 20 ? 2.363 27.547 14.641 1 85.19 20 GLY B C 1
ATOM 3035 O O . GLY B 1 20 ? 2.783 28.719 14.656 1 85.19 20 GLY B O 1
ATOM 3036 N N . TYR B 1 21 ? 1.567 27.125 15.547 1 81.81 21 TYR B N 1
ATOM 3037 C CA . TYR B 1 21 ? 1.149 28 16.641 1 81.81 21 TYR B CA 1
ATOM 3038 C C . TYR B 1 21 ? 1.613 27.453 17.984 1 81.81 21 TYR B C 1
ATOM 3040 O O . TYR B 1 21 ? 0.798 27.188 18.875 1 81.81 21 TYR B O 1
ATOM 3048 N N . LEU B 1 22 ? 2.852 27.406 18.266 1 78.25 22 LEU B N 1
ATOM 3049 C CA . LEU B 1 22 ? 3.453 26.781 19.438 1 78.25 22 LEU B CA 1
ATOM 3050 C C . LEU B 1 22 ? 3.252 27.641 20.672 1 78.25 22 LEU B C 1
ATOM 3052 O O . LEU B 1 22 ? 3.203 27.125 21.797 1 78.25 22 LEU B O 1
ATOM 3056 N N . GLN B 1 23 ? 3.213 28.953 20.484 1 75.31 23 GLN B N 1
ATOM 3057 C CA . GLN B 1 23 ? 3.043 29.844 21.641 1 75.31 23 GLN B CA 1
ATOM 3058 C C . GLN B 1 23 ? 1.705 29.594 22.328 1 75.31 23 GLN B C 1
ATOM 3060 O O . GLN B 1 23 ? 1.598 29.734 23.547 1 75.31 23 GLN B O 1
ATOM 3065 N N . GLU B 1 24 ? 0.839 29.172 21.562 1 70 24 GLU B N 1
ATOM 3066 C CA . GLU B 1 24 ? -0.51 28.938 22.062 1 70 24 GLU B CA 1
ATOM 3067 C C . GLU B 1 24 ? -0.583 27.641 22.875 1 70 24 GLU B C 1
ATOM 3069 O O . GLU B 1 24 ? -1.481 27.469 23.688 1 70 24 GLU B O 1
ATOM 3074 N N . ILE B 1 25 ? 0.387 26.734 22.578 1 62.88 25 ILE B N 1
ATOM 3075 C CA . ILE B 1 25 ? 0.47 25.484 23.328 1 62.88 25 ILE B CA 1
ATOM 3076 C C . ILE B 1 25 ? 0.741 25.797 24.797 1 62.88 25 ILE B C 1
ATOM 3078 O O . ILE B 1 25 ? 0.128 25.188 25.688 1 62.88 25 ILE B O 1
ATOM 3082 N N . LYS B 1 26 ? 1.621 26.641 25 1 62.28 26 LYS B N 1
ATOM 3083 C CA . LYS B 1 26 ? 2.057 26.969 26.344 1 62.28 26 LYS B CA 1
ATOM 3084 C C . LYS B 1 26 ? 0.927 27.609 27.156 1 62.28 26 LYS B C 1
ATOM 3086 O O . LYS B 1 26 ? 0.924 27.547 28.391 1 62.28 26 LYS B O 1
ATOM 3091 N N . GLN B 1 27 ? -0.025 27.984 26.484 1 59.78 27 GLN B N 1
ATOM 3092 C CA . GLN B 1 27 ? -1.081 28.734 27.156 1 59.78 27 GLN B CA 1
ATOM 3093 C C . GLN B 1 27 ? -2.229 27.812 27.562 1 59.78 27 GLN B C 1
ATOM 3095 O O . GLN B 1 27 ? -2.939 28.094 28.531 1 59.78 27 GLN B O 1
ATOM 3100 N N . ALA B 1 28 ? -2.32 26.781 26.812 1 61.59 28 ALA B N 1
ATOM 3101 C CA . ALA B 1 28 ? -3.469 25.922 27.109 1 61.59 28 ALA B CA 1
ATOM 3102 C C . ALA B 1 28 ? -3.139 24.906 28.188 1 61.59 28 ALA B C 1
ATOM 3104 O O . ALA B 1 28 ? -2.143 24.172 28.094 1 61.59 28 ALA B O 1
ATOM 3105 N N . ASN B 1 29 ? -3.562 25.141 29.406 1 67.12 29 ASN B N 1
ATOM 3106 C CA . ASN B 1 29 ? -3.451 24.125 30.453 1 67.12 29 ASN B CA 1
ATOM 3107 C C . ASN B 1 29 ? -4.301 22.891 30.125 1 67.12 29 ASN B C 1
ATOM 3109 O O . ASN B 1 29 ? -5.457 22.812 30.547 1 67.12 29 ASN B O 1
ATOM 3113 N N . LEU B 1 30 ? -3.754 22 29.375 1 72.31 30 LEU B N 1
ATOM 3114 C CA . LEU B 1 30 ? -4.504 20.844 28.891 1 72.31 30 LEU B CA 1
ATOM 3115 C C . LEU B 1 30 ? -4.867 19.906 30.031 1 72.31 30 LEU B C 1
ATOM 3117 O O . LEU B 1 30 ? -5.793 19.109 29.906 1 72.31 30 LEU B O 1
ATOM 3121 N N . GLU B 1 31 ? -4.098 19.969 31.094 1 70.94 31 GLU B N 1
ATOM 3122 C CA . GLU B 1 31 ? -4.391 19.109 32.25 1 70.94 31 GLU B CA 1
ATOM 3123 C C . GLU B 1 31 ? -5.75 19.453 32.844 1 70.94 31 GLU B C 1
ATOM 3125 O O . GLU B 1 31 ? -6.383 18.609 33.5 1 70.94 31 GLU B O 1
ATOM 3130 N N . ALA B 1 32 ? -6.172 20.594 32.562 1 68.19 32 ALA B N 1
ATOM 3131 C CA . ALA B 1 32 ? -7.414 21.062 33.156 1 68.19 32 ALA B CA 1
ATOM 3132 C C . ALA B 1 32 ? -8.617 20.703 32.312 1 68.19 32 ALA B C 1
ATOM 3134 O O . ALA B 1 32 ? -9.766 20.938 32.688 1 68.19 32 ALA B O 1
ATOM 3135 N N . ILE B 1 33 ? -8.414 20.016 31.297 1 73.38 33 ILE B N 1
ATOM 3136 C CA . ILE B 1 33 ? -9.492 19.781 30.344 1 73.38 33 ILE B CA 1
ATOM 3137 C C . ILE B 1 33 ? -10.328 18.578 30.797 1 73.38 33 ILE B C 1
ATOM 3139 O O . ILE B 1 33 ? -9.805 17.5 31.016 1 73.38 33 ILE B O 1
ATOM 3143 N N . PRO B 1 34 ? -11.586 18.828 31.078 1 70.38 34 PRO B N 1
ATOM 3144 C CA . PRO B 1 34 ? -12.477 17.75 31.516 1 70.38 34 PRO B CA 1
ATOM 3145 C C . PRO B 1 34 ? -12.773 16.75 30.391 1 70.38 34 PRO B C 1
ATOM 3147 O O . PRO B 1 34 ? -13.648 15.891 30.547 1 70.38 34 PRO B O 1
ATOM 3150 N N . GLY B 1 35 ? -11.922 16.656 29.422 1 66.62 35 GLY B N 1
ATOM 3151 C CA . GLY B 1 35 ? -12.266 15.781 28.312 1 66.62 35 GLY B CA 1
ATOM 3152 C C . GLY B 1 35 ? -11.172 14.789 27.969 1 66.62 35 GLY B C 1
ATOM 3153 O O . GLY B 1 35 ? -10.016 14.961 28.375 1 66.62 35 GLY B O 1
ATOM 3154 N N . ASN B 1 36 ? -11.75 13.68 27.344 1 73.88 36 ASN B N 1
ATOM 3155 C CA . ASN B 1 36 ? -10.859 12.555 27.125 1 73.88 36 ASN B CA 1
ATOM 3156 C C . ASN B 1 36 ? -10.664 12.281 25.641 1 73.88 36 ASN B C 1
ATOM 3158 O O . ASN B 1 36 ? -10.016 11.305 25.25 1 73.88 36 ASN B O 1
ATOM 3162 N N . ASN B 1 37 ? -11.359 13.141 24.859 1 86.19 37 ASN B N 1
ATOM 3163 C CA . ASN B 1 37 ? -11.195 12.914 23.438 1 86.19 37 ASN B CA 1
ATOM 3164 C C . ASN B 1 37 ? -10.742 14.18 22.719 1 86.19 37 ASN B C 1
ATOM 3166 O O . ASN B 1 37 ? -10.688 15.258 23.312 1 86.19 37 ASN B O 1
ATOM 3170 N N . LEU B 1 38 ? -10.414 14.023 21.516 1 88.62 38 LEU B N 1
ATOM 3171 C CA . LEU B 1 38 ? -9.82 15.117 20.75 1 88.62 38 LEU B CA 1
ATOM 3172 C C . LEU B 1 38 ? -10.805 16.266 20.578 1 88.62 38 LEU B C 1
ATOM 3174 O O . LEU B 1 38 ? -10.43 17.438 20.672 1 88.62 38 LEU B O 1
ATOM 3178 N N . LEU B 1 39 ? -12.023 15.922 20.375 1 91.81 39 LEU B N 1
ATOM 3179 C CA . LEU B 1 39 ? -13.047 16.938 20.203 1 91.81 39 LEU B CA 1
ATOM 3180 C C . LEU B 1 39 ? -13.164 17.812 21.453 1 91.81 39 LEU B C 1
ATOM 3182 O O . LEU B 1 39 ? -13.289 19.031 21.359 1 91.81 39 LEU B O 1
ATOM 3186 N N . ASP B 1 40 ? -13.125 17.266 22.578 1 91.81 40 ASP B N 1
ATOM 3187 C CA . ASP B 1 40 ? -13.195 18.016 23.844 1 91.81 40 ASP B CA 1
ATOM 3188 C C . ASP B 1 40 ? -12.023 18.984 23.969 1 91.81 40 ASP B C 1
ATOM 3190 O O . ASP B 1 40 ? -12.203 20.125 24.375 1 91.81 40 ASP B O 1
ATOM 3194 N N . ILE B 1 41 ? -10.906 18.484 23.641 1 89 41 ILE B N 1
ATOM 3195 C CA . ILE B 1 41 ? -9.711 19.312 23.734 1 89 41 ILE B CA 1
ATOM 3196 C C . ILE B 1 41 ? -9.828 20.484 22.75 1 89 41 ILE B C 1
ATOM 3198 O O . ILE B 1 41 ? -9.602 21.641 23.141 1 89 41 ILE B O 1
ATOM 3202 N N . LEU B 1 42 ? -10.18 20.203 21.594 1 91.69 42 LEU B N 1
ATOM 3203 C CA . LEU B 1 42 ? -10.312 21.234 20.562 1 91.69 42 LEU B CA 1
ATOM 3204 C C . LEU B 1 42 ? -11.414 22.219 20.938 1 91.69 42 LEU B C 1
ATOM 3206 O O . LEU B 1 42 ? -11.258 23.422 20.734 1 91.69 42 LEU B O 1
ATOM 3210 N N . GLY B 1 43 ? -12.477 21.641 21.391 1 93.56 43 GLY B N 1
ATOM 3211 C CA . GLY B 1 43 ? -13.547 22.516 21.844 1 93.56 43 GLY B CA 1
ATOM 3212 C C . GLY B 1 43 ? -13.125 23.453 22.969 1 93.56 43 GLY B C 1
ATOM 3213 O O . GLY B 1 43 ? -13.461 24.641 22.953 1 93.56 43 GLY B O 1
ATOM 3214 N N . TYR B 1 44 ? -12.453 22.906 23.938 1 91.31 44 TYR B N 1
ATOM 3215 C CA . TYR B 1 44 ? -11.93 23.719 25.047 1 91.31 44 TYR B CA 1
ATOM 3216 C C . TYR B 1 44 ? -11.023 24.812 24.531 1 91.31 44 TYR B C 1
ATOM 3218 O O . TYR B 1 44 ? -11.156 25.984 24.938 1 91.31 44 TYR B O 1
ATOM 3226 N N . VAL B 1 45 ? -10.141 24.469 23.656 1 89.44 45 VAL B N 1
ATOM 3227 C CA . VAL B 1 45 ? -9.18 25.422 23.109 1 89.44 45 VAL B CA 1
ATOM 3228 C C . VAL B 1 45 ? -9.914 26.484 22.297 1 89.44 45 VAL B C 1
ATOM 3230 O O . VAL B 1 45 ? -9.594 27.672 22.391 1 89.44 45 VAL B O 1
ATOM 3233 N N . LEU B 1 46 ? -10.867 26.047 21.531 1 94.12 46 LEU B N 1
ATOM 3234 C CA . LEU B 1 46 ? -11.664 27 20.766 1 94.12 46 LEU B CA 1
ATOM 3235 C C . LEU B 1 46 ? -12.375 27.984 21.688 1 94.12 46 LEU B C 1
ATOM 3237 O O . LEU B 1 46 ? -12.328 29.203 21.469 1 94.12 46 LEU B O 1
ATOM 3241 N N . ASN B 1 47 ? -13.008 27.453 22.688 1 94.12 47 ASN B N 1
ATOM 3242 C CA . ASN B 1 47 ? -13.711 28.297 23.656 1 94.12 47 ASN B CA 1
ATOM 3243 C C . ASN B 1 47 ? -12.781 29.328 24.266 1 94.12 47 ASN B C 1
ATOM 3245 O O . ASN B 1 47 ? -13.117 30.516 24.328 1 94.12 47 ASN B O 1
ATOM 3249 N N . LYS B 1 48 ? -11.648 28.875 24.703 1 89.94 48 LYS B N 1
ATOM 3250 C CA . LYS B 1 48 ? -10.68 29.797 25.297 1 89.94 48 LYS B CA 1
ATOM 3251 C C . LYS B 1 48 ? -10.203 30.828 24.281 1 89.94 48 LYS B C 1
ATOM 3253 O O . LYS B 1 48 ? -10.016 32 24.625 1 89.94 48 LYS B O 1
ATOM 3258 N N . GLY B 1 49 ? -9.992 30.391 23.094 1 90.75 49 GLY B N 1
ATOM 3259 C CA . GLY B 1 49 ? -9.586 31.297 22.016 1 90.75 49 GLY B CA 1
ATOM 3260 C C . GLY B 1 49 ? -10.617 32.375 21.719 1 90.75 49 GLY B C 1
ATOM 3261 O O . GLY B 1 49 ? -10.273 33.562 21.609 1 90.75 49 GLY B O 1
ATOM 3262 N N . VAL B 1 50 ? -11.797 31.953 21.594 1 94.25 50 VAL B N 1
ATOM 3263 C CA . VAL B 1 50 ? -12.883 32.875 21.297 1 94.25 50 VAL B CA 1
ATOM 3264 C C . VAL B 1 50 ? -13.047 33.875 22.453 1 94.25 50 VAL B C 1
ATOM 3266 O O . VAL B 1 50 ? -13.266 35.062 22.25 1 94.25 50 VAL B O 1
ATOM 3269 N N . LEU B 1 51 ? -12.992 33.344 23.641 1 92.31 51 LEU B N 1
ATOM 3270 C CA . LEU B 1 51 ? -13.086 34.188 24.828 1 92.31 51 LEU B CA 1
ATOM 3271 C C . LEU B 1 51 ? -12 35.25 24.812 1 92.31 51 LEU B C 1
ATOM 3273 O O . LEU B 1 51 ? -12.273 36.438 25.078 1 92.31 51 LEU B O 1
ATOM 3277 N N . GLN B 1 52 ? -10.852 34.875 24.5 1 89.56 52 GLN B N 1
ATOM 3278 C CA . GLN B 1 52 ? -9.734 35.812 24.438 1 89.56 52 GLN B CA 1
ATOM 3279 C C . GLN B 1 52 ? -9.938 36.844 23.328 1 89.56 52 GLN B C 1
ATOM 3281 O O . GLN B 1 52 ? -9.672 38.031 23.516 1 89.56 52 GLN B O 1
ATOM 3286 N N . LEU B 1 53 ? -10.367 36.375 22.188 1 90.81 53 LEU B N 1
ATOM 3287 C CA . LEU B 1 53 ? -10.641 37.312 21.078 1 90.81 53 LEU B CA 1
ATOM 3288 C C . LEU B 1 53 ? -11.734 38.312 21.453 1 90.81 53 LEU B C 1
ATOM 3290 O O . LEU B 1 53 ? -11.641 39.469 21.125 1 90.81 53 LEU B O 1
ATOM 3294 N N . SER B 1 54 ? -12.727 37.812 22.125 1 90.69 54 SER B N 1
ATOM 3295 C CA . SER B 1 54 ? -13.836 38.656 22.547 1 90.69 54 SER B CA 1
ATOM 3296 C C . SER B 1 54 ? -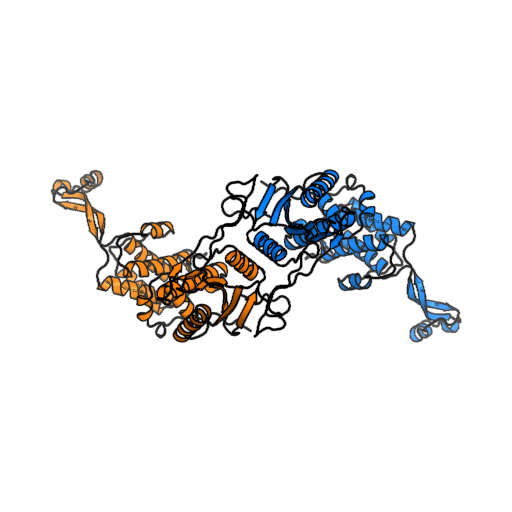13.367 39.75 23.531 1 90.69 54 SER B C 1
ATOM 3298 O O . SER B 1 54 ? -13.836 40.875 23.484 1 90.69 54 SER B O 1
ATOM 3300 N N . ARG B 1 55 ? -12.422 39.406 24.344 1 88.94 55 ARG B N 1
ATOM 3301 C CA . ARG B 1 55 ? -11.891 40.344 25.328 1 88.94 55 ARG B CA 1
ATOM 3302 C C . ARG B 1 55 ? -11.016 41.406 24.672 1 88.94 55 ARG B C 1
ATOM 3304 O O . ARG B 1 55 ? -11.047 42.594 25.062 1 88.94 55 ARG B O 1
ATOM 3311 N N . ARG B 1 56 ? -10.305 41.062 23.703 1 86.44 56 ARG B N 1
ATOM 3312 C CA . ARG B 1 56 ? -9.398 41.969 23 1 86.44 56 ARG B CA 1
ATOM 3313 C C . ARG B 1 56 ? -10.148 42.781 21.938 1 86.44 56 ARG B C 1
ATOM 3315 O O . ARG B 1 56 ? -9.68 43.812 21.5 1 86.44 56 ARG B O 1
ATOM 3322 N N . GLY B 1 57 ? -11.258 42.344 21.531 1 87.25 57 GLY B N 1
ATOM 3323 C CA . GLY B 1 57 ? -12.023 42.969 20.453 1 87.25 57 GLY B CA 1
ATOM 3324 C C . GLY B 1 57 ? -11.953 42.188 19.156 1 87.25 57 GLY B C 1
ATOM 3325 O O . GLY B 1 57 ? -10.867 41.906 18.641 1 87.25 57 GLY B O 1
ATOM 3326 N N . LEU B 1 58 ? -13.055 41.875 18.641 1 89.88 58 LEU B N 1
ATOM 3327 C CA . LEU B 1 58 ? -13.148 41.094 17.406 1 89.88 58 LEU B CA 1
ATOM 3328 C C . LEU B 1 58 ? -12.719 41.906 16.203 1 89.88 58 LEU B C 1
ATOM 3330 O O . LEU B 1 58 ? -12.805 43.156 16.234 1 89.88 58 LEU B O 1
ATOM 3334 N N . GLU B 1 59 ? -12.203 41.188 15.305 1 87.25 59 GLU B N 1
ATOM 3335 C CA . GLU B 1 59 ? -11.781 41.844 14.07 1 87.25 59 GLU B CA 1
ATOM 3336 C C . GLU B 1 59 ? -12.953 42.531 13.383 1 87.25 59 GLU B C 1
ATOM 3338 O O . GLU B 1 59 ? -14.062 42 13.359 1 87.25 59 GLU B O 1
ATOM 3343 N N . LEU B 1 60 ? -12.648 43.688 12.914 1 85.25 60 LEU B N 1
ATOM 3344 C CA . LEU B 1 60 ? -13.656 44.5 12.211 1 85.25 60 LEU B CA 1
ATOM 3345 C C . LEU B 1 60 ? -13.297 44.625 10.734 1 85.25 60 LEU B C 1
ATOM 3347 O O . LEU B 1 60 ? -12.125 44.594 10.367 1 85.25 60 LEU B O 1
ATOM 3351 N N . ASP B 1 61 ? -14.297 44.562 9.977 1 82.31 61 ASP B N 1
ATOM 3352 C CA . ASP B 1 61 ? -14.102 44.844 8.555 1 82.31 61 ASP B CA 1
ATOM 3353 C C . ASP B 1 61 ? -15.289 45.625 7.984 1 82.31 61 ASP B C 1
ATOM 3355 O O . ASP B 1 61 ? -16.359 45.656 8.594 1 82.31 61 ASP B O 1
ATOM 3359 N N . TYR B 1 62 ? -14.992 46.344 6.883 1 78.44 62 TYR B N 1
ATOM 3360 C CA . TYR B 1 62 ? -16.062 47.094 6.207 1 78.44 62 TYR B CA 1
ATOM 3361 C C . TYR B 1 62 ? -16.969 46.125 5.449 1 78.44 62 TYR B C 1
ATOM 3363 O O . TYR B 1 62 ? -16.516 45.344 4.605 1 78.44 62 TYR B O 1
ATOM 3371 N N . ASN B 1 63 ? -18.109 46.031 5.84 1 79.31 63 ASN B N 1
ATOM 3372 C CA . ASN B 1 63 ? -19.125 45.25 5.164 1 79.31 63 ASN B CA 1
ATOM 3373 C C . ASN B 1 63 ? -20.391 46.062 4.883 1 79.31 63 ASN B C 1
ATOM 3375 O O . ASN B 1 63 ? -20.688 47 5.613 1 79.31 63 ASN B O 1
ATOM 3379 N N . PRO B 1 64 ? -21.062 45.625 3.609 1 77.31 64 PRO B N 1
ATOM 3380 C CA . PRO B 1 64 ? -22.297 46.344 3.303 1 77.31 64 PRO B CA 1
ATOM 3381 C C . PRO B 1 64 ? -23.344 46.219 4.41 1 77.31 64 PRO B C 1
ATOM 3383 O O . PRO B 1 64 ? -23.547 45.125 4.945 1 77.31 64 PRO B O 1
ATOM 3386 N N . ASN B 1 65 ? -23.734 47.25 4.852 1 77.81 65 ASN B N 1
ATOM 3387 C CA . ASN B 1 65 ? -24.812 47.312 5.844 1 77.81 65 ASN B CA 1
ATOM 3388 C C . ASN B 1 65 ? -26 48.125 5.332 1 77.81 65 ASN B C 1
ATOM 3390 O O . ASN B 1 65 ? -25.828 49.188 4.734 1 77.81 65 ASN B O 1
ATOM 3394 N N . THR B 1 66 ? -27.172 47.5 5.398 1 82.62 66 THR B N 1
ATOM 3395 C CA . THR B 1 66 ? -28.406 48.156 4.973 1 82.62 66 THR B CA 1
ATOM 3396 C C . THR B 1 66 ? -29.203 48.656 6.18 1 82.62 66 THR B C 1
ATOM 3398 O O . THR B 1 66 ? -29.594 47.844 7.027 1 82.62 66 THR B O 1
ATOM 3401 N N . GLU B 1 67 ? -29.375 49.875 6.289 1 85.38 67 GLU B N 1
ATOM 3402 C CA . GLU B 1 67 ? -30.141 50.406 7.402 1 85.38 67 GLU B CA 1
ATOM 3403 C C . GLU B 1 67 ? -30.938 51.625 6.98 1 85.38 67 GLU B C 1
ATOM 3405 O O . GLU B 1 67 ? -30.688 52.188 5.91 1 85.38 67 GLU B O 1
ATOM 3410 N N . ILE B 1 68 ? -31.969 52 7.824 1 87.81 68 ILE B N 1
ATOM 3411 C CA . ILE B 1 68 ? -32.719 53.25 7.641 1 87.81 68 ILE B CA 1
ATOM 3412 C C . ILE B 1 68 ? -31.922 54.406 8.195 1 87.81 68 ILE B C 1
ATOM 3414 O O . ILE B 1 68 ? -31.547 54.438 9.367 1 87.81 68 ILE B O 1
ATOM 3418 N N . ILE B 1 69 ? -31.625 55.219 7.375 1 88.62 69 ILE B N 1
ATOM 3419 C CA . ILE B 1 69 ? -30.859 56.375 7.844 1 88.62 69 ILE B CA 1
ATOM 3420 C C . ILE B 1 69 ? -31.5 57.688 7.371 1 88.62 69 ILE B C 1
ATOM 3422 O O . ILE B 1 69 ? -32.219 57.688 6.359 1 88.62 69 ILE B O 1
ATOM 3426 N N . PRO B 1 70 ? -31.234 58.719 8.242 1 89.38 70 PRO B N 1
ATOM 3427 C CA . PRO B 1 70 ? -31.609 60.031 7.695 1 89.38 70 PRO B CA 1
ATOM 3428 C C . PRO B 1 70 ? -30.766 60.438 6.5 1 89.38 70 PRO B C 1
ATOM 3430 O O . PRO B 1 70 ? -29.531 60.281 6.531 1 89.38 70 PRO B O 1
ATOM 3433 N N . GLY B 1 71 ? -31.422 60.938 5.492 1 86.81 71 GLY B N 1
ATOM 3434 C CA . GLY B 1 71 ? -30.688 61.312 4.289 1 86.81 71 GLY B CA 1
ATOM 3435 C C . GLY B 1 71 ? -30.297 60.094 3.432 1 86.81 71 GLY B C 1
ATOM 3436 O O . GLY B 1 71 ? -31.047 59.125 3.334 1 86.81 71 GLY B O 1
ATOM 3437 N N . ILE B 1 72 ? -29.344 60.312 2.553 1 84.31 72 ILE B N 1
ATOM 3438 C CA . ILE B 1 72 ? -28.891 59.281 1.627 1 84.31 72 ILE B CA 1
ATOM 3439 C C . ILE B 1 72 ? -27.406 58.969 1.896 1 84.31 72 ILE B C 1
ATOM 3441 O O . ILE B 1 72 ? -26.594 59.875 2.051 1 84.31 72 ILE B O 1
ATOM 3445 N N . LYS B 1 73 ? -27.172 57.656 2.166 1 82.75 73 LYS B N 1
ATOM 3446 C CA . LYS B 1 73 ? -25.781 57.188 2.268 1 82.75 73 LYS B CA 1
ATOM 3447 C C . LYS B 1 73 ? -25.578 55.906 1.48 1 82.75 73 LYS B C 1
ATOM 3449 O O . LYS B 1 73 ? -26.359 54.938 1.631 1 82.75 73 LYS B O 1
ATOM 3454 N N . GLY B 1 74 ? -24.531 55.844 0.611 1 83.56 74 GLY B N 1
ATOM 3455 C CA . GLY B 1 74 ? -24.25 54.656 -0.183 1 83.56 74 GLY B CA 1
ATOM 3456 C C . GLY B 1 74 ? -25.297 54.375 -1.235 1 83.56 74 GLY B C 1
ATOM 3457 O O . GLY B 1 74 ? -25.734 55.312 -1.948 1 83.56 74 GLY B O 1
ATOM 3458 N N . ARG B 1 75 ? -25.672 53 -1.271 1 87.12 75 ARG B N 1
ATOM 3459 C CA . ARG B 1 75 ? -26.688 52.594 -2.244 1 87.12 75 ARG B CA 1
ATOM 3460 C C . ARG B 1 75 ? -28.078 52.625 -1.636 1 87.12 75 ARG B C 1
ATOM 3462 O O . ARG B 1 75 ? -28.312 52 -0.582 1 87.12 75 ARG B O 1
ATOM 3469 N N . ILE B 1 76 ? -29.047 53.25 -2.34 1 85.94 76 ILE B N 1
ATOM 3470 C CA . ILE B 1 76 ? -30.422 53.344 -1.855 1 85.94 76 ILE B CA 1
ATOM 3471 C C . ILE B 1 76 ? -31.234 52.156 -2.342 1 85.94 76 ILE B C 1
ATOM 3473 O O . ILE B 1 76 ? -31.188 51.812 -3.525 1 85.94 76 ILE B O 1
ATOM 3477 N N . GLU B 1 77 ? -31.766 51.531 -1.304 1 87.5 77 GLU B N 1
ATOM 3478 C CA . GLU B 1 77 ? -32.781 50.531 -1.648 1 87.5 77 GLU B CA 1
ATOM 3479 C C . GLU B 1 77 ? -34.125 51.188 -1.884 1 87.5 77 GLU B C 1
ATOM 3481 O O . GLU B 1 77 ? -34.969 51.219 -0.975 1 87.5 77 GLU B O 1
ATOM 3486 N N . PHE B 1 78 ? -34.406 51.406 -3.059 1 86.38 78 PHE B N 1
ATOM 3487 C CA . PHE B 1 78 ? -35.531 52.219 -3.416 1 86.38 78 PHE B CA 1
ATOM 3488 C C . PHE B 1 78 ? -36.844 51.531 -3.055 1 86.38 78 PHE B C 1
ATOM 3490 O O . PHE B 1 78 ? -37.75 52.156 -2.471 1 86.38 78 PHE B O 1
ATOM 3497 N N . ALA B 1 79 ? -36.844 50.312 -3.428 1 87.06 79 ALA B N 1
ATOM 3498 C CA . ALA B 1 79 ? -38.094 49.562 -3.174 1 87.06 79 ALA B CA 1
ATOM 3499 C C . ALA B 1 79 ? -38.406 49.562 -1.684 1 87.06 79 ALA B C 1
ATOM 3501 O O . ALA B 1 79 ? -39.562 49.812 -1.288 1 87.06 79 ALA B O 1
ATOM 3502 N N . LYS B 1 80 ? -37.469 49.375 -0.939 1 87.75 80 LYS B N 1
ATOM 3503 C CA . LYS B 1 80 ? -37.688 49.281 0.504 1 87.75 80 LYS B CA 1
ATOM 3504 C C . LYS B 1 80 ? -38 50.656 1.096 1 87.75 80 LYS B C 1
ATOM 3506 O O . LYS B 1 80 ? -38.781 50.75 2.02 1 87.75 80 LYS B O 1
ATOM 3511 N N . THR B 1 81 ? -37.375 51.594 0.49 1 87.69 81 THR B N 1
ATOM 3512 C CA . THR B 1 81 ? -37.562 52.969 0.962 1 87.69 81 THR B CA 1
ATOM 3513 C C . THR B 1 81 ? -39 53.406 0.697 1 87.69 81 THR B C 1
ATOM 3515 O O . THR B 1 81 ? -39.625 54.031 1.561 1 87.69 81 THR B O 1
ATOM 3518 N N . ILE B 1 82 ? -39.562 53.031 -0.397 1 84.5 82 ILE B N 1
ATOM 3519 C CA . ILE B 1 82 ? -40.906 53.438 -0.811 1 84.5 82 ILE B CA 1
ATOM 3520 C C . ILE B 1 82 ? -41.938 52.656 -0.038 1 84.5 82 ILE B C 1
ATOM 3522 O O . ILE B 1 82 ? -42.906 53.219 0.494 1 84.5 82 ILE B O 1
ATOM 3526 N N . ARG B 1 83 ? -41.562 51.406 0.071 1 84.38 83 ARG B N 1
ATOM 3527 C CA . ARG B 1 83 ? -42.531 50.531 0.722 1 84.38 83 ARG B CA 1
ATOM 3528 C C . ARG B 1 83 ? -42.688 50.875 2.195 1 84.38 83 ARG B C 1
ATOM 3530 O O . ARG B 1 83 ? -43.781 50.781 2.746 1 84.38 83 ARG B O 1
ATOM 3537 N N . GLY B 1 84 ? -41.688 51.344 2.76 1 86.56 84 GLY B N 1
ATOM 3538 C CA . GLY B 1 84 ? -41.719 51.656 4.18 1 86.56 84 GLY B CA 1
ATOM 3539 C C . GLY B 1 84 ? -42.125 53.094 4.465 1 86.56 84 GLY B C 1
ATOM 3540 O O . GLY B 1 84 ? -42.219 53.5 5.625 1 86.56 84 GLY B O 1
ATOM 3541 N N . PHE B 1 85 ? -42.406 53.875 3.438 1 86.25 85 PHE B N 1
ATOM 3542 C CA . PHE B 1 85 ? -42.781 55.281 3.516 1 86.25 85 PHE B CA 1
ATOM 3543 C C . PHE B 1 85 ? -41.75 56.094 4.27 1 86.25 85 PHE B C 1
ATOM 3545 O O . PHE B 1 85 ? -42.094 57 5.008 1 86.25 85 PHE B O 1
ATOM 3552 N N . HIS B 1 86 ? -40.5 55.656 4.105 1 87 86 HIS B N 1
ATOM 3553 C CA . HIS B 1 86 ? -39.438 56.312 4.859 1 87 86 HIS B CA 1
ATOM 3554 C C . HIS B 1 86 ? -39.094 57.688 4.285 1 87 86 HIS B C 1
ATOM 3556 O O . HIS B 1 86 ? -38.656 58.594 5.016 1 87 86 HIS B O 1
ATOM 3562 N N . LEU B 1 87 ? -39.438 57.875 3.107 1 85.5 87 LEU B N 1
ATOM 3563 C CA . LEU B 1 87 ? -39.125 59.125 2.426 1 85.5 87 LEU B CA 1
ATOM 3564 C C . LEU B 1 87 ? -39.875 60.281 3.059 1 85.5 87 LEU B C 1
ATOM 3566 O O . LEU B 1 87 ? -39.375 61.406 3.146 1 85.5 87 LEU B O 1
ATOM 3570 N N . ASN B 1 88 ? -41.031 60 3.504 1 86.06 88 ASN B N 1
ATOM 3571 C CA . ASN B 1 88 ? -41.875 61.031 4.117 1 86.06 88 ASN B CA 1
ATOM 3572 C C . ASN B 1 88 ? -41.25 61.594 5.391 1 86.06 88 ASN B C 1
ATOM 3574 O O . ASN B 1 88 ? -41.594 62.688 5.816 1 86.06 88 ASN B O 1
ATOM 3578 N N . HIS B 1 89 ? -40.438 60.844 5.906 1 89.62 89 HIS B N 1
ATOM 3579 C CA . HIS B 1 89 ? -39.781 61.25 7.145 1 89.62 89 HIS B CA 1
ATOM 3580 C C . HIS B 1 89 ? -38.312 61.625 6.891 1 89.62 89 HIS B C 1
ATOM 3582 O O . HIS B 1 89 ? -37.531 61.75 7.832 1 89.62 89 HIS B O 1
ATOM 3588 N N . GLY B 1 90 ? -38.031 61.75 5.656 1 88.62 90 GLY B N 1
ATOM 3589 C CA . GLY B 1 90 ? -36.688 62.125 5.309 1 88.62 90 GLY B CA 1
ATOM 3590 C C . GLY B 1 90 ? -35.688 61.031 5.5 1 88.62 90 GLY B C 1
ATOM 3591 O O . GLY B 1 90 ? -34.469 61.281 5.691 1 88.62 90 GLY B O 1
ATOM 3592 N N . LYS B 1 91 ? -36.156 59.812 5.562 1 91.19 91 LYS B N 1
ATOM 3593 C CA . LYS B 1 91 ? -35.281 58.688 5.766 1 91.19 91 LYS B CA 1
ATOM 3594 C C . LYS B 1 91 ? -35.219 57.812 4.52 1 91.19 91 LYS B C 1
ATOM 3596 O O . LYS B 1 91 ? -36.156 57.812 3.699 1 91.19 91 LYS B O 1
ATOM 3601 N N . THR B 1 92 ? -34.125 57.156 4.32 1 91.75 92 THR B N 1
ATOM 3602 C CA . THR B 1 92 ? -33.969 56.188 3.236 1 91.75 92 THR B CA 1
ATOM 3603 C C . THR B 1 92 ? -33.406 54.875 3.766 1 91.75 92 THR B C 1
ATOM 3605 O O . THR B 1 92 ? -32.719 54.844 4.789 1 91.75 92 THR B O 1
ATOM 3608 N N . VAL B 1 93 ? -33.781 53.844 3.08 1 90.19 93 VAL B N 1
ATOM 3609 C CA . VAL B 1 93 ? -33.062 52.562 3.264 1 90.19 93 VAL B CA 1
ATOM 3610 C C . VAL B 1 93 ? -31.828 52.531 2.389 1 90.19 93 VAL B C 1
ATOM 3612 O O . VAL B 1 93 ? -31.922 52.531 1.159 1 90.19 93 VAL B O 1
ATOM 3615 N N . SER B 1 94 ? -30.719 52.625 3.094 1 89.81 94 SER B N 1
ATOM 3616 C CA . SER B 1 94 ? -29.453 52.75 2.377 1 89.81 94 SER B CA 1
ATOM 3617 C C . SER B 1 94 ? -28.516 51.594 2.736 1 89.81 94 SER B C 1
ATOM 3619 O O . SER B 1 94 ? -28.531 51.094 3.871 1 89.81 94 SER B O 1
ATOM 3621 N N . THR B 1 95 ? -27.781 51.125 1.693 1 86.56 95 THR B N 1
ATOM 3622 C CA . THR B 1 95 ? -26.719 50.125 1.877 1 86.56 95 THR B CA 1
ATOM 3623 C C . THR B 1 95 ? -25.344 50.781 1.737 1 86.56 95 THR B C 1
ATOM 3625 O O . THR B 1 95 ? -25.047 51.406 0.724 1 86.56 95 THR B O 1
ATOM 3628 N N . PHE B 1 96 ? -24.656 50.812 2.914 1 83.88 96 PHE B N 1
ATOM 3629 C CA . PHE B 1 96 ? -23.297 51.375 2.877 1 83.88 96 PHE B CA 1
ATOM 3630 C C . PHE B 1 96 ? -22.344 50.5 3.684 1 83.88 96 PHE B C 1
ATOM 3632 O O . PHE B 1 96 ? -22.781 49.719 4.531 1 83.88 96 PHE B O 1
ATOM 3639 N N . ASP B 1 97 ? -21.047 50.594 3.375 1 79.69 97 ASP B N 1
ATOM 3640 C CA . ASP B 1 97 ? -20.047 49.812 4.078 1 79.69 97 ASP B CA 1
ATOM 3641 C C . ASP B 1 97 ? -19.797 50.375 5.48 1 79.69 97 ASP B C 1
ATOM 3643 O O . ASP B 1 97 ? -19.641 51.562 5.656 1 79.69 97 ASP B O 1
ATOM 3647 N N . MET B 1 98 ? -20.078 49.531 6.449 1 78.44 98 MET B N 1
ATOM 3648 C CA . MET B 1 98 ? -19.797 49.906 7.832 1 78.44 98 MET B CA 1
ATOM 3649 C C . MET B 1 98 ? -18.797 48.938 8.453 1 78.44 98 MET B C 1
ATOM 3651 O O . MET B 1 98 ? -18.75 47.75 8.094 1 78.44 98 MET B O 1
ATOM 3655 N N . LEU B 1 99 ? -17.984 49.562 9.273 1 80.44 99 LEU B N 1
ATOM 3656 C CA . LEU B 1 99 ? -17.062 48.75 10.047 1 80.44 99 LEU B CA 1
ATOM 3657 C C . LEU B 1 99 ? -17.797 47.969 11.125 1 80.44 99 LEU B C 1
ATOM 3659 O O . LEU B 1 99 ? -18.422 48.562 12.008 1 80.44 99 LEU B O 1
ATOM 3663 N N . ASN B 1 100 ? -17.891 46.656 10.867 1 84.25 100 ASN B N 1
ATOM 3664 C CA . ASN B 1 100 ? -18.547 45.844 11.883 1 84.25 100 ASN B CA 1
ATOM 3665 C C . ASN B 1 100 ? -17.828 44.531 12.086 1 84.25 100 ASN B C 1
ATOM 3667 O O . ASN B 1 100 ? -16.828 44.25 11.422 1 84.25 100 ASN B O 1
ATOM 3671 N N . GLU B 1 101 ? -18.359 43.781 13.039 1 89.5 101 GLU B N 1
ATOM 3672 C CA . GLU B 1 101 ? -17.703 42.531 13.469 1 89.5 101 GLU B CA 1
ATOM 3673 C C . GLU B 1 101 ? -18.109 41.344 12.586 1 89.5 101 GLU B C 1
ATOM 3675 O O . GLU B 1 101 ? -17.609 40.25 12.742 1 89.5 101 GLU B O 1
ATOM 3680 N N . ASP B 1 102 ? -18.938 41.562 11.602 1 90.38 102 ASP B N 1
ATOM 3681 C CA . ASP B 1 102 ? -19.453 40.469 10.789 1 90.38 102 ASP B CA 1
ATOM 3682 C C . ASP B 1 102 ? -18.5 40.125 9.648 1 90.38 102 ASP B C 1
ATOM 3684 O O . ASP B 1 102 ? -18.891 40.125 8.477 1 90.38 102 ASP B O 1
ATOM 3688 N N . THR B 1 103 ? -17.328 39.875 10.008 1 89.94 103 THR B N 1
ATOM 3689 C CA . THR B 1 103 ? -16.281 39.469 9.07 1 89.94 103 THR B CA 1
ATOM 3690 C C . THR B 1 103 ? -16.312 37.969 8.805 1 89.94 103 THR B C 1
ATOM 3692 O O . THR B 1 103 ? -16.938 37.219 9.57 1 89.94 103 THR B O 1
ATOM 3695 N N . LEU B 1 104 ? -15.68 37.594 7.738 1 91 104 LEU B N 1
ATOM 3696 C CA . LEU B 1 104 ? -15.641 36.188 7.398 1 91 104 LEU B CA 1
ATOM 3697 C C . LEU B 1 104 ? -15.023 35.375 8.531 1 91 104 LEU B C 1
ATOM 3699 O O . LEU B 1 104 ? -15.516 34.281 8.867 1 91 104 LEU B O 1
ATOM 3703 N N . ALA B 1 105 ? -13.969 35.875 9.094 1 93 105 ALA B N 1
ATOM 3704 C CA . ALA B 1 105 ? -13.305 35.188 10.188 1 93 105 ALA B CA 1
ATOM 3705 C C . ALA B 1 105 ? -14.258 34.969 11.359 1 93 105 ALA B C 1
ATOM 3707 O O . ALA B 1 105 ? -14.352 33.844 11.891 1 93 105 ALA B O 1
ATOM 3708 N N . ASN B 1 106 ? -14.992 35.969 11.664 1 94.19 106 ASN B N 1
ATOM 3709 C CA . ASN B 1 106 ? -15.914 35.875 12.789 1 94.19 106 ASN B CA 1
ATOM 3710 C C . ASN B 1 106 ? -17.109 35 12.469 1 94.19 106 ASN B C 1
ATOM 3712 O O . ASN B 1 106 ? -17.625 34.281 13.336 1 94.19 106 ASN B O 1
ATOM 3716 N N . ARG B 1 107 ? -17.5 35.031 11.289 1 94.56 107 ARG B N 1
ATOM 3717 C CA . ARG B 1 107 ? -18.578 34.125 10.859 1 94.56 107 ARG B CA 1
ATOM 3718 C C . ARG B 1 107 ? -18.156 32.656 10.961 1 94.56 107 ARG B C 1
ATOM 3720 O O . ARG B 1 107 ? -18.953 31.812 11.359 1 94.56 107 ARG B O 1
ATOM 3727 N N . ILE B 1 108 ? -16.969 32.406 10.594 1 95.44 108 ILE B N 1
ATOM 3728 C CA . ILE B 1 108 ? -16.422 31.062 10.672 1 95.44 108 ILE B CA 1
ATOM 3729 C C . ILE B 1 108 ? -16.406 30.609 12.133 1 95.44 108 ILE B C 1
ATOM 3731 O O . ILE B 1 108 ? -16.828 29.5 12.445 1 95.44 108 ILE B O 1
ATOM 3735 N N . ILE B 1 109 ? -15.961 31.484 12.945 1 96.62 109 ILE B N 1
ATOM 3736 C CA . ILE B 1 109 ? -15.852 31.172 14.367 1 96.62 109 ILE B CA 1
ATOM 3737 C C . ILE B 1 109 ? -17.234 30.859 14.938 1 96.62 109 ILE B C 1
ATOM 3739 O O . ILE B 1 109 ? -17.438 29.812 15.562 1 96.62 109 ILE B O 1
ATOM 3743 N N . LYS B 1 110 ? -18.172 31.719 14.703 1 96.81 110 LYS B N 1
ATOM 3744 C CA . LYS B 1 110 ? -19.516 31.531 15.234 1 96.81 110 LYS B CA 1
ATOM 3745 C C . LYS B 1 110 ? -20.156 30.266 14.68 1 96.81 110 LYS B C 1
ATOM 3747 O O . LYS B 1 110 ? -20.781 29.5 15.422 1 96.81 110 LYS B O 1
ATOM 3752 N N . SER B 1 111 ? -20 30.094 13.422 1 96.88 111 SER B N 1
ATOM 3753 C CA . SER B 1 111 ? -20.562 28.906 12.789 1 96.88 111 SER B CA 1
ATOM 3754 C C . SER B 1 111 ? -19.953 27.625 13.336 1 96.88 111 SER B C 1
ATOM 3756 O O . SER B 1 111 ? -20.641 26.609 13.484 1 96.88 111 SER B O 1
ATOM 3758 N N . THR B 1 112 ? -18.672 27.641 13.586 1 97.06 112 THR B N 1
ATOM 3759 C CA . THR B 1 112 ? -18 26.469 14.156 1 97.06 112 THR B CA 1
ATOM 3760 C C . THR B 1 112 ? -18.516 26.188 15.562 1 97.06 112 THR B C 1
ATOM 3762 O O . THR B 1 112 ? -18.703 25.031 15.938 1 97.06 112 THR B O 1
ATOM 3765 N N . LEU B 1 113 ? -18.734 27.266 16.312 1 97.19 113 LEU B N 1
ATOM 3766 C CA . LEU B 1 113 ? -19.328 27.078 17.641 1 97.19 113 LEU B CA 1
ATOM 3767 C C . LEU B 1 113 ? -20.672 26.391 17.531 1 97.19 113 LEU B C 1
ATOM 3769 O O . LEU B 1 113 ? -20.984 25.5 18.344 1 97.19 113 LEU B O 1
ATOM 3773 N N . ALA B 1 114 ? -21.406 26.781 16.562 1 95.69 114 ALA B N 1
ATOM 3774 C CA . ALA B 1 114 ? -22.719 26.172 16.344 1 95.69 114 ALA B CA 1
ATOM 3775 C C . ALA B 1 114 ? -22.594 24.688 16.062 1 95.69 114 ALA B C 1
ATOM 3777 O O . ALA B 1 114 ? -23.375 23.875 16.578 1 95.69 114 ALA B O 1
ATOM 3778 N N . ILE B 1 115 ? -21.656 24.375 15.297 1 95 115 ILE B N 1
ATOM 3779 C CA . ILE B 1 115 ? -21.391 22.984 14.961 1 95 115 ILE B CA 1
ATOM 3780 C C . ILE B 1 115 ? -20.938 22.219 16.203 1 95 115 ILE B C 1
ATOM 3782 O O . ILE B 1 115 ? -21.422 21.125 16.469 1 95 115 ILE B O 1
ATOM 3786 N N . LEU B 1 116 ? -20.016 22.828 16.906 1 95.75 116 LEU B N 1
ATOM 3787 C CA . LEU B 1 116 ? -19.453 22.234 18.109 1 95.75 116 LEU B CA 1
ATOM 3788 C C . LEU B 1 116 ? -20.547 21.891 19.109 1 95.75 116 LEU B C 1
ATOM 3790 O O . LEU B 1 116 ? -20.578 20.797 19.672 1 95.75 116 LEU B O 1
ATOM 3794 N N . ILE B 1 117 ? -21.5 22.766 19.281 1 96.06 117 ILE B N 1
ATOM 3795 C CA . ILE B 1 117 ? -22.594 22.625 20.234 1 96.06 117 ILE B CA 1
ATOM 3796 C C . ILE B 1 117 ? -23.469 21.422 19.859 1 96.06 117 ILE B C 1
ATOM 3798 O O . ILE B 1 117 ? -24 20.734 20.734 1 96.06 117 ILE B O 1
ATOM 3802 N N . LYS B 1 118 ? -23.469 21.094 18.672 1 94.31 118 LYS B N 1
ATOM 3803 C CA . LYS B 1 118 ? -24.375 20.062 18.172 1 94.31 118 LYS B CA 1
ATOM 3804 C C . LYS B 1 118 ? -23.688 18.703 18.141 1 94.31 118 LYS B C 1
ATOM 3806 O O . LYS B 1 118 ? -24.297 17.719 17.719 1 94.31 118 LYS B O 1
ATOM 3811 N N . HIS B 1 119 ? -22.531 18.688 18.531 1 93.69 119 HIS B N 1
ATOM 3812 C CA . HIS B 1 119 ? -21.828 17.406 18.547 1 93.69 119 HIS B CA 1
ATOM 3813 C C . HIS B 1 119 ? -22.344 16.516 19.688 1 93.69 119 HIS B C 1
ATOM 3815 O O . HIS B 1 119 ? -22.375 16.938 20.844 1 93.69 119 HIS B O 1
ATOM 3821 N N . GLU B 1 120 ? -22.562 15.312 19.422 1 88.56 120 GLU B N 1
ATOM 3822 C CA . GLU B 1 120 ? -23.203 14.398 20.359 1 88.56 120 GLU B CA 1
ATOM 3823 C C . GLU B 1 120 ? -22.266 14.023 21.5 1 88.56 120 GLU B C 1
ATOM 3825 O O . GLU B 1 120 ? -22.672 13.984 22.656 1 88.56 120 GLU B O 1
ATOM 3830 N N . LYS B 1 121 ? -21.062 13.859 21.25 1 88.88 121 LYS B N 1
ATOM 3831 C CA . LYS B 1 121 ? -20.141 13.289 22.234 1 88.88 121 LYS B CA 1
ATOM 3832 C C . LYS B 1 121 ? -19.312 14.383 22.891 1 88.88 121 LYS B C 1
ATOM 3834 O O . LYS B 1 121 ? -18.312 14.086 23.562 1 88.88 121 LYS B O 1
ATOM 3839 N N . LEU B 1 122 ? -19.703 15.602 22.656 1 92.81 122 LEU B N 1
ATOM 3840 C CA . LEU B 1 122 ? -18.969 16.703 23.266 1 92.81 122 LEU B CA 1
ATOM 3841 C C . LEU B 1 122 ? -19.281 16.797 24.766 1 92.81 122 LEU B C 1
ATOM 3843 O O . LEU B 1 122 ? -20.422 16.641 25.172 1 92.81 122 LEU B O 1
ATOM 3847 N N . ASN B 1 123 ? -18.188 16.953 25.531 1 93.31 123 ASN B N 1
ATOM 3848 C CA . ASN B 1 123 ? -18.344 17.156 26.969 1 93.31 123 ASN B CA 1
ATOM 3849 C C . ASN B 1 123 ? -19.344 18.266 27.281 1 93.31 123 ASN B C 1
ATOM 3851 O O . ASN B 1 123 ? -19.344 19.312 26.625 1 93.31 123 ASN B O 1
ATOM 3855 N N . SER B 1 124 ? -20.094 18.109 28.312 1 94 124 SER B N 1
ATOM 3856 C CA . SER B 1 124 ? -21.203 19.016 28.609 1 94 124 SER B CA 1
ATOM 3857 C C . SER B 1 124 ? -20.688 20.391 29.047 1 94 124 SER B C 1
ATOM 3859 O O . SER B 1 124 ? -21.266 21.406 28.672 1 94 124 SER B O 1
ATOM 3861 N N . THR B 1 125 ? -19.641 20.438 29.844 1 93.94 125 THR B N 1
ATOM 3862 C CA . THR B 1 125 ? -19.078 21.703 30.312 1 93.94 125 THR B CA 1
ATOM 3863 C C . THR B 1 125 ? -18.578 22.516 29.125 1 93.94 125 THR B C 1
ATOM 3865 O O . THR B 1 125 ? -18.812 23.734 29.062 1 93.94 125 THR B O 1
ATOM 3868 N N . ILE B 1 126 ? -18 21.875 28.25 1 94.56 126 ILE B N 1
ATOM 3869 C CA . ILE B 1 126 ? -17.453 22.531 27.062 1 94.56 126 ILE B CA 1
ATOM 3870 C C . ILE B 1 126 ? -18.578 23 26.172 1 94.56 126 ILE B C 1
ATOM 3872 O O . ILE B 1 126 ? -18.531 24.109 25.641 1 94.56 126 ILE B O 1
ATOM 3876 N N . ARG B 1 127 ? -19.531 22.188 26.062 1 95.94 127 ARG B N 1
ATOM 3877 C CA . ARG B 1 127 ? -20.703 22.531 25.266 1 95.94 127 ARG B CA 1
ATOM 3878 C C . ARG B 1 127 ? -21.375 23.797 25.797 1 95.94 127 ARG B C 1
ATOM 3880 O O . ARG B 1 127 ? -21.719 24.688 25.016 1 95.94 127 ARG B O 1
ATOM 3887 N N . ASP B 1 128 ? -21.531 23.828 27.062 1 96.56 128 ASP B N 1
ATOM 3888 C CA . ASP B 1 128 ? -22.203 24.969 27.688 1 96.56 128 ASP B CA 1
ATOM 3889 C C . ASP B 1 128 ? -21.391 26.25 27.484 1 96.56 128 ASP B C 1
ATOM 3891 O O . ASP B 1 128 ? -21.953 27.312 27.25 1 96.56 128 ASP B O 1
ATOM 3895 N N . GLU B 1 129 ? -20.156 26.094 27.641 1 95.69 129 GLU B N 1
ATOM 3896 C CA . GLU B 1 129 ? -19.297 27.25 27.391 1 95.69 129 GLU B CA 1
ATOM 3897 C C . GLU B 1 129 ? -19.406 27.719 25.953 1 95.69 129 GLU B C 1
ATOM 3899 O O . GLU B 1 129 ? -19.469 28.922 25.688 1 95.69 129 GLU B O 1
ATOM 3904 N N . ALA B 1 130 ? -19.375 26.797 25.047 1 97.19 130 ALA B N 1
ATOM 3905 C CA . ALA B 1 130 ? -19.5 27.125 23.641 1 97.19 130 ALA B CA 1
ATOM 3906 C C . ALA B 1 130 ? -20.828 27.828 23.359 1 97.19 130 ALA B C 1
ATOM 3908 O O . ALA B 1 130 ? -20.875 28.797 22.594 1 97.19 130 ALA B O 1
ATOM 3909 N N . ARG B 1 131 ? -21.844 27.359 23.953 1 96.94 131 ARG B N 1
ATOM 3910 C CA . ARG B 1 131 ? -23.172 27.953 23.812 1 96.94 131 ARG B CA 1
ATOM 3911 C C . ARG B 1 131 ? -23.172 29.406 24.328 1 96.94 131 ARG B C 1
ATOM 3913 O O . ARG B 1 131 ? -23.734 30.281 23.672 1 96.94 131 ARG B O 1
ATOM 3920 N N . SER B 1 132 ? -22.578 29.562 25.422 1 96.75 132 SER B N 1
ATOM 3921 C CA . SER B 1 132 ? -22.484 30.906 26 1 96.75 132 SER B CA 1
ATOM 3922 C C . SER B 1 132 ? -21.734 31.844 25.078 1 96.75 132 SER B C 1
ATOM 3924 O O . SER B 1 132 ? -22.156 33 24.859 1 96.75 132 SER B O 1
ATOM 3926 N N . LEU B 1 133 ? -20.688 31.391 24.547 1 96.81 133 LEU B N 1
ATOM 3927 C CA . LEU B 1 133 ? -19.875 32.219 23.656 1 96.81 133 LEU B CA 1
ATOM 3928 C C . LEU B 1 133 ? -20.625 32.5 22.359 1 96.81 133 LEU B C 1
ATOM 3930 O O . LEU B 1 133 ? -20.547 33.594 21.828 1 96.81 133 LEU B O 1
ATOM 3934 N N . TYR B 1 134 ? -21.328 31.516 21.906 1 96.5 134 TYR B N 1
ATOM 3935 C CA . TYR B 1 134 ? -22.141 31.656 20.719 1 96.5 134 TYR B CA 1
ATOM 3936 C C . TYR B 1 134 ? -23.141 32.812 20.875 1 96.5 134 TYR B C 1
ATOM 3938 O O . TYR B 1 134 ? -23.312 33.625 19.969 1 96.5 134 TYR B O 1
ATOM 3946 N N . ARG B 1 135 ? -23.703 32.906 21.969 1 94.75 135 ARG B N 1
ATOM 3947 C CA . ARG B 1 135 ? -24.719 33.938 22.25 1 94.75 135 ARG B CA 1
ATOM 3948 C C . ARG B 1 135 ? -24.109 35.312 22.391 1 94.75 135 ARG B C 1
ATOM 3950 O O . ARG B 1 135 ? -24.766 36.312 22.125 1 94.75 135 ARG B O 1
ATOM 3957 N N . LYS B 1 136 ? -22.844 35.312 22.672 1 92.38 136 LYS B N 1
ATOM 3958 C CA . LYS B 1 136 ? -22.156 36.594 22.891 1 92.38 136 LYS B CA 1
ATOM 3959 C C . LYS B 1 136 ? -21.703 37.188 21.562 1 92.38 136 LYS B C 1
ATOM 3961 O O . LYS B 1 136 ? -21.031 38.25 21.547 1 92.38 136 LYS B O 1
ATOM 3966 N N . LEU B 1 137 ? -22.078 36.562 20.531 1 93 137 LEU B N 1
ATOM 3967 C CA . LEU B 1 137 ? -21.719 37.062 19.203 1 93 137 LEU B CA 1
ATOM 3968 C C . LEU B 1 137 ? -22.969 37.406 18.391 1 93 137 LEU B C 1
ATOM 3970 O O . LEU B 1 137 ? -23.109 36.969 17.25 1 93 137 LEU B O 1
ATOM 3974 N N . PRO B 1 138 ? -23.781 38.25 18.828 1 85.62 138 PRO B N 1
ATOM 3975 C CA . PRO B 1 138 ? -25.062 38.469 18.156 1 85.62 138 PRO B CA 1
ATOM 3976 C C . PRO B 1 138 ? -24.922 39.188 16.812 1 85.62 138 PRO B C 1
ATOM 3978 O O . PRO B 1 138 ? -25.719 38.938 15.906 1 85.62 138 PRO B O 1
ATOM 3981 N N . GLY B 1 139 ? -24.031 40.062 16.625 1 85.25 139 GLY B N 1
ATOM 3982 C CA . GLY B 1 139 ? -23.891 40.812 15.383 1 85.25 139 GLY B CA 1
ATOM 3983 C C . GLY B 1 139 ? -23.188 40.031 14.289 1 85.25 139 GLY B C 1
ATOM 3984 O O . GLY B 1 139 ? -22.969 40.562 13.195 1 85.25 139 GLY B O 1
ATOM 3985 N N . ILE B 1 140 ? -22.906 38.812 14.539 1 92.69 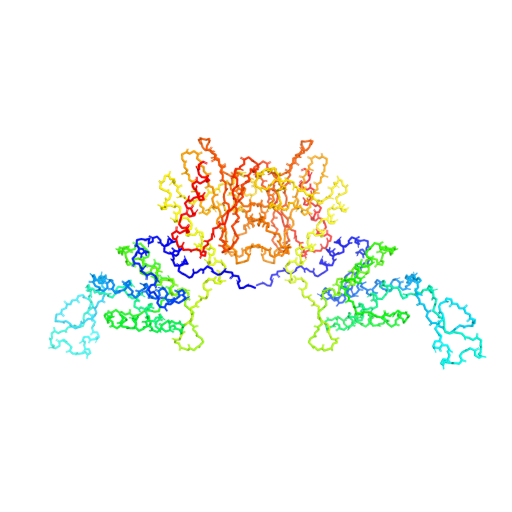140 ILE B N 1
ATOM 3986 C CA . ILE B 1 140 ? -22.188 38 13.57 1 92.69 140 ILE B CA 1
ATOM 3987 C C . ILE B 1 140 ? -23.109 36.938 12.992 1 92.69 140 ILE B C 1
ATOM 3989 O O . ILE B 1 140 ? -23.781 36.219 13.734 1 92.69 140 ILE B O 1
ATOM 3993 N N . SER B 1 141 ? -23.188 36.844 11.695 1 91.56 141 SER B N 1
ATOM 3994 C CA . SER B 1 141 ? -24.047 35.875 11.023 1 91.56 141 SER B CA 1
ATOM 3995 C C . SER B 1 141 ? -23.375 34.5 10.93 1 91.56 141 SER B C 1
ATOM 3997 O O . SER B 1 141 ? -22.156 34.406 10.984 1 91.56 141 SER B O 1
ATOM 3999 N N . THR B 1 142 ? -24.172 33.438 10.828 1 93.06 142 THR B N 1
ATOM 4000 C CA . THR B 1 142 ? -23.656 32.094 10.633 1 93.06 142 THR B CA 1
ATOM 4001 C C . THR B 1 142 ? -23.688 31.719 9.148 1 93.06 142 THR B C 1
ATOM 4003 O O . THR B 1 142 ? -24.438 32.312 8.367 1 93.06 142 THR B O 1
ATOM 4006 N N . LEU B 1 143 ? -22.797 30.859 8.828 1 92 143 LEU B N 1
ATOM 4007 C CA . LEU B 1 143 ? -22.719 30.391 7.453 1 92 143 LEU B CA 1
ATOM 4008 C C . LEU B 1 143 ? -22.547 28.875 7.402 1 92 143 LEU B C 1
ATOM 4010 O O . LEU B 1 143 ? -22.094 28.281 8.383 1 92 143 LEU B O 1
ATOM 4014 N N . HIS B 1 144 ? -23.109 28.328 6.277 1 91.06 144 HIS B N 1
ATOM 4015 C CA . HIS B 1 144 ? -22.781 26.922 6.016 1 91.06 144 HIS B CA 1
ATOM 4016 C C . HIS B 1 144 ? -21.328 26.766 5.594 1 91.06 144 HI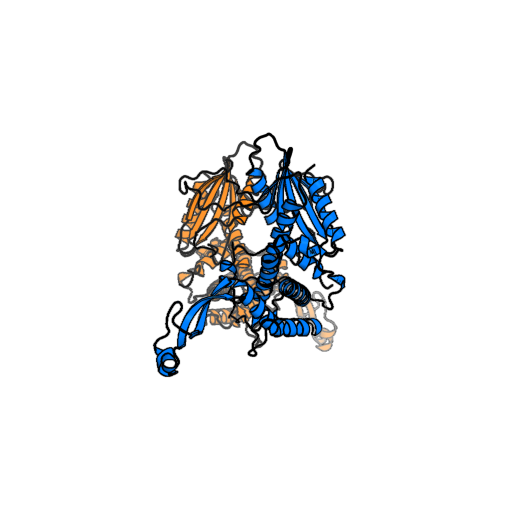S B C 1
ATOM 4018 O O . HIS B 1 144 ? -20.969 27.047 4.449 1 91.06 144 HIS B O 1
ATOM 4024 N N . LEU B 1 145 ? -20.625 26.266 6.469 1 91.19 145 LEU B N 1
ATOM 4025 C CA . LEU B 1 145 ? -19.172 26.25 6.289 1 91.19 145 LEU B CA 1
ATOM 4026 C C . LEU B 1 145 ? -18.766 25.219 5.242 1 91.19 145 LEU B C 1
ATOM 4028 O O . LEU B 1 145 ? -19.234 24.078 5.27 1 91.19 145 LEU B O 1
ATOM 4032 N N . THR B 1 146 ? -17.984 25.625 4.324 1 88.69 146 THR B N 1
ATOM 4033 C CA . THR B 1 146 ? -17.328 24.797 3.322 1 88.69 146 THR B CA 1
ATOM 4034 C C . THR B 1 146 ? -15.812 25.016 3.35 1 88.69 146 THR B C 1
ATOM 4036 O O . THR B 1 146 ? -15.336 26.016 3.904 1 88.69 146 THR B O 1
ATOM 4039 N N . PRO B 1 147 ? -15.125 24.047 2.84 1 85.75 147 PRO B N 1
ATOM 4040 C CA . PRO B 1 147 ? -13.672 24.219 2.818 1 85.75 147 PRO B CA 1
ATOM 4041 C C . PRO B 1 147 ? -13.227 25.5 2.143 1 85.75 147 PRO B C 1
ATOM 4043 O O . PRO B 1 147 ? -12.18 26.062 2.482 1 85.75 147 PRO B O 1
ATOM 4046 N N . GLN B 1 148 ? -13.984 25.984 1.272 1 87.38 148 GLN B N 1
ATOM 4047 C CA . GLN B 1 148 ? -13.648 27.188 0.524 1 87.38 148 GLN B CA 1
ATOM 4048 C C . GLN B 1 148 ? -13.617 28.406 1.435 1 87.38 148 GLN B C 1
ATOM 4050 O O . GLN B 1 148 ? -12.82 29.328 1.227 1 87.38 148 GLN B O 1
ATOM 4055 N N . HIS B 1 149 ? -14.438 28.5 2.375 1 90.56 149 HIS B N 1
ATOM 4056 C CA . HIS B 1 149 ? -14.477 29.641 3.295 1 90.56 149 HIS B CA 1
ATOM 4057 C C . HIS B 1 149 ? -13.148 29.812 4.02 1 90.56 149 HIS B C 1
ATOM 4059 O O . HIS B 1 149 ? -12.711 30.938 4.266 1 90.56 149 HIS B O 1
ATOM 4065 N N . PHE B 1 150 ? -12.539 28.703 4.285 1 90.31 150 PHE B N 1
ATOM 4066 C CA . PHE B 1 150 ? -11.273 28.75 5.008 1 90.31 150 PHE B CA 1
ATOM 4067 C C . PHE B 1 150 ? -10.141 29.203 4.094 1 90.31 150 PHE B C 1
ATOM 4069 O O . PHE B 1 150 ? -9.211 29.891 4.531 1 90.31 150 PHE B O 1
ATOM 4076 N N . SER B 1 151 ? -10.25 28.859 2.869 1 86.31 151 SER B N 1
ATOM 4077 C CA . SER B 1 151 ? -9.227 29.219 1.898 1 86.31 151 SER B CA 1
ATOM 4078 C C . SER B 1 151 ? -9.195 30.734 1.67 1 86.31 151 SER B C 1
ATOM 4080 O O . SER B 1 151 ? -8.133 31.297 1.398 1 86.31 151 SER B O 1
ATOM 4082 N N . TYR B 1 152 ? -10.297 31.391 1.838 1 80.5 152 TYR B N 1
ATOM 4083 C CA . TYR B 1 152 ? -10.398 32.812 1.622 1 80.5 152 TYR B CA 1
ATOM 4084 C C . TYR B 1 152 ? -9.633 33.594 2.693 1 80.5 152 TYR B C 1
ATOM 4086 O O . TYR B 1 152 ? -9.258 34.75 2.488 1 80.5 152 TYR B O 1
ATOM 4094 N N . LEU B 1 153 ? -9.453 32.969 3.766 1 83.44 153 LEU B N 1
ATOM 4095 C CA . LEU B 1 153 ? -8.781 33.625 4.871 1 83.44 153 LEU B CA 1
ATOM 4096 C C . LEU B 1 153 ? -7.27 33.469 4.777 1 83.44 153 LEU B C 1
ATOM 4098 O O . LEU B 1 153 ? -6.512 34.094 5.512 1 83.44 153 LEU B O 1
ATOM 4102 N N . ASN B 1 154 ? -7.012 32.531 3.766 1 71.94 154 ASN B N 1
ATOM 4103 C CA . ASN B 1 154 ? -5.586 32.281 3.594 1 71.94 154 ASN B CA 1
ATOM 4104 C C . ASN B 1 154 ? -4.852 33.531 3.098 1 71.94 154 ASN B C 1
ATOM 4106 O O . ASN B 1 154 ? -5.285 34.188 2.139 1 71.94 154 ASN B O 1
ATOM 4110 N N . GLY B 1 155 ? -4.047 34.156 3.902 1 62.28 155 GLY B N 1
ATOM 4111 C CA . GLY B 1 155 ? -3.264 35.312 3.475 1 62.28 155 GLY B CA 1
ATOM 4112 C C . GLY B 1 155 ? -3.76 36.594 4.059 1 62.28 155 GLY B C 1
ATOM 4113 O O . GLY B 1 155 ? -3.229 37.688 3.74 1 62.28 155 GLY B O 1
ATOM 4114 N N . GLY B 1 156 ? -4.828 36.531 4.715 1 61.91 156 GLY B N 1
ATOM 4115 C CA . GLY B 1 156 ? -5.402 37.781 5.207 1 61.91 156 GLY B CA 1
ATOM 4116 C C . GLY B 1 156 ? -4.652 38.344 6.391 1 61.91 156 GLY B C 1
ATOM 4117 O O . GLY B 1 156 ? -3.633 37.812 6.816 1 61.91 156 GLY B O 1
ATOM 4118 N N . LYS B 1 157 ? -4.98 39.531 6.648 1 67.19 157 LYS B N 1
ATOM 4119 C CA . LYS B 1 157 ? -4.328 40.406 7.625 1 67.19 157 LYS B CA 1
ATOM 4120 C C . LYS B 1 157 ? -4.684 40 9.047 1 67.19 157 LYS B C 1
ATOM 4122 O O . LYS B 1 157 ? -4.367 40.688 10.008 1 67.19 157 LYS B O 1
ATOM 4127 N N . ASN B 1 158 ? -5.227 38.75 9.172 1 72.75 158 ASN B N 1
ATOM 4128 C CA . ASN B 1 158 ? -5.613 38.375 10.516 1 72.75 158 ASN B CA 1
ATOM 4129 C C . ASN B 1 158 ? -4.395 38.188 11.422 1 72.75 158 ASN B C 1
ATOM 4131 O O . ASN B 1 158 ? -3.305 37.875 10.945 1 72.75 158 ASN B O 1
ATOM 4135 N N . THR B 1 159 ? -4.672 38.594 12.625 1 78.19 159 THR B N 1
ATOM 4136 C CA . THR B 1 159 ? -3.619 38.406 13.617 1 78.19 159 THR B CA 1
ATOM 4137 C C . THR B 1 159 ? -3.273 36.906 13.75 1 78.19 159 THR B C 1
ATOM 4139 O O . THR B 1 159 ? -4.055 36.062 13.344 1 78.19 159 THR B O 1
ATOM 4142 N N . ARG B 1 160 ? -2.145 36.656 14.266 1 81.69 160 ARG B N 1
ATOM 4143 C CA . ARG B 1 160 ? -1.672 35.281 14.492 1 81.69 160 ARG B CA 1
ATOM 4144 C C . ARG B 1 160 ? -2.652 34.5 15.359 1 81.69 160 ARG B C 1
ATOM 4146 O O . ARG B 1 160 ? -2.889 33.312 15.125 1 81.69 160 ARG B O 1
ATOM 4153 N N . TYR B 1 161 ? -3.188 35.219 16.25 1 82.25 161 TYR B N 1
ATOM 4154 C CA . TYR B 1 161 ? -4.098 34.562 17.172 1 82.25 161 TYR B CA 1
ATOM 4155 C C . TYR B 1 161 ? -5.387 34.156 16.469 1 82.25 161 TYR B C 1
ATOM 4157 O O . TYR B 1 161 ? -5.902 33.062 16.703 1 82.25 161 TYR B O 1
ATOM 4165 N N . TYR B 1 162 ? -5.906 35.031 15.602 1 88.62 162 TYR B N 1
ATOM 4166 C CA . TYR B 1 162 ? -7.07 34.688 14.797 1 88.62 162 TYR B CA 1
ATOM 4167 C C . TYR B 1 162 ? -6.781 33.469 13.922 1 88.62 162 TYR B C 1
ATOM 4169 O O . TYR B 1 162 ? -7.613 32.562 13.805 1 88.62 162 TYR B O 1
ATOM 4177 N N . LYS B 1 163 ? -5.605 33.531 13.445 1 88.69 163 LYS B N 1
ATOM 4178 C CA . LYS B 1 163 ? -5.238 32.438 12.547 1 88.69 163 LYS B CA 1
ATOM 4179 C C . LYS B 1 163 ? -5.215 31.094 13.281 1 88.69 163 LYS B C 1
ATOM 4181 O O . LYS B 1 163 ? -5.633 30.062 12.734 1 88.69 163 LYS B O 1
ATOM 4186 N N . PHE B 1 164 ? -4.723 31.156 14.445 1 88.44 164 PHE B N 1
ATOM 4187 C CA . PHE B 1 164 ? -4.719 29.953 15.273 1 88.44 164 PHE B CA 1
ATOM 4188 C C . PHE B 1 164 ? -6.137 29.453 15.508 1 88.44 164 PHE B C 1
ATOM 4190 O O . PHE B 1 164 ? -6.434 28.281 15.281 1 88.44 164 PHE B O 1
ATOM 4197 N N . VAL B 1 165 ? -6.984 30.328 15.922 1 91.75 165 VAL B N 1
ATOM 4198 C CA . VAL B 1 165 ? -8.367 29.969 16.219 1 91.75 165 VAL B CA 1
ATOM 4199 C C . VAL B 1 165 ? -9.047 29.438 14.969 1 91.75 165 VAL B C 1
ATOM 4201 O O . VAL B 1 165 ? -9.773 28.438 15.023 1 91.75 165 VAL B O 1
ATOM 4204 N N . ILE B 1 166 ? -8.734 30.062 13.883 1 92.81 166 ILE B N 1
ATOM 4205 C CA . ILE B 1 166 ? -9.32 29.641 12.617 1 92.81 166 ILE B CA 1
ATOM 4206 C C . ILE B 1 166 ? -8.836 28.25 12.25 1 92.81 166 ILE B C 1
ATOM 4208 O O . ILE B 1 166 ? -9.594 27.438 11.719 1 92.81 166 ILE B O 1
ATOM 4212 N N . SER B 1 167 ? -7.625 27.969 12.523 1 91.19 167 SER B N 1
ATOM 4213 C CA . SER B 1 167 ? -7.09 26.625 12.266 1 91.19 167 SER B CA 1
ATOM 4214 C C . SER B 1 167 ? -7.82 25.578 13.094 1 91.19 167 SER B C 1
ATOM 4216 O O . SER B 1 167 ? -8.109 24.484 12.594 1 91.19 167 SER B O 1
ATOM 4218 N N . VAL B 1 168 ? -8.125 25.891 14.297 1 92.44 168 VAL B N 1
ATOM 4219 C CA . VAL B 1 168 ? -8.883 24.984 15.164 1 92.44 168 VAL B CA 1
ATOM 4220 C C . VAL B 1 168 ? -10.281 24.766 14.578 1 92.44 168 VAL B C 1
ATOM 4222 O O . VAL B 1 168 ? -10.75 23.641 14.492 1 92.44 168 VAL B O 1
ATOM 4225 N N . CYS B 1 169 ? -10.867 25.859 14.125 1 95.31 169 CYS B N 1
ATOM 4226 C CA . CYS B 1 169 ? -12.188 25.781 13.508 1 95.31 169 CYS B CA 1
ATOM 4227 C C . CYS B 1 169 ? -12.156 24.859 12.281 1 95.31 169 CYS B C 1
ATOM 4229 O O . CYS B 1 169 ? -13 23.984 12.141 1 95.31 169 CYS B O 1
ATOM 4231 N N . LYS B 1 170 ? -11.203 25.156 11.516 1 93.75 170 LYS B N 1
ATOM 4232 C CA . LYS B 1 170 ? -11.07 24.391 10.281 1 93.75 170 LYS B CA 1
ATOM 4233 C C . LYS B 1 170 ? -10.977 22.906 10.57 1 93.75 170 LYS B C 1
ATOM 4235 O O . LYS B 1 170 ? -11.648 22.094 9.914 1 93.75 170 LYS B O 1
ATOM 4240 N N . PHE B 1 171 ? -10.188 22.562 11.508 1 92.69 171 PHE B N 1
ATOM 4241 C CA . PHE B 1 171 ? -10.008 21.156 11.852 1 92.69 171 PHE B CA 1
ATOM 4242 C C . PHE B 1 171 ? -11.305 20.547 12.375 1 92.69 171 PHE B C 1
ATOM 4244 O O . PHE B 1 171 ? -11.672 19.438 11.984 1 92.69 171 PHE B O 1
ATOM 4251 N N . ILE B 1 172 ? -12 21.234 13.227 1 93.19 172 ILE B N 1
ATOM 4252 C CA . ILE B 1 172 ? -13.258 20.75 13.797 1 93.19 172 ILE B CA 1
ATOM 4253 C C . ILE B 1 172 ? -14.281 20.531 12.672 1 93.19 172 ILE B C 1
ATOM 4255 O O . ILE B 1 172 ? -14.898 19.469 12.586 1 93.19 172 ILE B O 1
ATOM 4259 N N . VAL B 1 173 ? -14.383 21.5 11.836 1 93.12 173 VAL B N 1
ATOM 4260 C CA . VAL B 1 173 ? -15.375 21.453 10.766 1 93.12 173 VAL B CA 1
ATOM 4261 C C . VAL B 1 173 ? -15.055 20.328 9.805 1 93.12 173 VAL B C 1
ATOM 4263 O O . VAL B 1 173 ? -15.938 19.547 9.43 1 93.12 173 VAL B O 1
ATOM 4266 N N . ASN B 1 174 ? -13.82 20.219 9.445 1 89.88 174 ASN B N 1
ATOM 4267 C CA . ASN B 1 174 ? -13.398 19.219 8.477 1 89.88 174 ASN B CA 1
ATOM 4268 C C . ASN B 1 174 ? -13.594 17.797 9.008 1 89.88 174 ASN B C 1
ATOM 4270 O O . ASN B 1 174 ? -13.719 16.859 8.234 1 89.88 174 ASN B O 1
ATOM 4274 N N . ASN B 1 175 ? -13.633 17.672 10.289 1 90 175 ASN B N 1
ATOM 4275 C CA . ASN B 1 175 ? -13.75 16.328 10.867 1 90 175 ASN B CA 1
ATOM 4276 C C . ASN B 1 175 ? -15.117 16.109 11.508 1 90 175 ASN B C 1
ATOM 4278 O O . ASN B 1 175 ? -15.289 15.195 12.312 1 90 175 ASN B O 1
ATOM 4282 N N . SER B 1 176 ? -16.047 17 11.234 1 90.94 176 SER B N 1
ATOM 4283 C CA . SER B 1 176 ? -17.422 16.859 11.703 1 90.94 176 SER B CA 1
ATOM 4284 C C . SER B 1 176 ? -18.328 16.328 10.594 1 90.94 176 SER B C 1
ATOM 4286 O O . SER B 1 176 ? -18.422 16.922 9.516 1 90.94 176 SER B O 1
ATOM 4288 N N . ILE B 1 177 ? -18.938 15.219 10.836 1 87.56 177 ILE B N 1
ATOM 4289 C CA . ILE B 1 177 ? -19.828 14.602 9.875 1 87.56 177 ILE B CA 1
ATOM 4290 C C . ILE B 1 177 ? -21.281 14.742 10.344 1 87.56 177 ILE B C 1
ATOM 4292 O O . ILE B 1 177 ? -21.594 14.438 11.5 1 87.56 177 ILE B O 1
ATOM 4296 N N . PRO B 1 178 ? -22.109 15.227 9.438 1 84.88 178 PRO B N 1
ATOM 4297 C CA . PRO B 1 178 ? -23.516 15.32 9.836 1 84.88 178 PRO B CA 1
ATOM 4298 C C . PRO B 1 178 ? -24.141 13.961 10.109 1 84.88 178 PRO B C 1
ATOM 4300 O O . PRO B 1 178 ? -23.891 13 9.383 1 84.88 178 PRO B O 1
ATOM 4303 N N . GLY B 1 179 ? -24.719 13.875 11.164 1 76.38 179 GLY B N 1
ATOM 4304 C CA . GLY B 1 179 ? -25.375 12.633 11.516 1 76.38 179 GLY B CA 1
ATOM 4305 C C . GLY B 1 179 ? -26.641 12.375 10.711 1 76.38 179 GLY B C 1
ATOM 4306 O O . GLY B 1 179 ? -27.016 13.195 9.875 1 76.38 179 GLY B O 1
ATOM 4307 N N . GLN B 1 180 ? -27.125 11.078 10.82 1 69.69 180 GLN B N 1
ATOM 4308 C CA . GLN B 1 180 ? -28.359 10.664 10.164 1 69.69 180 GLN B CA 1
ATOM 4309 C C . GLN B 1 180 ? -29.547 11.508 10.625 1 69.69 180 GLN B C 1
ATOM 4311 O O . GLN B 1 180 ? -30.453 11.789 9.844 1 69.69 180 GLN B O 1
ATOM 4316 N N . ASN B 1 181 ? -29.594 11.773 11.906 1 64.88 181 ASN B N 1
ATOM 4317 C CA . ASN B 1 181 ? -30.656 12.625 12.422 1 64.88 181 ASN B CA 1
ATOM 4318 C C . ASN B 1 181 ? -30.344 14.102 12.172 1 64.88 181 ASN B C 1
ATOM 4320 O O . ASN B 1 181 ? -29.203 14.539 12.305 1 64.88 181 ASN B O 1
ATOM 4324 N N . LYS B 1 182 ? -31.234 14.688 11.703 1 66.56 182 LYS B N 1
ATOM 4325 C CA . LYS B 1 182 ? -31.109 16.109 11.391 1 66.56 182 LYS B CA 1
ATOM 4326 C C . LYS B 1 182 ? -30.609 16.891 12.594 1 66.56 182 LYS B C 1
ATOM 4328 O O . LYS B 1 182 ? -31.141 16.766 13.695 1 66.56 182 LYS B O 1
ATOM 4333 N N . GLY B 1 183 ? -29.391 17.5 12.477 1 73.69 183 GLY B N 1
ATOM 4334 C CA . GLY B 1 183 ? -28.953 18.5 13.438 1 73.69 183 GLY B CA 1
ATOM 4335 C C . GLY B 1 183 ? -27.812 18.031 14.312 1 73.69 183 GLY B C 1
ATOM 4336 O O . GLY B 1 183 ? -27.281 18.812 15.109 1 73.69 183 GLY B O 1
ATOM 4337 N N . HIS B 1 184 ? -27.484 16.812 14.242 1 84.31 184 HIS B N 1
ATOM 4338 C CA . HIS B 1 184 ? -26.391 16.344 15.094 1 84.31 184 HIS B CA 1
ATOM 4339 C C . HIS B 1 184 ? -25.141 16.031 14.266 1 84.31 184 HIS B C 1
ATOM 4341 O O . HIS B 1 184 ? -25.25 15.711 13.078 1 84.31 184 HIS B O 1
ATOM 4347 N N . TYR B 1 185 ? -24.062 16.344 14.914 1 88 185 TYR B N 1
ATOM 4348 C CA . TYR B 1 185 ? -22.781 16.047 14.273 1 88 185 TYR B CA 1
ATOM 4349 C C . TYR B 1 185 ? -22.031 14.953 15.008 1 88 185 TYR B C 1
ATOM 4351 O O . TYR B 1 185 ? -22.234 14.75 16.203 1 88 185 TYR B O 1
ATOM 4359 N N . ARG B 1 186 ? -21.297 14.195 14.227 1 86.19 186 ARG B N 1
ATOM 4360 C CA . ARG B 1 186 ? -20.328 13.25 14.773 1 86.19 186 ARG B CA 1
ATOM 4361 C C . ARG B 1 186 ? -18.906 13.602 14.336 1 86.19 186 ARG B C 1
ATOM 4363 O O . ARG B 1 186 ? -18.703 14.047 13.203 1 86.19 186 ARG B O 1
ATOM 4370 N N . PHE B 1 187 ? -18.125 13.477 15.289 1 85.31 187 PHE B N 1
ATOM 4371 C CA . PHE B 1 187 ? -16.719 13.773 14.992 1 85.31 187 PHE B CA 1
ATOM 4372 C C . PHE B 1 187 ? -16.016 12.555 14.438 1 85.31 187 PHE B C 1
ATOM 4374 O O . PHE B 1 187 ? -16.094 11.461 15 1 85.31 187 PHE B O 1
ATOM 4381 N N . TYR B 1 188 ? -15.422 12.797 13.305 1 78.44 188 TYR B N 1
ATOM 4382 C CA . TYR B 1 188 ? -14.656 11.758 12.625 1 78.44 188 TYR B CA 1
ATOM 4383 C C . TYR B 1 188 ? -13.539 11.227 13.516 1 78.44 188 TYR B C 1
ATOM 4385 O O . TYR B 1 188 ? -12.883 12 14.219 1 78.44 188 TYR B O 1
ATOM 4393 N N . ASP B 1 189 ? -13.469 9.867 13.641 1 80.5 189 ASP B N 1
ATOM 4394 C CA . ASP B 1 189 ? -12.383 9.266 14.406 1 80.5 189 ASP B CA 1
ATOM 4395 C C . ASP B 1 189 ? -11.039 9.484 13.711 1 80.5 189 ASP B C 1
ATOM 4397 O O . ASP B 1 189 ? -10.453 8.539 13.18 1 80.5 189 ASP B O 1
ATOM 4401 N N . PHE B 1 190 ? -10.578 10.711 13.781 1 78.94 190 PHE B N 1
ATOM 4402 C CA . PHE B 1 190 ? -9.352 11.164 13.133 1 78.94 190 PHE B CA 1
ATOM 4403 C C . PHE B 1 190 ? -8.18 10.25 13.484 1 78.94 190 PHE B C 1
ATOM 4405 O O . PHE B 1 190 ? -7.398 9.867 12.617 1 78.94 190 PHE B O 1
ATOM 4412 N N . GLU B 1 191 ? -8.133 9.844 14.727 1 78.56 191 GLU B N 1
ATOM 4413 C CA . GLU B 1 191 ? -7.016 9.062 15.242 1 78.56 191 GLU B CA 1
ATOM 4414 C C . GLU B 1 191 ? -7.004 7.656 14.648 1 78.56 191 GLU B C 1
ATOM 4416 O O . GLU B 1 191 ? -5.969 6.984 14.656 1 78.56 191 GLU B O 1
ATOM 4421 N N . ARG B 1 192 ? -8.078 7.328 14.141 1 79 192 ARG B N 1
ATOM 4422 C CA . ARG B 1 192 ? -8.188 5.98 13.594 1 79 192 ARG B CA 1
ATOM 4423 C C . ARG B 1 192 ? -7.887 5.973 12.094 1 79 192 ARG B C 1
ATOM 4425 O O . ARG B 1 192 ? -7.672 4.91 11.508 1 79 192 ARG B O 1
ATOM 4432 N N . ASN B 1 193 ? -7.902 7.137 11.648 1 84.12 193 ASN B N 1
ATOM 4433 C CA . ASN B 1 193 ? -7.586 7.254 10.227 1 84.12 193 ASN B CA 1
ATOM 4434 C C . ASN B 1 193 ? -6.078 7.301 9.992 1 84.12 193 ASN B C 1
ATOM 4436 O O . ASN B 1 193 ? -5.438 8.32 10.25 1 84.12 193 ASN B O 1
ATOM 4440 N N . GLU B 1 194 ? -5.555 6.309 9.398 1 85.75 194 GLU B N 1
ATOM 4441 C CA . GLU B 1 194 ? -4.113 6.16 9.227 1 85.75 194 GLU B CA 1
ATOM 4442 C C . GLU B 1 194 ? -3.561 7.215 8.273 1 85.75 194 GLU B C 1
ATOM 4444 O O . GLU B 1 194 ? -2.486 7.773 8.508 1 85.75 194 GLU B O 1
ATOM 4449 N N . LYS B 1 195 ? -4.27 7.48 7.25 1 86.38 195 LYS B N 1
ATOM 4450 C CA . LYS B 1 195 ? -3.809 8.453 6.262 1 86.38 195 LYS B CA 1
ATOM 4451 C C . LYS B 1 195 ? -3.699 9.844 6.871 1 86.38 195 LYS B C 1
ATOM 4453 O O . LYS B 1 195 ? -2.684 10.523 6.699 1 86.38 195 LYS B O 1
ATOM 4458 N N . GLU B 1 196 ? -4.688 10.266 7.582 1 86.31 196 GLU B N 1
ATOM 4459 C CA . GLU B 1 196 ? -4.699 11.586 8.203 1 86.31 196 GLU B CA 1
ATOM 4460 C C . GLU B 1 196 ? -3.627 11.703 9.281 1 86.31 196 GLU B C 1
ATOM 4462 O O . GLU B 1 196 ? -2.955 12.727 9.391 1 86.31 196 GLU B O 1
ATOM 4467 N N . MET B 1 197 ? -3.512 10.648 10.008 1 88.88 197 MET B N 1
ATOM 4468 C CA . MET B 1 197 ? -2.498 10.641 11.055 1 88.88 197 MET B CA 1
ATOM 4469 C C . MET B 1 197 ? -1.096 10.68 10.461 1 88.88 197 MET B C 1
ATOM 4471 O O . MET B 1 197 ? -0.194 11.305 11.023 1 88.88 197 MET B O 1
ATOM 4475 N N . SER B 1 198 ? -0.912 9.984 9.367 1 92.06 198 SER B N 1
ATOM 4476 C CA . SER B 1 198 ? 0.371 10 8.672 1 92.06 198 SER B CA 1
ATOM 4477 C C . SER B 1 198 ? 0.736 11.414 8.219 1 92.06 198 SER B C 1
ATOM 4479 O O . SER B 1 198 ? 1.861 11.867 8.438 1 92.06 198 SER B O 1
ATOM 4481 N N . LEU B 1 199 ? -0.222 12.086 7.664 1 92.12 199 LEU B N 1
ATOM 4482 C CA . LEU B 1 199 ? 0.01 13.453 7.207 1 92.12 199 LEU B CA 1
ATOM 4483 C C . LEU B 1 199 ? 0.319 14.375 8.383 1 92.12 199 LEU B C 1
ATOM 4485 O O . LEU B 1 199 ? 1.223 15.211 8.297 1 92.12 199 LEU B O 1
ATOM 4489 N N . LEU B 1 200 ? -0.442 14.188 9.406 1 92.69 200 LEU B N 1
ATOM 4490 C CA . LEU B 1 200 ? -0.197 14.977 10.609 1 92.69 200 LEU B CA 1
ATOM 4491 C C . LEU B 1 200 ? 1.206 14.719 11.148 1 92.69 200 LEU B C 1
ATOM 4493 O O . LEU B 1 200 ? 1.932 15.664 11.477 1 92.69 200 LEU B O 1
ATOM 4497 N N . TYR B 1 201 ? 1.584 13.469 11.227 1 94.62 201 TYR B N 1
ATOM 4498 C CA . TYR B 1 201 ? 2.887 13.078 11.758 1 94.62 201 TYR B CA 1
ATOM 4499 C C . TYR B 1 201 ? 4.012 13.711 10.953 1 94.62 201 TYR B C 1
ATOM 4501 O O . TYR B 1 201 ? 4.961 14.266 11.516 1 94.62 201 TYR B O 1
ATOM 4509 N N . GLN B 1 202 ? 3.891 13.695 9.672 1 96.12 202 GLN B N 1
ATOM 4510 C CA . GLN B 1 202 ? 4.871 14.289 8.766 1 96.12 202 GLN B CA 1
ATOM 4511 C C . GLN B 1 202 ? 4.98 15.797 8.977 1 96.12 202 GLN B C 1
ATOM 4513 O O . GLN B 1 202 ? 6.078 16.328 9.141 1 96.12 202 GLN B O 1
ATOM 4518 N N . LYS B 1 203 ? 3.848 16.438 8.969 1 95.25 203 LYS B N 1
ATOM 4519 C CA . LYS B 1 203 ? 3.838 17.891 9.125 1 95.25 203 LYS B CA 1
ATOM 4520 C C . LYS B 1 203 ? 4.352 18.297 10.508 1 95.25 203 LYS B C 1
ATOM 4522 O O . LYS B 1 203 ? 5.086 19.281 10.633 1 95.25 203 LYS B O 1
ATOM 4527 N N . PHE B 1 204 ? 4 17.531 11.5 1 95.62 204 PHE B N 1
ATOM 4528 C CA . PHE B 1 204 ? 4.465 17.766 12.859 1 95.62 204 PHE B CA 1
ATOM 4529 C C . PHE B 1 204 ? 5.988 17.719 12.93 1 95.62 204 PHE B C 1
ATOM 4531 O O . PHE B 1 204 ? 6.621 18.672 13.406 1 95.62 204 PHE B O 1
ATOM 4538 N N . LEU B 1 205 ? 6.523 16.688 12.414 1 97 205 LEU B N 1
ATOM 4539 C CA . LEU B 1 205 ? 7.969 16.516 12.492 1 97 205 LEU B CA 1
ATOM 4540 C C . LEU B 1 205 ? 8.688 17.594 11.68 1 97 205 LEU B C 1
ATOM 4542 O O . LEU B 1 205 ? 9.734 18.078 12.086 1 97 205 LEU B O 1
ATOM 4546 N N . TYR B 1 206 ? 8.164 17.938 10.539 1 97 206 TYR B N 1
ATOM 4547 C CA . TYR B 1 206 ? 8.75 19 9.727 1 97 206 TYR B CA 1
ATOM 4548 C C . TYR B 1 206 ? 8.812 20.312 10.5 1 97 206 TYR B C 1
ATOM 4550 O O . TYR B 1 206 ? 9.875 20.938 10.594 1 97 206 TYR B O 1
ATOM 4558 N N . GLU B 1 207 ? 7.656 20.719 11.062 1 95.44 207 GLU B N 1
ATOM 4559 C CA . GLU B 1 207 ? 7.59 21.969 11.805 1 95.44 207 GLU B CA 1
ATOM 4560 C C . GLU B 1 207 ? 8.438 21.922 13.07 1 95.44 207 GLU B C 1
ATOM 4562 O O . GLU B 1 207 ? 9.039 22.922 13.469 1 95.44 207 GLU B O 1
ATOM 4567 N N . PHE B 1 208 ? 8.445 20.734 13.68 1 95.81 208 PHE B N 1
ATOM 4568 C CA . PHE B 1 208 ? 9.305 20.562 14.844 1 95.81 208 PHE B CA 1
ATOM 4569 C C . PHE B 1 208 ? 10.758 20.828 14.5 1 95.81 208 PHE B C 1
ATOM 4571 O O . PHE B 1 208 ? 11.43 21.625 15.172 1 95.81 208 PHE B O 1
ATOM 4578 N N . CYS B 1 209 ? 11.234 20.188 13.445 1 96.38 209 CYS B N 1
ATOM 4579 C CA . CYS B 1 209 ? 12.625 20.359 13.031 1 96.38 209 CYS B CA 1
ATOM 4580 C C . CYS B 1 209 ? 12.898 21.812 12.641 1 96.38 209 CYS B C 1
ATOM 4582 O O . CYS B 1 209 ? 13.93 22.375 13.023 1 96.38 209 CYS B O 1
ATOM 4584 N N . ARG B 1 210 ? 12.047 22.375 11.914 1 95.25 210 ARG B N 1
ATOM 4585 C CA . ARG B 1 210 ? 12.211 23.734 11.422 1 95.25 210 ARG B CA 1
ATOM 4586 C C . ARG B 1 210 ? 12.32 24.734 12.57 1 95.25 210 ARG B C 1
ATOM 4588 O O . ARG B 1 210 ? 13.117 25.672 12.523 1 95.25 210 ARG B O 1
ATOM 4595 N N . ARG B 1 211 ? 11.633 24.484 13.617 1 92.88 211 ARG B N 1
ATOM 4596 C CA . ARG B 1 211 ? 11.539 25.453 14.711 1 92.88 211 ARG B CA 1
ATOM 4597 C C . ARG B 1 211 ? 12.57 25.156 15.797 1 92.88 211 ARG B C 1
ATOM 4599 O O . ARG B 1 211 ? 13.141 26.078 16.391 1 92.88 211 ARG B O 1
ATOM 4606 N N . GLU B 1 212 ? 12.711 23.906 16.094 1 93.75 212 GLU B N 1
ATOM 4607 C CA . GLU B 1 212 ? 13.508 23.547 17.266 1 93.75 212 GLU B CA 1
ATOM 4608 C C . GLU B 1 212 ? 14.977 23.375 16.906 1 93.75 212 GLU B C 1
ATOM 4610 O O . GLU B 1 212 ? 15.859 23.5 17.75 1 93.75 212 GLU B O 1
ATOM 4615 N N . LEU B 1 213 ? 15.219 22.953 15.648 1 94.25 213 LEU B N 1
ATOM 4616 C CA . LEU B 1 213 ? 16.609 22.797 15.211 1 94.25 213 LEU B CA 1
ATOM 4617 C C . LEU B 1 213 ? 17.125 24.094 14.594 1 94.25 213 LEU B C 1
ATOM 4619 O O . LEU B 1 213 ? 17.344 24.172 13.383 1 94.25 213 LEU B O 1
ATOM 4623 N N . THR B 1 214 ? 17.516 25 15.336 1 91.44 214 THR B N 1
ATOM 4624 C CA . THR B 1 214 ? 17.844 26.359 14.914 1 91.44 214 THR B CA 1
ATOM 4625 C C . THR B 1 214 ? 19.203 26.391 14.234 1 91.44 214 THR B C 1
ATOM 4627 O O . THR B 1 214 ? 19.5 27.312 13.469 1 91.44 214 THR B O 1
ATOM 4630 N N . SER B 1 215 ? 20.047 25.469 14.445 1 90.81 215 SER B N 1
ATOM 4631 C CA . SER B 1 215 ? 21.391 25.453 13.859 1 90.81 215 SER B CA 1
ATOM 4632 C C . SER B 1 215 ? 21.375 24.797 12.484 1 90.81 215 SER B C 1
ATOM 4634 O O . SER B 1 215 ? 22.422 24.672 11.836 1 90.81 215 SER B O 1
ATOM 4636 N N . ALA B 1 216 ? 20.25 24.375 12.039 1 93.5 216 ALA B N 1
ATOM 4637 C CA . ALA B 1 216 ? 20.125 23.703 10.75 1 93.5 216 ALA B CA 1
ATOM 4638 C C . ALA B 1 216 ? 18.984 24.312 9.93 1 93.5 216 ALA B C 1
ATOM 4640 O O . ALA B 1 216 ? 18.141 25.031 10.461 1 93.5 216 ALA B O 1
ATOM 4641 N N . ASN B 1 217 ? 19.094 24.141 8.719 1 95.12 217 ASN B N 1
ATOM 4642 C CA . ASN B 1 217 ? 18.031 24.562 7.809 1 95.12 217 ASN B CA 1
ATOM 4643 C C . ASN B 1 217 ? 17.141 23.391 7.41 1 95.12 217 ASN B C 1
ATOM 4645 O O . ASN B 1 217 ? 17.625 22.391 6.883 1 95.12 217 ASN B O 1
ATOM 4649 N N . THR B 1 218 ? 15.898 23.484 7.684 1 96.25 218 THR B N 1
ATOM 4650 C CA . THR B 1 218 ? 14.93 22.438 7.391 1 96.25 218 THR B CA 1
ATOM 4651 C C . THR B 1 218 ? 14.062 22.812 6.195 1 96.25 218 THR B C 1
ATOM 4653 O O . THR B 1 218 ? 13.484 23.891 6.164 1 96.25 218 THR B O 1
ATOM 4656 N N . THR B 1 219 ? 14 21.953 5.211 1 96.25 219 THR B N 1
ATOM 4657 C CA . THR B 1 219 ? 13.203 22.203 4.016 1 96.25 219 THR B CA 1
ATOM 4658 C C . THR B 1 219 ? 12.562 20.906 3.512 1 96.25 219 THR B C 1
ATOM 4660 O O . THR B 1 219 ? 12.82 19.828 4.047 1 96.25 219 THR B O 1
ATOM 4663 N N . ARG B 1 220 ? 11.664 21.078 2.592 1 94.06 220 ARG B N 1
ATOM 4664 C CA . ARG B 1 220 ? 11.195 20 1.728 1 94.06 220 ARG B CA 1
ATOM 4665 C C . ARG B 1 220 ? 11.844 20.078 0.351 1 94.06 220 ARG B C 1
ATOM 4667 O O . ARG B 1 220 ? 11.633 21.047 -0.39 1 94.06 220 ARG B O 1
ATOM 4674 N N . SER B 1 221 ? 12.578 19.172 0.011 1 92.44 221 SER B N 1
ATOM 4675 C CA . SER B 1 221 ? 13.383 19.266 -1.203 1 92.44 221 SER B CA 1
ATOM 4676 C C . SER B 1 221 ? 12.789 18.422 -2.324 1 92.44 221 SER B C 1
ATOM 4678 O O . SER B 1 221 ? 12.266 17.328 -2.076 1 92.44 221 SER B O 1
ATOM 4680 N N . TYR B 1 222 ? 12.836 18.984 -3.455 1 92.5 222 TYR B N 1
ATOM 4681 C CA . TYR B 1 222 ? 12.562 18.219 -4.664 1 92.5 222 TYR B CA 1
ATOM 4682 C C . TYR B 1 222 ? 13.852 17.656 -5.25 1 92.5 222 TYR B C 1
ATOM 4684 O O . TYR B 1 222 ? 14.781 18.406 -5.551 1 92.5 222 TYR B O 1
ATOM 4692 N N . LEU B 1 223 ? 13.898 16.375 -5.355 1 92.94 223 LEU B N 1
ATOM 4693 C CA . LEU B 1 223 ? 15.086 15.711 -5.879 1 92.94 223 LEU B CA 1
ATOM 4694 C C . LEU B 1 223 ? 14.906 15.336 -7.344 1 92.94 223 LEU B C 1
ATOM 4696 O O . LEU B 1 223 ? 13.805 14.969 -7.762 1 92.94 223 LEU B O 1
ATOM 4700 N N . LYS B 1 224 ? 15.953 15.453 -8.055 1 90.5 224 LYS B N 1
ATOM 4701 C CA . LYS B 1 224 ? 15.906 15.125 -9.477 1 90.5 224 LYS B CA 1
ATOM 4702 C C . LYS B 1 224 ? 16.531 13.766 -9.75 1 90.5 224 LYS B C 1
ATOM 4704 O O . LYS B 1 224 ? 17.547 13.414 -9.156 1 90.5 224 LYS B O 1
ATOM 4709 N N . TRP B 1 225 ? 15.883 13.078 -10.617 1 91.25 225 TRP B N 1
ATOM 4710 C CA . TRP B 1 225 ? 16.453 11.828 -11.102 1 91.25 225 TRP B CA 1
ATOM 4711 C C . TRP B 1 225 ? 17.656 12.094 -12.008 1 91.25 225 TRP B C 1
ATOM 4713 O O . TRP B 1 225 ? 17.625 13.023 -12.82 1 91.25 225 TRP B O 1
ATOM 4723 N N . ASP B 1 226 ? 18.75 11.391 -11.828 1 92.31 226 ASP B N 1
ATOM 4724 C CA . ASP B 1 226 ? 19.75 11.32 -12.875 1 92.31 226 ASP B CA 1
ATOM 4725 C C . ASP B 1 226 ? 19.312 10.383 -14 1 92.31 226 ASP B C 1
ATOM 4727 O O . ASP B 1 226 ? 19.672 9.203 -14.008 1 92.31 226 ASP B O 1
ATOM 4731 N N . ALA B 1 227 ? 18.484 10.984 -14.852 1 93.88 227 ALA B N 1
ATOM 4732 C CA . ALA B 1 227 ? 17.828 10.117 -15.828 1 93.88 227 ALA B CA 1
ATOM 4733 C C . ALA B 1 227 ? 17.75 10.797 -17.188 1 93.88 227 ALA B C 1
ATOM 4735 O O . ALA B 1 227 ? 17.828 12.023 -17.281 1 93.88 227 ALA B O 1
ATOM 4736 N N . SER B 1 228 ? 17.703 9.969 -18.203 1 94.12 228 SER B N 1
ATOM 4737 C CA . SER B 1 228 ? 17.453 10.406 -19.562 1 94.12 228 SER B CA 1
ATOM 4738 C C . SER B 1 228 ? 16.578 9.406 -20.312 1 94.12 228 SER B C 1
ATOM 4740 O O . SER B 1 228 ? 16.547 8.227 -19.969 1 94.12 228 SER B O 1
ATOM 4742 N N . SER B 1 229 ? 15.836 9.906 -21.156 1 92.75 229 SER B N 1
ATOM 4743 C CA . SER B 1 229 ? 14.969 9.078 -22 1 92.75 229 SER B CA 1
ATOM 4744 C C . SER B 1 229 ? 14.75 9.711 -23.359 1 92.75 229 SER B C 1
ATOM 4746 O O . SER B 1 229 ? 14.547 10.922 -23.469 1 92.75 229 SER B O 1
ATOM 4748 N N . ILE B 1 230 ? 14.766 8.852 -24.344 1 87 230 ILE B N 1
ATOM 4749 C CA . ILE B 1 230 ? 14.516 9.344 -25.703 1 87 230 ILE B CA 1
ATOM 4750 C C . ILE B 1 230 ? 13.016 9.555 -25.906 1 87 230 ILE B C 1
ATOM 4752 O O . ILE B 1 230 ? 12.594 10.562 -26.469 1 87 230 ILE B O 1
ATOM 4756 N N . SER B 1 231 ? 12.242 8.648 -25.391 1 84.5 231 SER B N 1
ATOM 4757 C CA . SER B 1 231 ? 10.797 8.68 -25.594 1 84.5 231 SER B CA 1
ATOM 4758 C C . SER B 1 231 ? 10.125 9.625 -24.594 1 84.5 231 SER B C 1
ATOM 4760 O O . SER B 1 231 ? 8.984 10.047 -24.812 1 84.5 231 SER B O 1
ATOM 4762 N N . ASP B 1 232 ? 10.727 9.938 -23.578 1 86.75 232 ASP B N 1
ATOM 4763 C CA . ASP B 1 232 ? 10.234 10.852 -22.547 1 86.75 232 ASP B CA 1
ATOM 4764 C C . ASP B 1 232 ? 11.312 11.852 -22.141 1 86.75 232 ASP B C 1
ATOM 4766 O O . ASP B 1 232 ? 11.805 11.82 -21.016 1 86.75 232 ASP B O 1
ATOM 4770 N N . GLN B 1 233 ? 11.555 12.797 -22.969 1 87.06 233 GLN B N 1
ATOM 4771 C CA . GLN B 1 233 ? 12.656 13.734 -22.781 1 87.06 233 GLN B CA 1
ATOM 4772 C C . GLN B 1 233 ? 12.414 14.609 -21.547 1 87.06 233 GLN B C 1
ATOM 4774 O O . GLN B 1 233 ? 13.367 14.984 -20.859 1 87.06 233 GLN B O 1
ATOM 4779 N N . SER B 1 234 ? 11.195 14.875 -21.312 1 87.69 234 SER B N 1
ATOM 4780 C CA . SER B 1 234 ? 10.867 15.727 -20.172 1 87.69 234 SER B CA 1
ATOM 4781 C C . SER B 1 234 ? 10.812 14.93 -18.875 1 87.69 234 SER B C 1
ATOM 4783 O O . SER B 1 234 ? 10.688 15.5 -17.797 1 87.69 234 SER B O 1
ATOM 4785 N N . LEU B 1 235 ? 10.867 13.672 -18.938 1 88.31 235 LEU B N 1
ATOM 4786 C CA . LEU B 1 235 ? 10.898 12.75 -17.812 1 88.31 235 LEU B CA 1
ATOM 4787 C C . LEU B 1 235 ? 9.625 12.867 -16.984 1 88.31 235 LEU B C 1
ATOM 4789 O O . LEU B 1 235 ? 9.672 12.828 -15.75 1 88.31 235 LEU B O 1
ATOM 4793 N N . ASN B 1 236 ? 8.516 13.047 -17.609 1 84.56 236 ASN B N 1
ATOM 4794 C CA . ASN B 1 236 ? 7.23 13.281 -16.953 1 84.56 236 ASN B CA 1
ATOM 4795 C C . ASN B 1 236 ? 6.664 11.992 -16.344 1 84.56 236 ASN B C 1
ATOM 4797 O O . ASN B 1 236 ? 5.781 12.039 -15.492 1 84.56 236 ASN B O 1
ATOM 4801 N N . LEU B 1 237 ? 7.168 10.906 -16.797 1 84.94 237 LEU B N 1
ATOM 4802 C CA . LEU B 1 237 ? 6.609 9.641 -16.344 1 84.94 237 LEU B CA 1
ATOM 4803 C C . LEU B 1 237 ? 7.316 9.172 -15.07 1 84.94 237 LEU B C 1
ATOM 4805 O O . LEU B 1 237 ? 6.836 8.258 -14.391 1 84.94 237 LEU B O 1
ATOM 4809 N N . LEU B 1 238 ? 8.43 9.82 -14.789 1 89 238 LEU B N 1
ATOM 4810 C CA . LEU B 1 238 ? 9.125 9.469 -13.562 1 89 238 LEU B CA 1
ATOM 4811 C C . LEU B 1 238 ? 8.43 10.086 -12.352 1 89 238 LEU B C 1
ATOM 4813 O O . LEU B 1 238 ? 7.91 11.195 -12.422 1 89 238 LEU B O 1
ATOM 4817 N N . PRO B 1 239 ? 8.398 9.352 -11.32 1 87.94 239 PRO B N 1
ATOM 4818 C CA . PRO B 1 239 ? 7.77 9.906 -10.117 1 87.94 239 PRO B CA 1
ATOM 4819 C C . PRO B 1 239 ? 8.5 11.141 -9.586 1 87.94 239 PRO B C 1
ATOM 4821 O O . PRO B 1 239 ? 9.719 11.25 -9.734 1 87.94 239 PRO B O 1
ATOM 4824 N N . ARG B 1 240 ? 7.715 12 -9 1 87.69 240 ARG B N 1
ATOM 4825 C CA . ARG B 1 240 ? 8.305 13.133 -8.305 1 87.69 240 ARG B CA 1
ATOM 4826 C C . ARG B 1 240 ? 8.891 12.703 -6.961 1 87.69 240 ARG B C 1
ATOM 4828 O O . ARG B 1 240 ? 8.25 11.977 -6.199 1 87.69 240 ARG B O 1
ATOM 4835 N N . MET B 1 241 ? 10.125 13.102 -6.836 1 92.25 241 MET B N 1
ATOM 4836 C CA . MET B 1 241 ? 10.766 12.789 -5.562 1 92.25 241 MET B CA 1
ATOM 4837 C C . MET B 1 241 ? 10.773 14.008 -4.641 1 92.25 241 MET B C 1
ATOM 4839 O O . MET B 1 241 ? 11.594 14.914 -4.805 1 92.25 241 MET B O 1
ATOM 4843 N N . GLU B 1 242 ? 9.844 13.984 -3.752 1 93.56 242 GLU B N 1
ATOM 4844 C CA . GLU B 1 242 ? 9.766 15.047 -2.756 1 93.56 242 GLU B CA 1
ATOM 4845 C C . GLU B 1 242 ? 9.977 14.5 -1.348 1 93.56 242 GLU B C 1
ATOM 4847 O O . GLU B 1 242 ? 9.266 13.586 -0.915 1 93.56 242 GLU B O 1
ATOM 4852 N N . THR B 1 243 ? 10.984 15.016 -0.683 1 95.44 243 THR B N 1
ATOM 4853 C CA . THR B 1 243 ? 11.281 14.523 0.659 1 95.44 243 THR B CA 1
ATOM 4854 C C . THR B 1 243 ? 10.289 15.086 1.674 1 95.44 243 THR B C 1
ATOM 4856 O O . THR B 1 243 ? 9.781 16.203 1.5 1 95.44 243 THR B O 1
ATOM 4859 N N . ASP B 1 244 ? 10.062 14.375 2.732 1 95.31 244 ASP B N 1
ATOM 4860 C CA . ASP B 1 244 ? 9.266 14.898 3.842 1 95.31 244 ASP B CA 1
ATOM 4861 C C . ASP B 1 244 ? 10.023 16 4.582 1 95.31 244 ASP B C 1
ATOM 4863 O O . ASP B 1 244 ? 9.453 17.047 4.887 1 95.31 244 ASP B O 1
ATOM 4867 N N . ILE B 1 245 ? 11.242 15.703 4.918 1 97.31 245 ILE B N 1
ATOM 4868 C CA . ILE B 1 245 ? 12.086 16.625 5.668 1 97.31 245 ILE B CA 1
ATOM 4869 C C . ILE B 1 245 ? 13.531 16.516 5.184 1 97.31 245 ILE B C 1
ATOM 4871 O O . ILE B 1 245 ? 14.078 15.422 5.082 1 97.31 245 ILE B O 1
ATOM 4875 N N . THR B 1 246 ? 14.117 17.547 4.812 1 96.88 246 THR B N 1
ATOM 4876 C CA . THR B 1 246 ? 15.547 17.672 4.555 1 96.88 246 THR B CA 1
ATOM 4877 C C . THR B 1 246 ? 16.203 18.641 5.535 1 96.88 246 THR B C 1
ATOM 4879 O O . THR B 1 246 ? 15.812 19.812 5.598 1 96.88 246 THR B O 1
ATOM 4882 N N . ILE B 1 247 ? 17.062 18.156 6.297 1 96.81 247 ILE B N 1
ATOM 4883 C CA . ILE B 1 247 ? 17.766 18.984 7.266 1 96.81 247 ILE B CA 1
ATOM 4884 C C . ILE B 1 247 ? 19.219 19.172 6.82 1 96.81 247 ILE B C 1
ATOM 4886 O O . ILE B 1 247 ? 19.953 18.203 6.648 1 96.81 247 ILE B O 1
ATOM 4890 N N . ARG B 1 248 ? 19.609 20.375 6.645 1 93.75 248 ARG B N 1
ATOM 4891 C CA . ARG B 1 248 ? 20.984 20.703 6.23 1 93.75 248 ARG B CA 1
ATOM 4892 C C . ARG B 1 248 ? 21.719 21.453 7.332 1 93.75 248 ARG B C 1
ATOM 4894 O O . ARG B 1 248 ? 21.25 22.5 7.793 1 93.75 248 ARG B O 1
ATOM 4901 N N . SER B 1 249 ? 22.688 20.812 7.727 1 90.94 249 SER B N 1
ATOM 4902 C CA . SER B 1 249 ? 23.625 21.484 8.617 1 90.94 249 SER B CA 1
ATOM 4903 C C . SER B 1 249 ? 24.922 21.812 7.902 1 90.94 249 SER B C 1
ATOM 4905 O O . SER B 1 249 ? 25.031 21.641 6.688 1 90.94 249 SER B O 1
ATOM 4907 N N . SER B 1 250 ? 25.922 22.375 8.617 1 85.38 250 SER B N 1
ATOM 4908 C CA . SER B 1 250 ? 27.188 22.781 8.016 1 85.38 250 SER B CA 1
ATOM 4909 C C . SER B 1 250 ? 27.953 21.578 7.477 1 85.38 250 SER B C 1
ATOM 4911 O O . SER B 1 250 ? 28.625 21.672 6.449 1 85.38 250 SER B O 1
ATOM 4913 N N . GLU B 1 251 ? 27.75 20.422 7.984 1 87.25 251 GLU B N 1
ATOM 4914 C CA . GLU B 1 251 ? 28.609 19.297 7.629 1 87.25 251 GLU B CA 1
ATOM 4915 C C . GLU B 1 251 ? 27.797 18.109 7.117 1 87.25 251 GLU B C 1
ATOM 4917 O O . GLU B 1 251 ? 28.344 17.156 6.566 1 87.25 251 GLU B O 1
ATOM 4922 N N . LYS B 1 252 ? 26.453 18.281 7.258 1 92.38 252 LYS B N 1
ATOM 4923 C CA . LYS B 1 252 ? 25.672 17.078 6.992 1 92.38 252 LYS B CA 1
ATOM 4924 C C . LYS B 1 252 ? 24.328 17.422 6.355 1 92.38 252 LYS B C 1
ATOM 4926 O O . LYS B 1 252 ? 23.766 18.484 6.637 1 92.38 252 LYS B O 1
ATOM 4931 N N . ILE B 1 253 ? 23.875 16.594 5.492 1 94.81 253 ILE B N 1
ATOM 4932 C CA . ILE B 1 253 ? 22.5 16.625 4.98 1 94.81 253 ILE B CA 1
ATOM 4933 C C . ILE B 1 253 ? 21.75 15.367 5.43 1 94.81 253 ILE B C 1
ATOM 4935 O O . ILE B 1 253 ? 22.203 14.25 5.184 1 94.81 253 ILE B O 1
ATOM 4939 N N . LEU B 1 254 ? 20.703 15.547 6.098 1 96.5 254 LEU B N 1
ATOM 4940 C CA . LEU B 1 254 ? 19.906 14.438 6.605 1 96.5 254 LEU B CA 1
ATOM 4941 C C . LEU B 1 254 ? 18.516 14.422 5.969 1 96.5 254 LEU B C 1
ATOM 4943 O O . LEU B 1 254 ? 17.766 15.398 6.082 1 96.5 254 LEU B O 1
ATOM 4947 N N . ILE B 1 255 ? 18.172 13.375 5.238 1 97.44 255 ILE B N 1
ATOM 4948 C CA . ILE B 1 255 ? 16.828 13.18 4.723 1 97.44 255 ILE B CA 1
ATOM 4949 C C . ILE B 1 255 ? 16.016 12.359 5.723 1 97.44 255 ILE B C 1
ATOM 4951 O O . ILE B 1 255 ? 16.391 11.234 6.07 1 97.44 255 ILE B O 1
ATOM 4955 N N . VAL B 1 256 ? 14.953 12.914 6.195 1 97.69 256 VAL B N 1
ATOM 4956 C CA . VAL B 1 256 ? 14.109 12.25 7.18 1 97.69 256 VAL B CA 1
ATOM 4957 C C . VAL B 1 256 ? 12.789 11.836 6.535 1 97.69 256 VAL B C 1
ATOM 4959 O O . VAL B 1 256 ? 12.117 12.656 5.902 1 97.69 256 VAL B O 1
ATOM 4962 N N . ASP B 1 257 ? 12.477 10.617 6.621 1 96 257 ASP B N 1
ATOM 4963 C CA . ASP B 1 257 ? 11.203 10.094 6.141 1 96 257 ASP B CA 1
ATOM 4964 C C . ASP B 1 257 ? 10.328 9.633 7.301 1 96 257 ASP B C 1
ATOM 4966 O O . ASP B 1 257 ? 10.664 8.664 7.984 1 96 257 ASP B O 1
ATOM 4970 N N . ALA B 1 258 ? 9.289 10.328 7.551 1 95.06 258 ALA B N 1
ATOM 4971 C CA . ALA B 1 258 ? 8.367 10.039 8.648 1 95.06 258 ALA B CA 1
ATOM 4972 C C . ALA B 1 258 ? 7.254 9.102 8.203 1 95.06 258 ALA B C 1
ATOM 4974 O O . ALA B 1 258 ? 6.531 9.391 7.25 1 95.06 258 ALA B O 1
ATOM 4975 N N . LYS B 1 259 ? 7.176 8.016 8.781 1 92.19 259 LYS B N 1
ATOM 4976 C CA . LYS B 1 259 ? 6.16 7.023 8.438 1 92.19 259 LYS B CA 1
ATOM 4977 C C . LYS B 1 259 ? 5.262 6.723 9.633 1 92.19 259 LYS B C 1
ATOM 4979 O O . LYS B 1 259 ? 5.738 6.629 10.766 1 92.19 259 LYS B O 1
ATOM 4984 N N . TYR B 1 260 ? 3.971 6.539 9.344 1 89 260 TYR B N 1
ATOM 4985 C CA . TYR B 1 260 ? 2.963 6.246 10.352 1 89 260 TYR B CA 1
ATOM 4986 C C . TYR B 1 260 ? 2.133 5.027 9.961 1 89 260 TYR B C 1
ATOM 4988 O O . TYR B 1 260 ? 1.512 5.012 8.898 1 89 260 TYR B O 1
ATOM 4996 N N . TYR B 1 261 ? 2.246 3.959 10.719 1 77.62 261 TYR B N 1
ATOM 4997 C CA . TYR B 1 261 ? 1.414 2.777 10.523 1 77.62 261 TYR B CA 1
ATOM 4998 C C . TYR B 1 261 ? 0.614 2.459 11.781 1 77.62 261 TYR B C 1
ATOM 5000 O O . TYR B 1 261 ? 1.102 2.643 12.898 1 77.62 261 TYR B O 1
ATOM 5008 N N . LYS B 1 262 ? -0.708 2.146 11.641 1 67.38 262 LYS B N 1
ATOM 5009 C CA . LYS B 1 262 ? -1.493 1.728 12.797 1 67.38 262 LYS B CA 1
ATOM 5010 C C . LYS B 1 262 ? -0.885 0.494 13.461 1 67.38 262 LYS B C 1
ATOM 5012 O O . LYS B 1 262 ? -0.822 0.408 14.688 1 67.38 262 LYS B O 1
ATOM 5017 N N . SER B 1 263 ? -0.597 -0.475 12.617 1 58.06 263 SER B N 1
ATOM 5018 C CA . SER B 1 263 ? 0.117 -1.651 13.102 1 58.06 263 SER B CA 1
ATOM 5019 C C . SER B 1 263 ? 1.511 -1.743 12.492 1 58.06 263 SER B C 1
ATOM 5021 O O . SER B 1 263 ? 1.655 -1.803 11.273 1 58.06 263 SER B O 1
ATOM 5023 N N . ILE B 1 264 ? 2.357 -0.884 13.211 1 49.75 264 ILE B N 1
ATOM 5024 C CA . ILE B 1 264 ? 3.672 -0.714 12.602 1 49.75 264 ILE B CA 1
ATOM 5025 C C . ILE B 1 264 ? 4.133 -2.035 11.992 1 49.75 264 ILE B C 1
ATOM 5027 O O . ILE B 1 264 ? 4.727 -2.051 10.906 1 49.75 264 ILE B O 1
ATOM 5031 N N . PHE B 1 265 ? 4.402 -3.031 12.906 1 46.56 265 PHE B N 1
ATOM 5032 C CA . PHE B 1 265 ? 5.113 -4.203 12.414 1 46.56 265 PHE B CA 1
ATOM 5033 C C . PHE B 1 265 ? 4.176 -5.121 11.641 1 46.56 265 PHE B C 1
ATOM 5035 O O . PHE B 1 265 ? 3.086 -5.449 12.117 1 46.56 265 PHE B O 1
ATOM 5042 N N . SER B 1 266 ? 4.074 -4.844 10.438 1 45.09 266 SER B N 1
ATOM 5043 C CA . SER B 1 266 ? 3.33 -5.777 9.602 1 45.09 266 SER B CA 1
ATOM 5044 C C . SER B 1 266 ? 3.336 -7.18 10.203 1 45.09 266 SER B C 1
ATOM 5046 O O . SER B 1 266 ? 4.359 -7.633 10.727 1 45.09 266 SER B O 1
ATOM 5048 N N . ARG B 1 267 ? 2.131 -7.551 10.719 1 43.91 267 ARG B N 1
ATOM 5049 C CA . ARG B 1 267 ? 1.945 -8.883 11.289 1 43.91 267 ARG B CA 1
ATOM 5050 C C . ARG B 1 267 ? 2.643 -9.945 10.445 1 43.91 267 ARG B C 1
ATOM 5052 O O . ARG B 1 267 ? 2.498 -11.141 10.695 1 43.91 267 ARG B O 1
ATOM 5059 N N . ARG B 1 268 ? 3.018 -9.68 9.297 1 43.19 268 ARG B N 1
ATOM 5060 C CA . ARG B 1 268 ? 3.277 -11.031 8.82 1 43.19 268 ARG B CA 1
ATOM 5061 C C . ARG B 1 268 ? 3.893 -11.891 9.914 1 43.19 268 ARG B C 1
ATOM 5063 O O . ARG B 1 268 ? 3.355 -12.953 10.258 1 43.19 268 ARG B O 1
ATOM 5070 N N . MET B 1 269 ? 5.066 -12.359 10.031 1 40.16 269 MET B N 1
ATOM 5071 C CA . MET B 1 269 ? 5.535 -13.461 10.867 1 40.16 269 MET B CA 1
ATOM 5072 C C . MET B 1 269 ? 6.074 -12.945 12.195 1 40.16 269 MET B C 1
ATOM 5074 O O . MET B 1 269 ? 6.961 -13.562 12.797 1 40.16 269 MET B O 1
ATOM 5078 N N . GLY B 1 270 ? 5.578 -11.844 12.828 1 43.47 270 GLY B N 1
ATOM 5079 C CA . GLY B 1 270 ? 6.117 -11.602 14.156 1 43.47 270 GLY B CA 1
ATOM 5080 C C . GLY B 1 270 ? 7.395 -10.789 14.141 1 43.47 270 GLY B C 1
ATOM 5081 O O . GLY B 1 270 ? 7.918 -10.422 15.203 1 43.47 270 GLY B O 1
ATOM 5082 N N . THR B 1 271 ? 8.219 -10.914 13.188 1 50.25 271 THR B N 1
ATOM 5083 C CA . THR B 1 271 ? 9.531 -10.289 13.266 1 50.25 271 THR B CA 1
ATOM 5084 C C . THR B 1 271 ? 9.461 -8.836 12.797 1 50.25 271 THR B C 1
ATOM 5086 O O . THR B 1 271 ? 8.766 -8.516 11.836 1 50.25 271 THR B O 1
ATOM 5089 N N . GLU B 1 272 ? 9.836 -7.957 13.68 1 57.91 272 GLU B N 1
ATOM 5090 C CA . GLU B 1 272 ? 10.008 -6.516 13.516 1 57.91 272 GLU B CA 1
ATOM 5091 C C . GLU B 1 272 ? 10.922 -6.203 12.336 1 57.91 272 GLU B C 1
ATOM 5093 O O . GLU B 1 272 ? 12.141 -6.344 12.438 1 57.91 272 GLU B O 1
ATOM 5098 N N . LYS B 1 273 ? 10.477 -6.328 10.992 1 65.5 273 LYS B N 1
ATOM 5099 C CA . LYS B 1 273 ? 11.32 -5.961 9.852 1 65.5 273 LYS B CA 1
ATOM 5100 C C . LYS B 1 273 ? 10.906 -4.613 9.273 1 65.5 273 LYS B C 1
ATOM 5102 O O . LYS B 1 273 ? 9.781 -4.152 9.492 1 65.5 273 LYS B O 1
ATOM 5107 N N . PHE B 1 274 ? 11.961 -3.867 8.766 1 70.06 274 PHE B N 1
ATOM 5108 C CA . PHE B 1 274 ? 11.719 -2.67 7.973 1 70.06 274 PHE B CA 1
ATOM 5109 C C . PHE B 1 274 ? 10.617 -2.916 6.945 1 70.06 274 PHE B C 1
ATOM 5111 O O . PHE B 1 274 ? 10.539 -3.998 6.359 1 70.06 274 PHE B O 1
ATOM 5118 N N . HIS B 1 275 ? 9.781 -1.959 6.863 1 82.56 275 HIS B N 1
ATOM 5119 C CA . HIS B 1 275 ? 8.984 -1.947 5.645 1 82.56 275 HIS B CA 1
ATOM 5120 C C . HIS B 1 275 ? 9.859 -1.71 4.418 1 82.56 275 HIS B C 1
ATOM 5122 O O . HIS B 1 275 ? 10.5 -0.662 4.297 1 82.56 275 HIS B O 1
ATOM 5128 N N . SER B 1 276 ? 9.977 -2.539 3.561 1 88 276 SER B N 1
ATOM 5129 C CA . SER B 1 276 ? 10.883 -2.488 2.42 1 88 276 SER B CA 1
ATOM 5130 C C . SER B 1 276 ? 10.672 -1.221 1.6 1 88 276 SER B C 1
ATOM 5132 O O . SER B 1 276 ? 11.641 -0.542 1.237 1 88 276 SER B O 1
ATOM 5134 N N . GLN B 1 277 ? 9.469 -0.863 1.45 1 89.56 277 GLN B N 1
ATOM 5135 C CA . GLN B 1 277 ? 9.133 0.273 0.597 1 89.56 277 GLN B CA 1
ATOM 5136 C C . GLN B 1 277 ? 9.703 1.572 1.162 1 89.56 277 GLN B C 1
ATOM 5138 O O . GLN B 1 277 ? 10.148 2.439 0.41 1 89.56 277 GLN B O 1
ATOM 5143 N N . ASN B 1 278 ? 9.703 1.656 2.461 1 92 278 ASN B N 1
ATOM 5144 C CA . ASN B 1 278 ? 10.227 2.861 3.094 1 92 278 ASN B CA 1
ATOM 5145 C C . ASN B 1 278 ? 11.734 2.982 2.906 1 92 278 ASN B C 1
ATOM 5147 O O . ASN B 1 278 ? 12.242 4.062 2.604 1 92 278 ASN B O 1
ATOM 5151 N N . LEU B 1 279 ? 12.398 1.891 3.086 1 93.69 279 LEU B N 1
ATOM 5152 C CA . LEU B 1 279 ? 13.844 1.896 2.926 1 93.69 279 LEU B CA 1
ATOM 5153 C C . LEU B 1 279 ? 14.227 2.139 1.47 1 93.69 279 LEU B C 1
ATOM 5155 O O . LEU B 1 279 ? 15.156 2.902 1.188 1 93.69 279 LEU B O 1
ATOM 5159 N N . TYR B 1 280 ? 13.508 1.513 0.577 1 94.06 280 TYR B N 1
ATOM 5160 C CA . TYR B 1 280 ? 13.781 1.705 -0.843 1 94.06 280 TYR B CA 1
ATOM 5161 C C . TYR B 1 280 ? 13.609 3.168 -1.237 1 94.06 280 TYR B C 1
ATOM 5163 O O . TYR B 1 280 ? 14.422 3.711 -1.99 1 94.06 280 TYR B O 1
ATOM 5171 N N . GLN B 1 281 ? 12.594 3.715 -0.787 1 94.19 281 GLN B N 1
ATOM 5172 C CA . GLN B 1 281 ? 12.344 5.121 -1.081 1 94.19 281 GLN B CA 1
ATOM 5173 C C . GLN B 1 281 ? 13.469 6.004 -0.54 1 94.19 281 GLN B C 1
ATOM 5175 O O . GLN B 1 281 ? 14.016 6.832 -1.266 1 94.19 281 GLN B O 1
ATOM 5180 N N . LEU B 1 282 ? 13.773 5.789 0.719 1 96 282 LEU B N 1
ATOM 5181 C CA . LEU B 1 282 ? 14.82 6.578 1.356 1 96 282 LEU B CA 1
ATOM 5182 C C . LEU B 1 282 ? 16.141 6.445 0.597 1 96 282 LEU B C 1
ATOM 5184 O O . LEU B 1 282 ? 16.812 7.445 0.343 1 96 282 LEU B O 1
ATOM 5188 N N . MET B 1 283 ? 16.484 5.254 0.209 1 94.94 283 MET B N 1
ATOM 5189 C CA . MET B 1 283 ? 17.734 5.004 -0.511 1 94.94 283 MET B CA 1
ATOM 5190 C C . MET B 1 283 ? 17.75 5.758 -1.836 1 94.94 283 MET B C 1
ATOM 5192 O O . MET B 1 283 ? 18.781 6.336 -2.213 1 94.94 283 MET B O 1
ATOM 5196 N N . ASN B 1 284 ? 16.688 5.727 -2.512 1 95.19 284 ASN B N 1
ATOM 5197 C CA . ASN B 1 284 ? 16.609 6.445 -3.779 1 95.19 284 ASN B CA 1
ATOM 5198 C C . ASN B 1 284 ? 16.812 7.945 -3.582 1 95.19 284 ASN B C 1
ATOM 5200 O O . ASN B 1 284 ? 17.469 8.602 -4.398 1 95.19 284 ASN B O 1
ATOM 5204 N N . TYR B 1 285 ? 16.234 8.469 -2.525 1 95.56 285 TYR B N 1
ATOM 5205 C CA . TYR B 1 285 ? 16.438 9.875 -2.215 1 95.56 285 TYR B CA 1
ATOM 5206 C C . TYR B 1 285 ? 17.922 10.172 -1.981 1 95.56 285 TYR B C 1
ATOM 5208 O O . TYR B 1 285 ? 18.453 11.164 -2.496 1 95.56 285 TYR B O 1
ATOM 5216 N N . LEU B 1 286 ? 18.547 9.336 -1.282 1 95.06 286 LEU B N 1
ATOM 5217 C CA . LEU B 1 286 ? 19.953 9.531 -0.936 1 95.06 286 LEU B CA 1
ATOM 5218 C C . LEU B 1 286 ? 20.828 9.484 -2.18 1 95.06 286 LEU B C 1
ATOM 5220 O O . LEU B 1 286 ? 21.719 10.312 -2.35 1 95.06 286 LEU B O 1
ATOM 5224 N N . TRP B 1 287 ? 20.578 8.562 -3.033 1 92.25 287 TRP B N 1
ATOM 5225 C CA . TRP B 1 287 ? 21.359 8.422 -4.254 1 92.25 287 TRP B CA 1
ATOM 5226 C C . TRP B 1 287 ? 21.141 9.617 -5.176 1 92.25 287 TRP B C 1
ATOM 5228 O O . TRP B 1 287 ? 22 9.945 -5.992 1 92.25 287 TRP B O 1
ATOM 5238 N N . SER B 1 288 ? 19.984 10.172 -5.047 1 92 288 SER B N 1
ATOM 5239 C CA . SER B 1 288 ? 19.656 11.281 -5.934 1 92 288 SER B CA 1
ATOM 5240 C C . SER B 1 288 ? 20.281 12.586 -5.449 1 92 288 SER B C 1
ATOM 5242 O O . SER B 1 288 ? 20.344 13.562 -6.195 1 92 288 SER B O 1
ATOM 5244 N N . LEU B 1 289 ? 20.703 12.578 -4.199 1 90.38 289 LEU B N 1
ATOM 5245 C CA . LEU B 1 289 ? 21.312 13.781 -3.637 1 90.38 289 LEU B CA 1
ATOM 5246 C C . LEU B 1 289 ? 22.75 13.93 -4.105 1 90.38 289 LEU B C 1
ATOM 5248 O O . LEU B 1 289 ? 23.5 12.945 -4.164 1 90.38 289 LEU B O 1
ATOM 5252 N N . LYS B 1 290 ? 23.141 15.055 -4.641 1 80.81 290 LYS B N 1
ATOM 5253 C CA . LYS B 1 290 ? 24.516 15.391 -5.012 1 80.81 290 LYS B CA 1
ATOM 5254 C C . LYS B 1 290 ? 25.125 16.391 -4.023 1 80.81 290 LYS B C 1
ATOM 5256 O O . LYS B 1 290 ? 24.719 17.547 -3.984 1 80.81 290 LYS B O 1
ATOM 5261 N N . PRO B 1 291 ? 26.031 15.82 -3.201 1 78.5 291 PRO B N 1
ATOM 5262 C CA . PRO B 1 291 ? 26.641 16.781 -2.273 1 78.5 291 PRO B CA 1
ATOM 5263 C C . PRO B 1 291 ? 27.375 17.906 -2.988 1 78.5 291 PRO B C 1
ATOM 5265 O O . PRO B 1 291 ? 28 17.688 -4.031 1 78.5 291 PRO B O 1
ATOM 5268 N N . GLU B 1 292 ? 27.141 19.109 -2.623 1 76.25 292 GLU B N 1
ATOM 5269 C CA . GLU B 1 292 ? 27.781 20.266 -3.232 1 76.25 292 GLU B CA 1
ATOM 5270 C C . GLU B 1 292 ? 29.125 20.562 -2.574 1 76.25 292 GLU B C 1
ATOM 5272 O O . GLU B 1 292 ? 30.094 20.906 -3.256 1 76.25 292 GLU B O 1
ATOM 5277 N N . ASN B 1 293 ? 29.234 20.422 -1.32 1 79.44 293 ASN B N 1
ATOM 5278 C CA . ASN B 1 293 ? 30.438 20.812 -0.577 1 79.44 293 ASN B CA 1
ATOM 5279 C C . ASN B 1 293 ? 31.031 19.641 0.181 1 79.44 293 ASN B C 1
ATOM 5281 O O . ASN B 1 293 ? 31.562 19.797 1.279 1 79.44 293 ASN B O 1
ATOM 5285 N N . GLY B 1 294 ? 30.812 18.406 -0.393 1 79.88 294 GLY B N 1
ATOM 5286 C CA . GLY B 1 294 ? 31.375 17.25 0.268 1 79.88 294 GLY B CA 1
ATOM 5287 C C . GLY B 1 294 ? 30.641 16.859 1.541 1 79.88 294 GLY B C 1
ATOM 5288 O O . GLY B 1 294 ? 31.219 16.234 2.432 1 79.88 294 GLY B O 1
ATOM 5289 N N . GLU B 1 295 ? 29.438 17.344 1.737 1 85.44 295 GLU B N 1
ATOM 5290 C CA . GLU B 1 295 ? 28.641 17.016 2.914 1 85.44 295 GLU B CA 1
ATOM 5291 C C . GLU B 1 295 ? 28.391 15.516 3.012 1 85.44 295 GLU B C 1
ATOM 5293 O O . GLU B 1 295 ? 28.266 14.836 1.992 1 85.44 295 GLU B O 1
ATOM 5298 N N . ASN B 1 296 ? 28.406 15.148 4.293 1 90.88 296 ASN B N 1
ATOM 5299 C CA . ASN B 1 296 ? 27.969 13.773 4.527 1 90.88 296 ASN B CA 1
ATOM 5300 C C . ASN B 1 296 ? 26.453 13.656 4.406 1 90.88 296 ASN B C 1
ATOM 5302 O O . ASN B 1 296 ? 25.703 14.516 4.891 1 90.88 296 ASN B O 1
ATOM 5306 N N . ILE B 1 297 ? 26.078 12.688 3.682 1 93.19 297 ILE B N 1
ATOM 5307 C CA . ILE B 1 297 ? 24.641 12.492 3.471 1 93.19 297 ILE B CA 1
ATOM 5308 C C . ILE B 1 297 ? 24.156 11.297 4.289 1 93.19 297 ILE B C 1
ATOM 5310 O O . ILE B 1 297 ? 24.812 10.25 4.32 1 93.19 297 ILE B O 1
ATOM 5314 N N . GLY B 1 298 ? 23.047 11.492 4.984 1 95.06 298 GLY B N 1
ATOM 5315 C CA . GLY B 1 298 ? 22.438 10.414 5.75 1 95.06 298 GLY B CA 1
ATOM 5316 C C . GLY B 1 298 ? 20.922 10.398 5.641 1 95.06 298 GLY B C 1
ATOM 5317 O O . GLY B 1 298 ? 20.328 11.312 5.078 1 95.06 298 GLY B O 1
ATOM 5318 N N . GLY B 1 299 ? 20.375 9.297 6.031 1 96.94 299 GLY B N 1
ATOM 5319 C CA . GLY B 1 299 ? 18.938 9.133 6.027 1 96.94 299 GLY B CA 1
ATOM 5320 C C . GLY B 1 299 ? 18.391 8.617 7.344 1 96.94 299 GLY B C 1
ATOM 5321 O O . GLY B 1 299 ? 19.062 7.875 8.055 1 96.94 299 GLY B O 1
ATOM 5322 N N . LEU B 1 300 ? 17.188 8.977 7.652 1 96.56 300 LEU B N 1
ATOM 5323 C CA . LEU B 1 300 ? 16.547 8.547 8.891 1 96.56 300 LEU B CA 1
ATOM 5324 C C . LEU B 1 300 ? 15.086 8.188 8.656 1 96.56 300 LEU B C 1
ATOM 5326 O O . LEU B 1 300 ? 14.328 8.984 8.102 1 96.56 300 LEU B O 1
ATOM 5330 N N . LEU B 1 301 ? 14.75 6.953 8.922 1 94.44 301 LEU B N 1
ATOM 5331 C CA . LEU B 1 301 ? 13.352 6.543 9.008 1 94.44 301 LEU B CA 1
ATOM 5332 C C . LEU B 1 301 ? 12.836 6.664 10.438 1 94.44 301 LEU B C 1
ATOM 5334 O O . LEU B 1 301 ? 13.43 6.102 11.367 1 94.44 301 LEU B O 1
ATOM 5338 N N . ILE B 1 302 ? 11.773 7.406 10.633 1 93.5 302 ILE B N 1
ATOM 5339 C CA . ILE B 1 302 ? 11.281 7.645 11.984 1 93.5 302 ILE B CA 1
ATOM 5340 C C . ILE B 1 302 ? 9.805 7.254 12.062 1 93.5 302 ILE B C 1
ATOM 5342 O O . ILE B 1 302 ? 8.992 7.695 11.25 1 93.5 302 ILE B O 1
ATOM 5346 N N . TYR B 1 303 ? 9.508 6.375 12.938 1 89.94 303 TYR B N 1
ATOM 5347 C CA . TYR B 1 303 ? 8.164 5.852 13.156 1 89.94 303 TYR B CA 1
ATOM 5348 C C . TYR B 1 303 ? 7.668 6.184 14.562 1 89.94 303 TYR B C 1
ATOM 5350 O O . TYR B 1 303 ? 8.461 6.258 15.5 1 89.94 303 TYR B O 1
ATOM 5358 N N . PRO B 1 304 ? 6.332 6.344 14.68 1 88.56 304 PRO B N 1
ATOM 5359 C CA . PRO B 1 304 ? 5.816 6.434 16.047 1 88.56 304 PRO B CA 1
ATOM 5360 C C . PRO B 1 304 ? 5.691 5.07 16.719 1 88.56 304 PRO B C 1
ATOM 5362 O O . PRO B 1 304 ? 5.543 4.051 16.047 1 88.56 304 PRO B O 1
ATOM 5365 N N . HIS B 1 305 ? 5.879 5.043 17.938 1 79.75 305 HIS B N 1
ATOM 5366 C CA . HIS B 1 305 ? 5.633 3.838 18.719 1 79.75 305 HIS B CA 1
ATOM 5367 C C . HIS B 1 305 ? 5.086 4.184 20.094 1 79.75 305 HIS B C 1
ATOM 5369 O O . HIS B 1 305 ? 5.277 5.301 20.578 1 79.75 305 HIS B O 1
ATOM 5375 N N . VAL B 1 306 ? 4.293 3.25 20.672 1 66.88 306 VAL B N 1
ATOM 5376 C CA . VAL B 1 306 ? 3.844 3.508 22.031 1 66.88 306 VAL B CA 1
ATOM 5377 C C . VAL B 1 306 ? 4.578 2.584 23 1 66.88 306 VAL B C 1
ATOM 5379 O O . VAL B 1 306 ? 4.77 2.928 24.172 1 66.88 306 VAL B O 1
ATOM 5382 N N . ASP B 1 307 ? 5.281 1.504 22.516 1 62.84 307 ASP B N 1
ATOM 5383 C CA . ASP B 1 307 ? 5.836 0.653 23.562 1 62.84 307 ASP B CA 1
ATOM 5384 C C . ASP B 1 307 ? 7.238 0.177 23.203 1 62.84 307 ASP B C 1
ATOM 5386 O O . ASP B 1 307 ? 8.07 -0.049 24.078 1 62.84 307 ASP B O 1
ATOM 5390 N N . THR B 1 308 ? 7.441 -0.049 22 1 65.5 308 THR B N 1
ATOM 5391 C CA . THR B 1 308 ? 8.734 -0.615 21.656 1 65.5 308 THR B CA 1
ATOM 5392 C C . THR B 1 308 ? 9.617 0.426 20.953 1 65.5 308 THR B C 1
ATOM 5394 O O . THR B 1 308 ? 9.172 1.103 20.031 1 65.5 308 THR B O 1
ATOM 5397 N N . ALA B 1 309 ? 10.75 0.758 21.719 1 73.44 309 ALA B N 1
ATOM 5398 C CA . ALA B 1 309 ? 11.703 1.688 21.109 1 73.44 309 ALA B CA 1
ATOM 5399 C C . ALA B 1 309 ? 12.68 0.953 20.203 1 73.44 309 ALA B C 1
ATOM 5401 O O . ALA B 1 309 ? 13.234 -0.083 20.594 1 73.44 309 ALA B O 1
ATOM 5402 N N . VAL B 1 310 ? 12.742 1.25 19.031 1 79.19 310 VAL B N 1
ATOM 5403 C CA . VAL B 1 310 ? 13.703 0.72 18.078 1 79.19 310 VAL B CA 1
ATOM 5404 C C . VAL B 1 310 ? 14.68 1.818 17.656 1 79.19 310 VAL B C 1
ATOM 5406 O O . VAL B 1 310 ? 14.266 2.934 17.328 1 79.19 310 VAL B O 1
ATOM 5409 N N . LYS B 1 311 ? 15.891 1.64 17.891 1 86.94 311 LYS B N 1
ATOM 5410 C CA . LYS B 1 311 ? 16.953 2.516 17.422 1 86.94 311 LYS B CA 1
ATOM 5411 C C . LYS B 1 311 ? 18.094 1.711 16.797 1 86.94 311 LYS B C 1
ATOM 5413 O O . LYS B 1 311 ? 18.844 1.041 17.5 1 86.94 311 LYS B O 1
ATOM 5418 N N . HIS B 1 312 ? 18.125 1.778 15.516 1 88.94 312 HIS B N 1
ATOM 5419 C CA . HIS B 1 312 ? 19.172 1.051 14.797 1 88.94 312 HIS B CA 1
ATOM 5420 C C . HIS B 1 312 ? 19.891 1.956 13.805 1 88.94 312 HIS B C 1
ATOM 5422 O O . HIS B 1 312 ? 19.297 2.879 13.25 1 88.94 312 HIS B O 1
ATOM 5428 N N . ARG B 1 313 ? 21.125 1.698 13.656 1 92.19 313 ARG B N 1
ATOM 5429 C CA . ARG B 1 313 ? 21.953 2.418 12.695 1 92.19 313 ARG B CA 1
ATOM 5430 C C . ARG B 1 313 ? 22.609 1.455 11.703 1 92.19 313 ARG B C 1
ATOM 5432 O O . ARG B 1 313 ? 23.094 0.388 12.094 1 92.19 313 ARG B O 1
ATOM 5439 N N . TYR B 1 314 ? 22.547 1.85 10.555 1 93.44 314 TYR B N 1
ATOM 5440 C CA . TYR B 1 314 ? 23.125 1.04 9.492 1 93.44 314 TYR B CA 1
ATOM 5441 C C . TYR B 1 314 ? 24.016 1.887 8.594 1 93.44 314 TYR B C 1
ATOM 5443 O O . TYR B 1 314 ? 23.828 3.1 8.477 1 93.44 314 TYR B O 1
ATOM 5451 N N . LYS B 1 315 ? 25.031 1.291 8.125 1 94.81 315 LYS B N 1
ATOM 5452 C CA . LYS B 1 315 ? 25.719 1.789 6.938 1 94.81 315 LYS B CA 1
ATOM 5453 C C . LYS B 1 315 ? 25.328 0.989 5.699 1 94.81 315 LYS B C 1
ATOM 5455 O O . LYS B 1 315 ? 25.625 -0.204 5.602 1 94.81 315 LYS B O 1
ATOM 5460 N N . ILE B 1 316 ? 24.578 1.618 4.863 1 93.75 316 ILE B N 1
ATOM 5461 C CA . ILE B 1 316 ? 24.109 0.941 3.662 1 93.75 316 ILE B CA 1
ATOM 5462 C C . ILE B 1 316 ? 24.641 1.659 2.424 1 93.75 316 ILE B C 1
ATOM 5464 O O . ILE B 1 316 ? 24.344 2.84 2.211 1 93.75 316 ILE B O 1
ATOM 5468 N N . ASN B 1 317 ? 25.391 1 1.592 1 91.12 317 ASN B N 1
ATOM 5469 C CA . ASN B 1 317 ? 25.969 1.563 0.378 1 91.12 317 ASN B CA 1
ATOM 5470 C C . ASN B 1 317 ? 26.734 2.859 0.666 1 91.12 317 ASN B C 1
ATOM 5472 O O . ASN B 1 317 ? 26.625 3.824 -0.093 1 91.12 317 ASN B O 1
ATOM 5476 N N . GLY B 1 318 ? 27.25 2.93 1.882 1 90.25 318 GLY B N 1
ATOM 5477 C CA . GLY B 1 318 ? 28.062 4.07 2.25 1 90.25 318 GLY B CA 1
ATOM 5478 C C . GLY B 1 318 ? 27.297 5.172 2.945 1 90.25 318 GLY B C 1
ATOM 5479 O O . GLY B 1 318 ? 27.875 6.137 3.441 1 90.25 318 GLY B O 1
ATOM 5480 N N . PHE B 1 319 ? 25.984 5.031 2.936 1 93.56 319 PHE B N 1
ATOM 5481 C CA . PHE B 1 319 ? 25.156 6.039 3.592 1 93.56 319 PHE B CA 1
ATOM 5482 C C . PHE B 1 319 ? 24.875 5.652 5.035 1 93.56 319 PHE B C 1
ATOM 5484 O O . PHE B 1 319 ? 24.656 4.477 5.336 1 93.56 319 PHE B O 1
ATOM 5491 N N . ASP B 1 320 ? 24.875 6.617 5.887 1 94.12 320 ASP B N 1
ATOM 5492 C CA . ASP B 1 320 ? 24.422 6.406 7.258 1 94.12 320 ASP B CA 1
ATOM 5493 C C . ASP B 1 320 ? 22.891 6.445 7.344 1 94.12 320 ASP B C 1
ATOM 5495 O O . ASP B 1 320 ? 22.281 7.48 7.074 1 94.12 320 ASP B O 1
ATOM 5499 N N . ILE B 1 321 ? 22.359 5.336 7.707 1 94.62 321 ILE B N 1
ATOM 5500 C CA . ILE B 1 321 ? 20.906 5.238 7.746 1 94.62 321 ILE B CA 1
ATOM 5501 C C . ILE B 1 321 ? 20.453 4.922 9.164 1 94.62 321 ILE B C 1
ATOM 5503 O O . ILE B 1 321 ? 21 4.027 9.82 1 94.62 321 ILE B O 1
ATOM 5507 N N . GLY B 1 322 ? 19.531 5.66 9.609 1 93.38 322 GLY B N 1
ATOM 5508 C CA . GLY B 1 322 ? 18.938 5.406 10.914 1 93.38 322 GLY B CA 1
ATOM 5509 C C . GLY B 1 322 ? 17.5 4.938 10.844 1 93.38 322 GLY B C 1
ATOM 5510 O O . GLY B 1 322 ? 16.75 5.355 9.961 1 93.38 322 GLY B O 1
ATOM 5511 N N . LEU B 1 323 ? 17.156 4.039 11.711 1 89.94 323 LEU B N 1
ATOM 5512 C CA . LEU B 1 323 ? 15.781 3.623 11.984 1 89.94 323 LEU B CA 1
ATOM 5513 C C . LEU B 1 323 ? 15.422 3.854 13.445 1 89.94 323 LEU B C 1
ATOM 5515 O O . LEU B 1 323 ? 16.047 3.273 14.344 1 89.94 323 LEU B O 1
ATOM 5519 N N . CYS B 1 324 ? 14.445 4.684 13.648 1 89.94 324 CYS B N 1
ATOM 5520 C CA . CYS B 1 324 ? 14.109 4.934 15.047 1 89.94 324 CYS B CA 1
ATOM 5521 C C . CYS B 1 324 ? 12.602 5.09 15.227 1 89.94 324 CYS B C 1
ATOM 5523 O O . CYS B 1 324 ? 11.875 5.32 14.258 1 89.94 324 CYS B O 1
ATOM 5525 N N . THR B 1 325 ? 12.227 4.871 16.391 1 89.25 325 THR B N 1
ATOM 5526 C CA . THR B 1 325 ? 10.852 5.129 16.797 1 89.25 325 THR B CA 1
ATOM 5527 C C . THR B 1 325 ? 10.789 6.23 17.844 1 89.25 325 THR B C 1
ATOM 5529 O O . THR B 1 325 ? 11.766 6.461 18.562 1 89.25 325 THR B O 1
ATOM 5532 N N . VAL B 1 326 ? 9.719 6.914 17.828 1 91.62 326 VAL B N 1
ATOM 5533 C CA . VAL B 1 326 ? 9.453 7.891 18.875 1 91.62 326 VAL B CA 1
ATOM 5534 C C . VAL B 1 326 ? 8.211 7.48 19.672 1 91.62 326 VAL B C 1
ATOM 5536 O O . VAL B 1 326 ? 7.168 7.172 19.078 1 91.62 326 VAL B O 1
ATOM 5539 N N . ASN B 1 327 ? 8.359 7.461 20.938 1 90.19 327 ASN B N 1
ATOM 5540 C CA . ASN B 1 327 ? 7.242 7.098 21.797 1 90.19 327 ASN B CA 1
ATOM 5541 C C . ASN B 1 327 ? 6.293 8.273 22.016 1 90.19 327 ASN B C 1
ATOM 5543 O O . ASN B 1 327 ? 6.52 9.109 22.906 1 90.19 327 ASN B O 1
ATOM 5547 N N . LEU B 1 328 ? 5.238 8.266 21.344 1 90.12 328 LEU B N 1
ATOM 5548 C CA . LEU B 1 328 ? 4.285 9.359 21.422 1 90.12 328 LEU B CA 1
ATOM 5549 C C . LEU B 1 328 ? 3.303 9.148 22.562 1 90.12 328 LEU B C 1
ATOM 5551 O O . LEU B 1 328 ? 2.354 9.922 22.734 1 90.12 328 LEU B O 1
ATOM 5555 N N . GLY B 1 329 ? 3.512 8.141 23.328 1 87.38 329 GLY B N 1
ATOM 5556 C CA . GLY B 1 329 ? 2.658 7.867 24.469 1 87.38 329 GLY B CA 1
ATOM 5557 C C . GLY B 1 329 ? 3.146 8.523 25.75 1 87.38 329 GLY B C 1
ATOM 5558 O O . GLY B 1 329 ? 2.418 8.578 26.75 1 87.38 329 GLY B O 1
ATOM 5559 N N . GLN B 1 330 ? 4.312 9.086 25.688 1 89.81 330 GLN B N 1
ATOM 5560 C CA . GLN B 1 330 ? 4.895 9.742 26.844 1 89.81 330 GLN B CA 1
ATOM 5561 C C . GLN B 1 330 ? 4.352 11.164 27.016 1 89.81 330 GLN B C 1
ATOM 5563 O O . GLN B 1 330 ? 3.57 11.633 26.172 1 89.81 330 GLN B O 1
ATOM 5568 N N . GLU B 1 331 ? 4.777 11.781 28.203 1 88.94 331 GLU B N 1
ATOM 5569 C CA . GLU B 1 331 ? 4.453 13.195 28.375 1 88.94 331 GLU B CA 1
ATOM 5570 C C . GLU B 1 331 ? 5.168 14.062 27.344 1 88.94 331 GLU B C 1
ATOM 5572 O O . GLU B 1 331 ? 6.281 13.742 26.922 1 88.94 331 GLU B O 1
ATOM 5577 N N . TRP B 1 332 ? 4.629 15.117 27.016 1 88.94 332 TRP B N 1
ATOM 5578 C CA . TRP B 1 332 ? 5.086 15.945 25.906 1 88.94 332 TRP B CA 1
ATOM 5579 C C . TRP B 1 332 ? 6.543 16.359 26.094 1 88.94 332 TRP B C 1
ATOM 5581 O O . TRP B 1 332 ? 7.344 16.281 25.156 1 88.94 332 TRP B O 1
ATOM 5591 N N . PRO B 1 333 ? 6.91 16.859 27.312 1 90.94 333 PRO B N 1
ATOM 5592 C CA . PRO B 1 333 ? 8.312 17.25 27.469 1 90.94 333 PRO B CA 1
ATOM 5593 C C . PRO B 1 333 ? 9.281 16.109 27.156 1 90.94 333 PRO B C 1
ATOM 5595 O O . PRO B 1 333 ? 10.367 16.359 26.625 1 90.94 333 PRO B O 1
ATOM 5598 N N . CYS B 1 334 ? 8.867 14.969 27.406 1 92.75 334 CYS B N 1
ATOM 5599 C CA . CYS B 1 334 ? 9.695 13.805 27.109 1 92.75 334 CYS B CA 1
ATOM 5600 C C . CYS B 1 334 ? 9.75 13.539 25.609 1 92.75 334 CYS B C 1
ATOM 5602 O O . CYS B 1 334 ? 10.797 13.172 25.078 1 92.75 334 CYS B O 1
ATOM 5604 N N . ILE B 1 335 ? 8.672 13.719 24.953 1 92.88 335 ILE B N 1
ATOM 5605 C CA . ILE B 1 335 ? 8.625 13.57 23.516 1 92.88 335 ILE B CA 1
ATOM 5606 C C . ILE B 1 335 ? 9.531 14.609 22.859 1 92.88 335 ILE B C 1
ATOM 5608 O O . ILE B 1 335 ? 10.32 14.281 21.969 1 92.88 335 ILE B O 1
ATOM 5612 N N . HIS B 1 336 ? 9.359 15.812 23.375 1 94 336 HIS B N 1
ATOM 5613 C CA . HIS B 1 336 ? 10.164 16.922 22.875 1 94 336 HIS B CA 1
ATOM 5614 C C . HIS B 1 336 ? 11.656 16.625 23 1 94 336 HIS B C 1
ATOM 5616 O O . HIS B 1 336 ? 12.398 16.75 22.016 1 94 336 HIS B O 1
ATOM 5622 N N . GLN B 1 337 ? 12.016 16.188 24.109 1 95.38 337 GLN B N 1
ATOM 5623 C CA . GLN B 1 337 ? 13.422 15.898 24.375 1 95.38 337 GLN B CA 1
ATOM 5624 C C . GLN B 1 337 ? 13.891 14.711 23.547 1 95.38 337 GLN B C 1
ATOM 5626 O O . GLN B 1 337 ? 15.008 14.719 23.016 1 95.38 337 GLN B O 1
ATOM 5631 N N . GLU B 1 338 ? 13.125 13.766 23.469 1 94.19 338 GLU B N 1
ATOM 5632 C CA . GLU B 1 338 ? 13.484 12.586 22.703 1 94.19 338 GLU B CA 1
ATOM 5633 C C . GLU B 1 338 ? 13.742 12.938 21.234 1 94.19 338 GLU B C 1
ATOM 5635 O O . GLU B 1 338 ? 14.703 12.453 20.641 1 94.19 338 GLU B O 1
ATOM 5640 N N . LEU B 1 339 ? 12.891 13.734 20.719 1 95.5 339 LEU B N 1
ATOM 5641 C CA . LEU B 1 339 ? 13.047 14.164 19.328 1 95.5 339 LEU B CA 1
ATOM 5642 C C . LEU B 1 339 ? 14.336 14.961 19.156 1 95.5 339 LEU B C 1
ATOM 5644 O O . LEU B 1 339 ? 15.078 14.75 18.188 1 95.5 339 LEU B O 1
ATOM 5648 N N . LEU B 1 340 ? 14.586 15.836 20.078 1 95.81 340 LEU B N 1
ATOM 5649 C CA . LEU B 1 340 ? 15.82 16.609 20.016 1 95.81 340 LEU B CA 1
ATOM 5650 C C . LEU B 1 340 ? 17.031 15.68 20.047 1 95.81 340 LEU B C 1
ATOM 5652 O O . LEU B 1 340 ? 17.984 15.859 19.281 1 95.81 340 LEU B O 1
ATOM 5656 N N . ASP B 1 341 ? 16.953 14.734 20.875 1 94.56 341 ASP B N 1
ATOM 5657 C CA . ASP B 1 341 ? 18.047 13.789 21.016 1 94.56 341 ASP B CA 1
ATOM 5658 C C . ASP B 1 341 ? 18.266 12.992 19.734 1 94.56 341 ASP B C 1
ATOM 5660 O O . ASP B 1 341 ? 19.406 12.781 19.312 1 94.56 341 ASP B O 1
ATOM 5664 N N . ILE B 1 342 ? 17.234 12.555 19.156 1 93.19 342 ILE B N 1
ATOM 5665 C CA . ILE B 1 342 ? 17.312 11.781 17.922 1 93.19 342 ILE B CA 1
ATOM 5666 C C . ILE B 1 342 ? 17.969 12.609 16.812 1 93.19 342 ILE B C 1
ATOM 5668 O O . ILE B 1 342 ? 18.922 12.164 16.188 1 93.19 342 ILE B O 1
ATOM 5672 N N . PHE B 1 343 ? 17.469 13.805 16.594 1 94.25 343 PHE B N 1
ATOM 5673 C CA . PHE B 1 343 ? 17.969 14.617 15.492 1 94.25 343 PHE B CA 1
ATOM 5674 C C . PHE B 1 343 ? 19.391 15.086 15.766 1 94.25 343 PHE B C 1
ATOM 5676 O O . PHE B 1 343 ? 20.203 15.172 14.844 1 94.25 343 PHE B O 1
ATOM 5683 N N . ASP B 1 344 ? 19.703 15.328 17 1 91.62 344 ASP B N 1
ATOM 5684 C CA . ASP B 1 344 ? 21.062 15.719 17.359 1 91.62 344 ASP B CA 1
ATOM 5685 C C . ASP B 1 344 ? 22.047 14.586 17.078 1 91.62 344 ASP B C 1
ATOM 5687 O O . ASP B 1 344 ? 23.172 14.836 16.625 1 91.62 344 ASP B O 1
ATOM 5691 N N . GLU B 1 345 ? 21.641 13.453 17.359 1 91.12 345 GLU B N 1
ATOM 5692 C CA . GLU B 1 345 ? 22.5 12.289 17.156 1 91.12 345 GLU B CA 1
ATOM 5693 C C . GLU B 1 345 ? 22.797 12.07 15.68 1 91.12 345 GLU B C 1
ATOM 5695 O O . GLU B 1 345 ? 23.922 11.727 15.312 1 91.12 345 GLU B O 1
ATOM 5700 N N . TYR B 1 346 ? 21.859 12.336 14.836 1 89.75 346 TYR B N 1
ATOM 5701 C CA . TYR B 1 346 ? 22.047 12.016 13.43 1 89.75 346 TYR B CA 1
ATOM 5702 C C . TYR B 1 346 ? 22.578 13.211 12.656 1 89.75 346 TYR B C 1
ATOM 5704 O O . TYR B 1 346 ? 22.969 13.094 11.492 1 89.75 346 TYR B O 1
ATOM 5712 N N . LEU B 1 347 ? 22.594 14.359 13.258 1 89.19 347 LEU B N 1
ATOM 5713 C CA . LEU B 1 347 ? 23.141 15.547 12.602 1 89.19 347 LEU B CA 1
ATOM 5714 C C . LEU B 1 347 ? 24.562 15.812 13.047 1 89.19 347 LEU B C 1
ATOM 5716 O O . LEU B 1 347 ? 25.25 16.656 12.477 1 89.19 347 LEU B O 1
ATOM 5720 N N . LYS B 1 348 ? 25 15.141 14.039 1 78.62 348 LYS B N 1
ATOM 5721 C CA . LYS B 1 348 ? 26.406 15.227 14.445 1 78.62 348 LYS B CA 1
ATOM 5722 C C . LYS B 1 348 ? 27.266 14.266 13.641 1 78.62 348 LYS B C 1
ATOM 5724 O O . LYS B 1 348 ? 26.812 13.195 13.242 1 78.62 348 LYS B O 1
#

Nearest PDB structures (foldseek):
  6hz5-assembly1_M  TM=9.207E-01  e=4.223E-55  Escherichia coli K-12
  7vsr-assembly1_N  TM=9.658E-01  e=1.805E-45  Escherichia coli K-12
  6ut6-assembly1_G  TM=8.826E-01  e=1.880E-48  Escherichia coli K-12
  6ut8-assembly1_G  TM=6.160E-01  e=8.570E-15  Thermococcus gammatolerans
  6ut5-assembly1_G  TM=6.820E-01  e=8.350E-09  Thermococcus gammatolerans

Sequence (696 aa):
MEQPVIPVRNIYYMLTYAWGYLQEIKQANLEAIPGNNLLDILGYVLNKGVLQLSRRGLELDYNPNTEIIPGIKGRIEFAKTIRGFHLNHGKTVSTFDMLNEDTLANRIIKSTLAILIKHEKLNSTIRDEARSLYRKLPGISTLHLTPQHFSYLNGGKNTRYYKFVISVCKFIVNNSIPGQNKGHYRFYDFERNEKEMSLLYQKFLYEFCRRELTSANTTRSYLKWDASSISDQSLNLLPRMETDITIRSSEKILIVDAKYYKSIFSRRMGTEKFHSQNLYQLMNYLWSLKPENGENIGGLLIYPHVDTAVKHRYKINGFDIGLCTVNLGQEWPCIHQELLDIFDEYLKMEQPVIPVRNIYYMLTYAWGYLQEIKQANLEAIPGNNLLDILGYVLNKGVLQLSRRGLELDYNPNTEIIPGIKGRIEFAKTIRGFHLNHGKTVSTFDMLNEDTLANRIIKSTLAILIKHEKLNSTIRDEARSLYRKLPGISTLHLTPQHFSYLNGGKNTRYYKFVISVCKFIVNNSIPGQNKGHYRFYDFERNEKEMSLLYQKFLYEFCRRELTSANTTRSYLKWDASSISDQSLNLLPRMETDITIRSSEKILIVDAKYYKSIFSRRMGTEKFHSQNLYQLMNYLWSLKPENGENIGGLLIYPHVDTAVKHRYKINGFDIGLCTVNLGQEWPCIHQELLDIFDEYLK

InterPro domains:
  IPR014407 5-methylcytosine restriction system component, bacterial [NF007277] (2-347)
  IPR014407 5-methylcytosine restriction system component, bacterial [PIRSF003109] (1-348)
  IPR019292 Type IV methyl-directed restriction enzyme EcoKMcrBC [PF10117] (12-304)
  IPR019292 Type IV methyl-directed restriction enzyme EcoKMcrBC [PTHR38733] (6-348)

pLDDT: mean 86.29, std 11.37, range [28.45, 97.69]

Foldseek 3Di:
DPADFQFLLLLVCLLCLLLPNNVLVVVDPQVPQPDRHNLSSLLVSLLVLLVVCVVVDAAKDWDWDWDKDQAEDAAFPPVVQVVVVVVVVRITGYIGTDTDRQDLLNQLSLQLLQQSLQEDPHDPVSNVSSVVSSVVPVVYHHDDDDPVSLVVCVPDPDDPSSSSSSSSSNQQVVQWDDDPDPRHTYGHPQSPDQVNVFVSQLSSLQSLCCPVVPQKHKDWDWFDDPDADPVCRVCVVDDTQIASIWIDHPAAIEGEHEHEDSPQQPPPPPDRDDPPVRVVSQVNRQVRDDDDPNHAYAYEYEYEGQPDWDWDWDQDPNHIYIYTYQRSNDDPVVSSVVSVVVVVVVND/DPADFQFLLLLVCLLCLLLPNNVLVVVDPQVPQPDRHNLSSLLVSLLVLLVVCVVVDAAKDWDWDWDKDQAEDAAFPVVVQVVVVSVVVRITGYIGTDIDRQDLLVQLSLQLLQQSLQEDPHDPVSNVSSVVSSVVPVVYHHDDDDPVSLVVCVPDPDDPSSSSSSSSSNQQVVQWDDDPDPRHTYGHPQSPDQVNVFVSQLSSLQSLCCPVVPQKHKDWDWFDDPDADPVCRVCVVDDTQIASIWIDHPAAIEGEHEHEDPPQQPPPPPDRDDPPVRVVSQVSRQVRDDDDPNHAYAYEYEYEHQPDWDWDWDQDPNHIYIYTYQRSNDDPVVSSVVSVVVVVVVND

Organism: Escherichia coli (strain K12) (NCBI:txid83333)

Radius of gyration: 35.71 Å; Cα contacts (8 Å, |Δi|>4): 1153; chains: 2; bounding box: 75×134×63 Å

Solvent-accessible surface area (backbone atoms only — not comparable to full-atom values): 38443 Å² total; per-residue (Å²): 128,78,73,76,67,65,44,48,70,50,52,49,50,36,48,32,35,48,71,68,43,58,76,57,53,77,65,54,66,66,87,72,47,97,48,89,46,57,64,33,51,50,47,45,52,45,44,53,44,50,53,50,39,60,72,74,52,64,65,65,36,73,38,82,37,76,45,80,35,80,49,87,51,77,46,70,39,57,68,59,16,59,73,65,54,27,55,82,72,49,26,26,31,16,35,32,70,37,79,34,52,57,28,71,69,47,18,48,53,47,26,41,35,55,50,55,54,30,28,73,85,48,46,64,71,51,33,50,51,30,49,53,53,46,64,73,41,76,80,37,57,72,55,89,83,49,77,64,64,59,57,69,55,62,84,52,89,64,50,70,66,54,50,48,45,48,52,53,40,50,52,52,56,75,35,47,39,77,43,94,54,88,78,33,28,38,70,55,67,55,89,74,32,52,68,61,46,27,52,46,52,37,40,16,52,38,40,44,44,49,66,72,38,72,83,39,50,57,45,65,46,77,52,57,78,60,60,48,27,84,82,40,72,82,49,72,43,54,55,84,42,66,47,66,25,31,39,38,44,96,60,28,36,35,41,36,45,63,48,59,55,89,64,65,51,58,64,76,83,75,58,73,44,51,59,51,64,60,53,26,45,52,51,50,53,56,71,44,56,74,67,84,81,76,42,47,57,34,37,36,41,40,29,73,25,60,81,64,80,44,80,42,52,33,38,45,81,84,30,45,36,35,40,36,42,42,50,52,51,54,59,64,72,56,40,53,48,50,51,50,49,53,54,51,61,69,64,100,127,80,72,75,67,65,44,48,69,50,52,49,52,36,48,32,35,49,70,67,42,57,74,58,53,77,64,54,66,65,86,70,48,95,48,89,44,56,65,33,50,50,47,46,51,44,44,53,44,51,52,50,39,60,72,74,52,65,64,66,36,74,36,81,38,76,45,80,34,80,50,86,51,78,48,71,39,58,69,60,17,59,73,64,54,28,55,83,71,50,25,26,32,17,34,30,71,38,80,34,51,59,27,70,70,44,17,49,52,45,27,41,35,55,50,55,53,30,27,72,85,50,45,64,71,50,33,52,50,31,49,54,53,44,65,72,41,74,80,38,56,71,56,89,82,50,76,64,64,60,56,69,55,61,85,51,88,64,50,71,66,54,48,48,46,47,50,53,40,49,53,52,56,75,34,45,39,75,43,93,55,88,77,33,29,38,71,54,67,54,90,72,34,51,69,60,43,27,52,46,52,37,41,16,52,39,41,44,44,48,65,72,39,73,84,37,50,56,45,66,46,77,51,58,78,60,60,49,29,84,84,40,71,81,49,72,43,53,55,84,43,66,48,65,27,30,37,37,45,96,59,27,36,36,41,36,46,63,48,59,56,90,64,67,53,56,65,76,83,76,58,73,45,51,59,52,65,58,55,27,47,53,51,50,53,56,70,42,55,73,66,84,80,76,40,48,58,34,37,33,41,40,30,72,26,60,79,64,81,46,78,43,52,34,37,47,80,83,28,45,34,35,40,34,42,42,51,52,54,55,59,61,72,56,40,54,50,49,50,51,50,53,54,51,60,71,64,100